Protein AF-0000000078979862 (afdb_homodimer)

Solvent-accessible surface area (backbone atoms only — not comparable to full-atom values): 26702 Å² total; per-residue (Å²): 95,60,36,34,37,32,22,27,39,41,40,20,29,39,36,32,73,22,58,88,55,81,70,89,82,47,41,59,51,38,30,45,41,25,33,58,43,75,39,54,37,41,58,31,36,37,36,38,29,73,43,72,73,75,26,21,47,46,39,27,34,40,81,22,47,74,43,63,77,52,57,40,59,48,33,39,52,45,50,52,51,24,72,73,69,68,48,56,65,46,44,32,28,36,87,76,39,80,35,42,34,34,63,65,54,95,74,27,26,27,29,43,66,37,67,70,28,65,47,29,74,70,34,45,37,65,56,90,55,64,29,70,52,33,102,44,96,76,42,26,21,47,26,7,55,95,50,34,33,41,34,32,71,42,92,53,45,85,74,52,60,51,73,63,52,31,61,59,56,26,62,32,75,58,29,75,80,35,24,26,32,34,35,30,13,80,74,45,68,43,31,33,40,39,49,44,23,40,60,97,76,38,79,51,38,47,54,49,56,59,51,49,31,44,45,53,45,33,29,76,69,64,65,31,52,49,54,32,41,35,40,37,79,36,41,66,38,36,35,37,57,51,96,89,16,31,32,42,32,33,57,56,42,60,37,30,43,36,35,44,30,71,69,39,59,54,69,60,103,94,61,37,33,38,32,23,25,39,41,40,19,30,38,36,31,73,23,58,89,53,81,69,89,82,47,42,58,49,38,29,44,41,25,33,57,42,74,39,53,36,40,57,32,37,36,35,40,29,72,45,72,74,74,26,22,46,45,39,27,34,40,82,24,46,74,44,64,76,54,58,39,60,48,33,37,51,46,48,52,50,24,71,71,69,69,48,56,65,45,45,33,28,35,88,76,40,79,35,44,35,33,64,66,54,96,74,26,27,27,30,42,67,37,68,70,28,65,47,30,75,71,34,45,35,65,56,90,57,64,28,71,52,34,102,43,94,76,41,25,22,47,25,9,54,95,52,32,32,41,33,32,70,43,93,52,45,86,75,50,62,52,74,64,52,32,62,59,56,27,62,33,73,59,29,74,78,34,26,27,32,33,34,30,13,79,72,46,68,43,31,33,39,39,46,43,24,41,60,96,73,36,79,50,38,47,53,48,54,58,51,49,30,44,46,52,45,34,29,76,69,65,67,32,52,49,55,30,40,36,39,36,80,36,42,64,37,36,37,39,57,52,96,88,16,30,33,42,31,32,56,58,40,62,38,30,42,34,34,44,30,69,68,39,58,55,69,59,104

Foldseek 3Di:
DKWFWKWFLQQIETEAECAPPHDDQALLNLLQQCDVPRHPHHQKYKYWYPDPWQTEIWIAGNNSHTDFDAQGVVQQVVVVSCVVPVDQKTWYATPVGIKIKGNPDPQKIKIFLFAKDQFCVQLPFPDGDHQLFDPDVQRWHWIGSVHIETEHEDQDQVPDPQQVVQVVQQPPNRRPVGHKYKYWYDPDQAEIEIWIQGRPPGTGQDGQRRVQRNLVSCCVNVNHNQWHWYQGNSGIWIWHQDPGGIMIMGHMDGDDMDDDDPVSVVVSD/DKWFWKWFLQQIETEAECAPPHDDQALLNLLQQCDVPRHPHHQKYKYWYPDPWQTEIWIAGNNSHTDFDADGVVQQVVVVSCVVPVDQKTWYATPVGIKIKGNPDPQKIKIFLFAKDQFCVQLPFPDGDHQLFDPDVQRWHWIHSVHIETEHEDQDQVPDPQQVVQVVQQPPNRRPVGHKYKYWYDPDQAEIEIWIQGRPPGTGQDGQRRVQRNLVSCCVNVNHNQWHWYQGNSGIWIWHQDPGGIMIMGHMDGDDMDDDDPVSVVVSD

pLDDT: mean 96.81, std 3.15, range [74.94, 98.94]

Secondary structure (DSSP, 8-state):
-EEEEEEETTEEEEEEE-SSS-----HHHHHHHH-TTTS---SEEEEEE--STTEEEEEEETTS-EES--HHHHHHHHHHHHHHH--SEEEEEETTEEEEEEEEETTEEEEE--PPB-STTTTT-SS---SSS-SSTT--EEEESSSEEEEEE-S-GGGS-HHHHHHHHHT-TT-TT--EEEEEEEEETTEEEEEEEETTTEEES--HHHHHHHHHHHHHTTSS-SEEEEEETTEEEEEEEETTEEEEEEE-EEEEEEEE-HHHHHHH-/-EEEEEEETTEEEEEEE-SSS-----HHHHHHHH-TTTS---SEEEEEE--STTEEEEEEETTS-EES--HHHHHHHHHHHHHHH--SEEEEEETTEEEEEEEEETTEEEEE--PPB-STTTTT-SS---SSS-SSTT--EEEESSSEEEEEE-S-GGGS-HHHHHHHHHT-TT-TT--EEEEEEEEETTEEEEEEEETTTEEES--HHHHHHHHHHHHHTTSS-SEEEEEETTEEEEEEEETTEEEEEEE-EEEEEEEE-HHHHHHH-

Nearest PDB structures (foldseek):
  8qzy-assembly1_A  TM=9.373E-01  e=2.346E-35  Pseudomonas aeruginosa PA14
  4ik0-assembly1_A  TM=9.288E-01  e=1.262E-34  Escherichia coli K-12
  5ha4-assembly1_A  TM=9.178E-01  e=3.629E-35  Acinetobacter baumannii AB307-0294
  2q9h-assembly1_A  TM=8.991E-01  e=5.976E-35  Haemophilus influenzae
  7vdy-assembly1_B  TM=9.215E-01  e=6.018E-33  Streptomyces lavendulae

Organism: Ruegeria pomeroyi (strain ATCC 700808 / DSM 15171 / DSS-3) (NCBI:txid246200)

InterPro domains:
  IPR001653 Diaminopimelate epimerase, DapF [MF_00197] (1-262)
  IPR001653 Diaminopimelate epimerase, DapF [PF01678] (3-118)
  IPR001653 Diaminopimelate epimerase, DapF [PF01678] (142-253)
  IPR001653 Diaminopimelate epimerase, DapF [PTHR31689] (2-261)
  IPR001653 Diaminopimelate epimerase, DapF [TIGR00652] (1-260)
  IPR018510 Diaminopimelate epimerase, active site [PS01326] (61-75)

Radius of gyration: 26.13 Å; Cα contacts (8 Å, |Δi|>4): 1411; chains: 2; bounding box: 52×73×58 Å

Structure (mmCIF, N/CA/C/O backbone):
data_AF-0000000078979862-model_v1
#
loop_
_entity.id
_entity.type
_entity.pdbx_description
1 polymer 'Diaminopimelate epimerase'
#
loop_
_atom_site.group_PDB
_atom_site.id
_atom_site.type_symbol
_atom_site.label_atom_id
_atom_site.label_alt_id
_atom_site.label_comp_id
_atom_site.label_asym_id
_atom_site.label_entity_id
_atom_site.label_seq_id
_atom_site.pdbx_PDB_ins_code
_atom_site.Cartn_x
_atom_site.Cartn_y
_atom_site.Cartn_z
_atom_site.occupancy
_atom_site.B_iso_or_equiv
_atom_site.auth_seq_id
_atom_site.auth_comp_id
_atom_site.auth_asym_id
_atom_site.auth_atom_id
_atom_site.pdbx_PDB_model_num
ATOM 1 N N . MET A 1 1 ? -14.227 -7.117 12.102 1 95.62 1 MET A N 1
ATOM 2 C CA . MET A 1 1 ? -13.883 -5.75 12.477 1 95.62 1 MET A CA 1
ATOM 3 C C . MET A 1 1 ? -14.07 -4.801 11.297 1 95.62 1 MET A C 1
ATOM 5 O O . MET A 1 1 ? -13.477 -4.996 10.234 1 95.62 1 MET A O 1
ATOM 9 N N . THR A 1 2 ? -14.852 -3.764 11.477 1 98.06 2 THR A N 1
ATOM 10 C CA . THR A 1 2 ? -15.109 -2.803 10.414 1 98.06 2 THR A CA 1
ATOM 11 C C . THR A 1 2 ? -14.133 -1.633 10.484 1 98.06 2 THR A C 1
ATOM 13 O O . THR A 1 2 ? -13.664 -1.282 11.57 1 98.06 2 THR A O 1
ATOM 16 N N . PHE A 1 3 ? -13.852 -1.104 9.32 1 98.75 3 PHE A N 1
ATOM 17 C CA . PHE A 1 3 ? -12.984 0.066 9.281 1 98.75 3 PHE A CA 1
ATOM 18 C C . PHE A 1 3 ? -13.258 0.905 8.039 1 98.75 3 PHE A C 1
ATOM 20 O O . PHE A 1 3 ? -14.008 0.486 7.152 1 98.75 3 PHE A O 1
ATOM 27 N N . MET A 1 4 ? -12.711 2.109 8.008 1 98.88 4 MET A N 1
ATOM 28 C CA . MET A 1 4 ? -12.688 3 6.855 1 98.88 4 MET A CA 1
ATOM 29 C C . MET A 1 4 ? -11.25 3.281 6.418 1 98.88 4 MET A C 1
ATOM 31 O O . MET A 1 4 ? -10.359 3.404 7.254 1 98.88 4 MET A O 1
ATOM 35 N N . LYS A 1 5 ? -11.008 3.346 5.156 1 98.88 5 LYS A N 1
ATOM 36 C CA . LYS A 1 5 ? -9.758 3.84 4.586 1 98.88 5 LYS A CA 1
ATOM 37 C C . LYS A 1 5 ? -9.914 5.27 4.074 1 98.88 5 LYS A C 1
ATOM 39 O O . LYS A 1 5 ? -10.797 5.547 3.256 1 98.88 5 LYS A O 1
ATOM 44 N N . MET A 1 6 ? -9.133 6.18 4.555 1 98.81 6 MET A N 1
ATOM 45 C CA . MET A 1 6 ? -9.188 7.59 4.188 1 98.81 6 MET A CA 1
ATOM 46 C C . MET A 1 6 ? -7.793 8.133 3.889 1 98.81 6 MET A C 1
ATOM 48 O O . MET A 1 6 ? -6.793 7.488 4.211 1 98.81 6 MET A O 1
ATOM 52 N N . HIS A 1 7 ? -7.789 9.25 3.221 1 98.56 7 HIS A N 1
ATOM 53 C CA . HIS A 1 7 ? -6.516 9.953 3.127 1 98.56 7 HIS A CA 1
ATOM 54 C C . HIS A 1 7 ? -6.719 11.461 3.062 1 98.56 7 HIS A C 1
ATOM 56 O O . HIS A 1 7 ? -7.793 11.93 2.67 1 98.56 7 HIS A O 1
ATOM 62 N N . GLY A 1 8 ? -5.812 12.188 3.566 1 98.12 8 GLY A N 1
ATOM 63 C CA . GLY A 1 8 ? -5.637 13.617 3.35 1 98.12 8 GLY A CA 1
ATOM 64 C C . GLY A 1 8 ? -4.414 13.945 2.516 1 98.12 8 GLY A C 1
ATOM 65 O O . GLY A 1 8 ? -3.293 13.969 3.029 1 98.12 8 GLY A O 1
ATOM 66 N N . LEU A 1 9 ? -4.684 14.172 1.252 1 97.38 9 LEU A N 1
ATOM 67 C CA . LEU A 1 9 ? -3.619 14.492 0.306 1 97.38 9 LEU A CA 1
ATOM 68 C C . LEU A 1 9 ? -2.613 13.352 0.211 1 97.38 9 LEU A C 1
ATOM 70 O O . LEU A 1 9 ? -1.406 13.586 0.125 1 97.38 9 LEU A O 1
ATOM 74 N N . GLY A 1 10 ? -3.041 12.164 0.333 1 97.38 10 GLY A N 1
ATOM 75 C CA . GLY A 1 10 ? -2.18 11.008 0.144 1 97.38 10 GLY A CA 1
ATOM 76 C C . GLY A 1 10 ? -1.609 10.469 1.442 1 97.38 10 GLY A C 1
ATOM 77 O O . GLY A 1 10 ? -1.043 9.375 1.472 1 97.38 10 GLY A O 1
ATOM 78 N N . ASN A 1 11 ? -1.564 11.25 2.5 1 97.5 11 ASN A N 1
ATOM 79 C CA . ASN A 1 11 ? -1.387 10.688 3.834 1 97.5 11 ASN A CA 1
ATOM 80 C C . ASN A 1 11 ? -2.582 9.836 4.246 1 97.5 11 ASN A C 1
ATOM 82 O O . ASN A 1 11 ? -3.674 10.359 4.477 1 97.5 11 ASN A O 1
ATOM 86 N N . ASP A 1 12 ? -2.393 8.477 4.305 1 97.88 12 ASP A N 1
ATOM 87 C CA . ASP A 1 12 ? -3.564 7.605 4.355 1 97.88 12 ASP A CA 1
ATOM 88 C C . ASP A 1 12 ? -3.674 6.914 5.711 1 97.88 12 ASP A C 1
ATOM 90 O O . ASP A 1 12 ? -2.674 6.746 6.414 1 97.88 12 ASP A O 1
ATOM 94 N N . PHE A 1 13 ? -4.98 6.484 5.984 1 97.88 13 PHE A N 1
ATOM 95 C CA . PHE A 1 13 ? -5.336 6.027 7.32 1 97.88 13 PHE A CA 1
ATOM 96 C C . PHE A 1 13 ? -6.367 4.91 7.258 1 97.88 13 PHE A C 1
ATOM 98 O O . PHE A 1 13 ? -7.289 4.957 6.438 1 97.88 13 PHE A O 1
ATOM 105 N N . VAL A 1 14 ? -6.121 3.957 8.094 1 98.69 14 VAL A N 1
ATOM 106 C CA . VAL A 1 14 ? -7.219 3.098 8.516 1 98.69 14 VAL A CA 1
ATOM 107 C C . VAL A 1 14 ? -7.902 3.701 9.742 1 98.69 14 VAL A C 1
ATOM 109 O O . VAL A 1 14 ? -7.234 4.082 10.711 1 98.69 14 VAL A O 1
ATOM 112 N N . VAL A 1 15 ? -9.203 3.848 9.703 1 98.81 15 VAL A N 1
ATOM 113 C CA . VAL A 1 15 ? -9.969 4.426 10.805 1 98.81 15 VAL A CA 1
ATOM 114 C C . VAL A 1 15 ? -10.953 3.391 11.344 1 98.81 15 VAL A C 1
ATOM 116 O O . VAL A 1 15 ? -11.789 2.867 10.602 1 98.81 15 VAL A O 1
ATOM 119 N N . VAL A 1 16 ? -10.867 3.098 12.609 1 98.69 16 VAL A N 1
ATOM 120 C CA . VAL A 1 16 ? -11.773 2.184 13.297 1 98.69 16 VAL A CA 1
ATOM 121 C C . VAL A 1 16 ? -12.703 2.973 14.211 1 98.69 16 VAL A C 1
ATOM 123 O O . VAL A 1 16 ? -12.242 3.717 15.078 1 98.69 16 VAL A O 1
ATOM 126 N N . ASP A 1 17 ? -13.969 2.857 13.992 1 98.38 17 ASP A N 1
ATOM 127 C CA . ASP A 1 17 ? -14.953 3.5 14.859 1 98.38 17 ASP A CA 1
ATOM 128 C C . ASP A 1 17 ? -15.328 2.596 16.031 1 98.38 17 ASP A C 1
ATOM 130 O O . ASP A 1 17 ? -16.094 1.646 15.867 1 98.38 17 ASP A O 1
ATOM 134 N N . ALA A 1 18 ? -14.805 2.928 17.156 1 98.06 18 ALA A N 1
ATOM 135 C CA . ALA A 1 18 ? -15.008 2.102 18.344 1 98.06 18 ALA A CA 1
ATOM 136 C C . ALA A 1 18 ? -15.938 2.789 19.328 1 98.06 18 ALA A C 1
ATOM 138 O O . ALA A 1 18 ? -15.883 2.518 20.531 1 98.06 18 ALA A O 1
ATOM 139 N N . ARG A 1 19 ? -16.719 3.746 18.922 1 97.19 19 ARG A N 1
ATOM 140 C CA . ARG A 1 19 ? -17.578 4.5 19.844 1 97.19 19 ARG A CA 1
ATOM 141 C C . ARG A 1 19 ? -18.688 3.623 20.406 1 97.19 19 ARG A C 1
ATOM 143 O O . ARG A 1 19 ? -18.984 3.68 21.594 1 97.19 19 ARG A O 1
ATOM 150 N N . LEU A 1 20 ? -19.312 2.771 19.562 1 94.81 20 LEU A N 1
ATOM 151 C CA . LEU A 1 20 ? -20.406 1.915 20 1 94.81 20 LEU A CA 1
ATOM 152 C C . LEU A 1 20 ? -19.891 0.549 20.438 1 94.81 20 LEU A C 1
ATOM 154 O O . LEU A 1 20 ? -20.375 -0.015 21.422 1 94.81 20 LEU A O 1
ATOM 158 N N . HIS A 1 21 ? -18.938 -0.002 19.703 1 94.44 21 HIS A N 1
ATOM 159 C CA . HIS A 1 21 ? -18.312 -1.283 20.016 1 94.44 21 HIS A CA 1
ATOM 160 C C . HIS A 1 21 ? -16.812 -1.135 20.203 1 94.44 21 HIS A C 1
ATOM 162 O O . HIS A 1 21 ? -16.078 -0.984 19.219 1 94.44 21 HIS A O 1
ATOM 168 N N . PRO A 1 22 ? -16.422 -1.249 21.484 1 94.75 22 PRO A N 1
ATOM 169 C CA . PRO A 1 22 ? -14.992 -1.066 21.75 1 94.75 22 PRO A CA 1
ATOM 170 C C . PRO A 1 22 ? -14.117 -2.068 21 1 94.75 22 PRO A C 1
ATOM 172 O O . PRO A 1 22 ? -14.492 -3.236 20.859 1 94.75 22 PRO A O 1
ATOM 175 N N . VAL A 1 23 ? -13.07 -1.611 20.438 1 94.5 23 VAL A N 1
ATOM 176 C CA . VAL A 1 23 ? -12.07 -2.422 19.75 1 94.5 23 VAL A CA 1
ATOM 177 C C . VAL A 1 23 ? -10.695 -2.199 20.375 1 94.5 23 VAL A C 1
ATOM 179 O O . VAL A 1 23 ? -10.25 -1.058 20.5 1 94.5 23 VAL A O 1
ATOM 182 N N . ARG A 1 24 ? -10.031 -3.279 20.812 1 93.38 24 ARG A N 1
ATOM 183 C CA . ARG A 1 24 ? -8.672 -3.188 21.344 1 93.38 24 ARG A CA 1
ATOM 184 C C . ARG A 1 24 ? -7.637 -3.385 20.234 1 93.38 24 ARG A C 1
ATOM 186 O O . ARG A 1 24 ? -7.559 -4.461 19.641 1 93.38 24 ARG A O 1
ATOM 193 N N . ILE A 1 25 ? -6.883 -2.346 19.969 1 96.19 25 ILE A N 1
ATOM 194 C CA . ILE A 1 25 ? -5.809 -2.422 18.984 1 96.19 25 ILE A CA 1
ATOM 195 C C . ILE A 1 25 ? -4.48 -2.684 19.688 1 96.19 25 ILE A C 1
ATOM 197 O O . ILE A 1 25 ? -4.035 -1.877 20.5 1 96.19 25 ILE A O 1
ATOM 201 N N . THR A 1 26 ? -3.873 -3.828 19.438 1 95.69 26 THR A N 1
ATOM 202 C CA . THR A 1 26 ? -2.525 -4.113 19.922 1 95.69 26 THR A CA 1
ATOM 203 C C . THR A 1 26 ? -1.485 -3.701 18.875 1 95.69 26 THR A C 1
ATOM 205 O O . THR A 1 26 ? -1.817 -3.494 17.719 1 95.69 26 THR A O 1
ATOM 208 N N . GLY A 1 27 ? -0.225 -3.545 19.344 1 95.81 27 GLY A N 1
ATOM 209 C CA . GLY A 1 27 ? 0.849 -3.266 18.406 1 95.81 27 GLY A CA 1
ATOM 210 C C . GLY A 1 27 ? 0.946 -4.285 17.297 1 95.81 27 GLY A C 1
ATOM 211 O O . GLY A 1 27 ? 1.168 -3.928 16.125 1 95.81 27 GLY A O 1
ATOM 212 N N . ALA A 1 28 ? 0.784 -5.527 17.625 1 95.56 28 ALA A N 1
ATOM 213 C CA . ALA A 1 28 ? 0.85 -6.609 16.641 1 95.56 28 ALA A CA 1
ATOM 214 C C . ALA A 1 28 ? -0.271 -6.488 15.609 1 95.56 28 ALA A C 1
ATOM 216 O O . ALA A 1 28 ? -0.047 -6.68 14.414 1 95.56 28 ALA A O 1
ATOM 217 N N . LEU A 1 29 ? -1.507 -6.203 16.109 1 96.94 29 LEU A N 1
ATOM 218 C CA . LEU A 1 29 ? -2.643 -6.027 15.211 1 96.94 29 LEU A CA 1
ATOM 219 C C . LEU A 1 29 ? -2.408 -4.859 14.258 1 96.94 29 LEU A C 1
ATOM 221 O O . LEU A 1 29 ? -2.621 -4.984 13.055 1 96.94 29 LEU A O 1
ATOM 225 N N . ALA A 1 30 ? -1.915 -3.746 14.781 1 97.5 30 ALA A N 1
ATOM 226 C CA . ALA A 1 30 ? -1.638 -2.566 13.969 1 97.5 30 ALA A CA 1
ATOM 227 C C . ALA A 1 30 ? -0.602 -2.875 12.891 1 97.5 30 ALA A C 1
ATOM 229 O O . ALA A 1 30 ? -0.78 -2.508 11.727 1 97.5 30 ALA A O 1
ATOM 230 N N . ARG A 1 31 ? 0.463 -3.545 13.297 1 97.44 31 ARG A N 1
ATOM 231 C CA . ARG A 1 31 ? 1.518 -3.898 12.352 1 97.44 31 ARG A CA 1
ATOM 232 C C . ARG A 1 31 ? 0.983 -4.805 11.25 1 97.44 31 ARG A C 1
ATOM 234 O O . ARG A 1 31 ? 1.319 -4.625 10.078 1 97.44 31 ARG A O 1
ATOM 241 N N . GLY A 1 32 ? 0.201 -5.789 11.641 1 97.88 32 GLY A N 1
ATOM 242 C CA . GLY A 1 32 ? -0.385 -6.691 10.664 1 97.88 32 GLY A CA 1
ATOM 243 C C . GLY A 1 32 ? -1.282 -5.992 9.664 1 97.88 32 GLY A C 1
ATOM 244 O O . GLY A 1 32 ? -1.199 -6.25 8.461 1 97.88 32 GLY A O 1
ATOM 245 N N . ILE A 1 33 ? -2.131 -5.07 10.125 1 98.44 33 ILE A N 1
ATOM 246 C CA . ILE A 1 33 ? -3.041 -4.324 9.266 1 98.44 33 ILE A CA 1
ATOM 247 C C . ILE A 1 33 ? -2.244 -3.371 8.375 1 98.44 33 ILE A C 1
ATOM 249 O O . ILE A 1 33 ? -2.598 -3.154 7.215 1 98.44 33 ILE A O 1
ATOM 253 N N . ALA A 1 34 ? -1.133 -2.941 8.875 1 97.81 34 ALA A N 1
ATOM 254 C CA . ALA A 1 34 ? -0.331 -1.93 8.195 1 97.81 34 ALA A CA 1
ATOM 255 C C . ALA A 1 34 ? 0.395 -2.525 6.988 1 97.81 34 ALA A C 1
ATOM 257 O O . ALA A 1 34 ? 0.822 -1.797 6.09 1 97.81 34 ALA A O 1
ATOM 258 N N . HIS A 1 35 ? 0.611 -3.803 7.008 1 97 35 HIS A N 1
ATOM 259 C CA . HIS A 1 35 ? 1.391 -4.414 5.934 1 97 35 HIS A CA 1
ATOM 260 C C . HIS A 1 35 ? 0.673 -4.293 4.594 1 97 35 HIS A C 1
ATOM 262 O O . HIS A 1 35 ? -0.408 -4.855 4.41 1 97 35 HIS A O 1
ATOM 268 N N . ARG A 1 36 ? 1.235 -3.668 3.664 1 95.12 36 ARG A N 1
ATOM 269 C CA . ARG A 1 36 ? 0.573 -3.299 2.418 1 95.12 36 ARG A CA 1
ATOM 270 C C . ARG A 1 36 ? 0.189 -4.539 1.615 1 95.12 36 ARG A C 1
ATOM 272 O O . ARG A 1 36 ? -0.843 -4.551 0.941 1 95.12 36 ARG A O 1
ATOM 279 N N . HIS A 1 37 ? 0.962 -5.594 1.688 1 97 37 HIS A N 1
ATOM 280 C CA . HIS A 1 37 ? 0.737 -6.773 0.864 1 97 37 HIS A CA 1
ATOM 281 C C . HIS A 1 37 ? -0.11 -7.805 1.6 1 97 37 HIS A C 1
ATOM 283 O O . HIS A 1 37 ? -0.932 -8.492 0.987 1 97 37 HIS A O 1
ATOM 289 N N . LEU A 1 38 ? 0.089 -7.898 2.908 1 97.75 38 LEU A N 1
ATOM 290 C CA . LEU A 1 38 ? -0.576 -8.945 3.67 1 97.75 38 LEU A CA 1
ATOM 291 C C . LEU A 1 38 ? -1.816 -8.406 4.375 1 97.75 38 LEU A C 1
ATOM 293 O O . LEU A 1 38 ? -2.672 -9.18 4.812 1 97.75 38 LEU A O 1
ATOM 297 N N . GLY A 1 39 ? -1.86 -7.074 4.508 1 98.19 39 GLY A N 1
ATOM 298 C CA . GLY A 1 39 ? -2.957 -6.422 5.207 1 98.19 39 GLY A CA 1
ATOM 299 C C . GLY A 1 39 ? -3.648 -5.359 4.371 1 98.19 39 GLY A C 1
ATOM 300 O O . GLY A 1 39 ? -4.043 -5.617 3.232 1 98.19 39 GLY A O 1
ATOM 301 N N . VAL A 1 40 ? -3.854 -4.16 4.941 1 98.5 40 VAL A N 1
ATOM 302 C CA . VAL A 1 40 ? -4.559 -3.062 4.293 1 98.5 40 VAL A CA 1
ATOM 303 C C . VAL A 1 40 ? -3.557 -2.033 3.777 1 98.5 40 VAL A C 1
ATOM 305 O O . VAL A 1 40 ? -3.678 -1.548 2.65 1 98.5 40 VAL A O 1
ATOM 308 N N . GLY A 1 41 ? -2.568 -1.787 4.52 1 97.81 41 GLY A N 1
ATOM 309 C CA . GLY A 1 41 ? -1.641 -0.702 4.238 1 97.81 41 GLY A CA 1
ATOM 310 C C . GLY A 1 41 ? -2.152 0.652 4.691 1 97.81 41 GLY A C 1
ATOM 311 O O . GLY A 1 41 ? -3.271 1.044 4.352 1 97.81 41 GLY A O 1
ATOM 312 N N . PHE A 1 42 ? -1.291 1.37 5.41 1 97.38 42 PHE A N 1
ATOM 313 C CA . PHE A 1 42 ? -1.607 2.729 5.832 1 97.38 42 PHE A CA 1
ATOM 314 C C . PHE A 1 42 ? -0.368 3.43 6.375 1 97.38 42 PHE A C 1
ATOM 316 O O . PHE A 1 42 ? 0.645 2.785 6.652 1 97.38 42 PHE A O 1
ATOM 323 N N . ASP A 1 43 ? -0.462 4.758 6.512 1 96.12 43 ASP A N 1
ATOM 324 C CA . ASP A 1 43 ? 0.545 5.52 7.242 1 96.12 43 ASP A CA 1
ATOM 325 C C . ASP A 1 43 ? 0.297 5.453 8.75 1 96.12 43 ASP A C 1
ATOM 327 O O . ASP A 1 43 ? 1.232 5.266 9.531 1 96.12 43 ASP A O 1
ATOM 331 N N . GLN A 1 44 ? -0.958 5.617 9.125 1 96.38 44 GLN A N 1
ATOM 332 C CA . GLN A 1 44 ? -1.348 5.492 10.523 1 96.38 44 GLN A CA 1
ATOM 333 C C . GLN A 1 44 ? -2.727 4.855 10.656 1 96.38 44 GLN A C 1
ATOM 335 O O . GLN A 1 44 ? -3.471 4.762 9.68 1 96.38 44 GLN A O 1
ATOM 340 N N . LEU A 1 45 ? -2.975 4.316 11.805 1 98 45 LEU A N 1
ATOM 341 C CA . LEU A 1 45 ? -4.281 3.803 12.203 1 98 45 LEU A CA 1
ATOM 342 C C . LEU A 1 45 ? -4.891 4.66 13.305 1 98 45 LEU A C 1
ATOM 344 O O . LEU A 1 45 ? -4.215 4.988 14.289 1 98 45 LEU A O 1
ATOM 348 N N . ALA A 1 46 ? -6.082 5.094 13.07 1 98.06 46 ALA A N 1
ATOM 349 C CA . ALA A 1 46 ? -6.785 5.91 14.062 1 98.06 46 ALA A CA 1
ATOM 350 C C . ALA A 1 46 ? -8 5.172 14.617 1 98.06 46 ALA A C 1
ATOM 352 O O . ALA A 1 46 ? -8.719 4.504 13.875 1 98.06 46 ALA A O 1
ATOM 353 N N . VAL A 1 47 ? -8.25 5.281 15.891 1 98.19 47 VAL A N 1
ATOM 354 C CA . VAL A 1 47 ? -9.43 4.734 16.547 1 98.19 47 VAL A CA 1
ATOM 355 C C . VAL A 1 47 ? -10.281 5.871 17.109 1 98.19 47 VAL A C 1
ATOM 357 O O . VAL A 1 47 ? -9.773 6.742 17.812 1 98.19 47 VAL A O 1
ATOM 360 N N . ILE A 1 48 ? -11.516 5.902 16.688 1 98.25 48 ILE A N 1
ATOM 361 C CA . ILE A 1 48 ? -12.477 6.836 17.281 1 98.25 48 ILE A CA 1
ATOM 362 C C . ILE A 1 48 ? -13.117 6.215 18.516 1 98.25 48 ILE A C 1
ATOM 364 O O . ILE A 1 48 ? -13.789 5.188 18.422 1 98.25 48 ILE A O 1
ATOM 368 N N . GLU A 1 49 ? -12.914 6.789 19.625 1 97.81 49 GLU A N 1
ATOM 369 C CA . GLU A 1 49 ? -13.453 6.309 20.891 1 97.81 49 GLU A CA 1
ATOM 370 C C . GLU A 1 49 ? -14.391 7.336 21.516 1 97.81 49 GLU A C 1
ATOM 372 O O . GLU A 1 49 ? -14.352 8.516 21.172 1 97.81 49 GLU A O 1
ATOM 377 N N . PRO A 1 50 ? -15.227 6.797 22.422 1 95.94 50 PRO A N 1
ATOM 378 C CA . PRO A 1 50 ? -15.977 7.797 23.188 1 95.94 50 PRO A CA 1
ATOM 379 C C . PRO A 1 50 ? -15.078 8.664 24.062 1 95.94 50 PRO A C 1
ATOM 381 O O . PRO A 1 50 ? -14.086 8.18 24.609 1 95.94 50 PRO A O 1
ATOM 384 N N . GLY A 1 51 ? -15.383 9.961 24.125 1 90.25 51 GLY A N 1
ATOM 385 C CA . GLY A 1 51 ? -14.594 10.859 24.953 1 90.25 51 GLY A CA 1
ATOM 386 C C . GLY A 1 51 ? -15.32 12.148 25.297 1 90.25 51 GLY A C 1
ATOM 387 O O . GLY A 1 51 ? -16.516 12.281 25.016 1 90.25 51 GLY A O 1
ATOM 388 N N . LYS A 1 52 ? -14.516 12.969 26.047 1 89.25 52 LYS A N 1
ATOM 389 C CA . LYS A 1 52 ? -15.031 14.312 26.297 1 89.25 52 LYS A CA 1
ATOM 390 C C . LYS A 1 52 ? -15.227 15.086 25 1 89.25 52 LYS A C 1
ATOM 392 O O . LYS A 1 52 ? -14.43 14.969 24.078 1 89.25 52 LYS A O 1
ATOM 397 N N . GLY A 1 53 ? -16.406 15.695 24.766 1 93.69 53 GLY A N 1
ATOM 398 C CA . GLY A 1 53 ? -16.734 16.359 23.516 1 93.69 53 GLY A CA 1
ATOM 399 C C . GLY A 1 53 ? -17.453 15.469 22.531 1 93.69 53 GLY A C 1
ATOM 400 O O . GLY A 1 53 ? -18.391 14.75 22.891 1 93.69 53 GLY A O 1
ATOM 401 N N . ASP A 1 54 ? -16.859 15.531 21.234 1 97.5 54 ASP A N 1
ATOM 402 C CA . ASP A 1 54 ? -17.547 14.758 20.203 1 97.5 54 ASP A CA 1
ATOM 403 C C . ASP A 1 54 ? -16.953 13.359 20.078 1 97.5 54 ASP A C 1
ATOM 405 O O . ASP A 1 54 ? -17.641 12.422 19.688 1 97.5 54 ASP A O 1
ATOM 409 N N . ALA A 1 55 ? -15.602 13.25 20.328 1 97.5 55 ALA A N 1
ATOM 410 C CA . ALA A 1 55 ? -14.938 11.953 20.297 1 97.5 55 ALA A CA 1
ATOM 411 C C . ALA A 1 55 ? -13.508 12.055 20.812 1 97.5 55 ALA A C 1
ATOM 413 O O . ALA A 1 55 ? -12.953 13.148 20.922 1 97.5 55 ALA A O 1
ATOM 414 N N . HIS A 1 56 ? -12.961 10.945 21.219 1 97.19 56 HIS A N 1
ATOM 415 C CA . HIS A 1 56 ? -11.547 10.781 21.53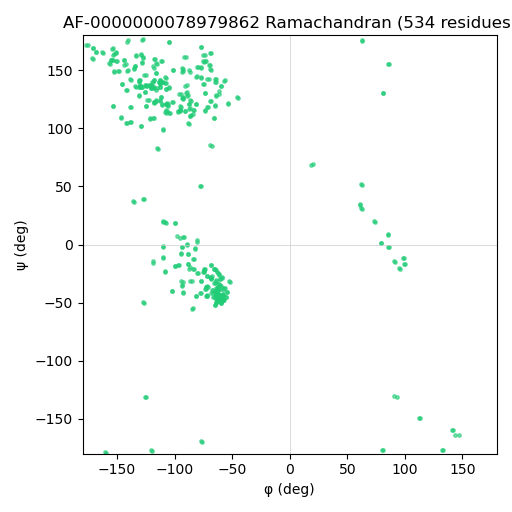1 1 97.19 56 HIS A CA 1
ATOM 416 C C . HIS A 1 56 ? -10.828 9.969 20.469 1 97.19 56 HIS A C 1
ATOM 418 O O . HIS A 1 56 ? -11.32 8.93 20.031 1 97.19 56 HIS A O 1
ATOM 424 N N . LEU A 1 57 ? -9.664 10.5 20.078 1 97.19 57 LEU A N 1
ATOM 425 C CA . LEU A 1 57 ? -8.938 9.844 19 1 97.19 57 LEU A CA 1
ATOM 426 C C . LEU A 1 57 ? -7.637 9.242 19.516 1 97.19 57 LEU A C 1
ATOM 428 O O . LEU A 1 57 ? -6.895 9.898 20.25 1 97.19 57 LEU A O 1
ATOM 432 N N . VAL A 1 58 ? -7.367 8.031 19.109 1 96.69 58 VAL A N 1
ATOM 433 C CA . VAL A 1 58 ? -6.105 7.348 19.375 1 96.69 58 VAL A CA 1
ATOM 434 C C . VAL A 1 58 ? -5.422 6.984 18.062 1 96.69 58 VAL A C 1
ATOM 436 O O . VAL A 1 58 ? -6.066 6.488 17.125 1 96.69 58 VAL A O 1
ATOM 439 N N . PHE A 1 59 ? -4.121 7.25 18 1 95.81 59 PHE A N 1
ATOM 440 C CA . PHE A 1 59 ? -3.404 7.039 16.75 1 95.81 59 PHE A CA 1
ATOM 441 C C . PHE A 1 59 ? -2.297 6.008 16.938 1 95.81 59 PHE A C 1
ATOM 443 O O . PHE A 1 59 ? -1.597 6.012 17.953 1 95.81 59 PHE A O 1
ATOM 450 N N . TYR A 1 60 ? -2.123 5.148 15.961 1 96.19 60 TYR A N 1
ATOM 451 C CA . TYR A 1 60 ? -1.048 4.168 15.883 1 96.19 60 TYR A CA 1
ATOM 452 C C . TYR A 1 60 ? -0.227 4.359 14.609 1 96.19 60 TYR A C 1
ATOM 454 O O . TYR A 1 60 ? -0.779 4.617 13.539 1 96.19 60 TYR A O 1
ATOM 462 N N . ASN A 1 61 ? 1.12 4.258 14.766 1 93.81 61 ASN A N 1
ATOM 463 C CA . ASN A 1 61 ? 1.995 4.184 13.602 1 93.81 61 ASN A CA 1
ATOM 464 C C . ASN A 1 61 ? 1.974 2.793 12.969 1 93.81 61 ASN A C 1
ATOM 466 O O . ASN A 1 61 ? 1.483 1.839 13.578 1 93.81 61 ASN A O 1
ATOM 470 N N . ALA A 1 62 ? 2.547 2.686 11.836 1 94.75 62 ALA A N 1
ATOM 471 C CA . ALA A 1 62 ? 2.564 1.419 11.109 1 94.75 62 ALA A CA 1
ATOM 472 C C . ALA A 1 62 ? 3.379 0.368 11.859 1 94.75 62 ALA A C 1
ATOM 474 O O . ALA A 1 62 ? 3.172 -0.834 11.672 1 94.75 62 ALA A O 1
ATOM 475 N N . ASP A 1 63 ? 4.27 0.803 12.742 1 94.06 63 ASP A N 1
ATOM 476 C CA . ASP A 1 63 ? 5.102 -0.142 13.477 1 94.06 63 ASP A CA 1
ATOM 477 C C . ASP A 1 63 ? 4.43 -0.577 14.773 1 94.06 63 ASP A C 1
ATOM 479 O O . ASP A 1 63 ? 5.02 -1.31 15.57 1 94.06 63 ASP A O 1
ATOM 483 N N . GLY A 1 64 ? 3.303 -0.056 14.969 1 94.94 64 GLY A N 1
ATOM 484 C CA . GLY A 1 64 ? 2.529 -0.49 16.125 1 94.94 64 GLY A CA 1
ATOM 485 C C . GLY A 1 64 ? 2.65 0.448 17.312 1 94.94 64 GLY A C 1
ATOM 486 O O . GLY A 1 64 ? 1.886 0.342 18.266 1 94.94 64 GLY A O 1
ATOM 487 N N . SER A 1 65 ? 3.582 1.368 17.25 1 93.31 65 SER A N 1
ATOM 488 C CA . SER A 1 65 ? 3.703 2.338 18.344 1 93.31 65 SER A CA 1
ATOM 489 C C . SER A 1 65 ? 2.596 3.383 18.266 1 93.31 65 SER A C 1
ATOM 491 O O . SER A 1 65 ? 1.974 3.57 17.219 1 93.31 65 SER A O 1
ATOM 493 N N . THR A 1 66 ? 2.336 3.971 19.344 1 91.69 66 THR A N 1
ATOM 494 C CA . THR A 1 66 ? 1.304 5 19.375 1 91.69 66 THR A CA 1
ATOM 495 C C . THR A 1 66 ? 1.893 6.367 19.031 1 91.69 66 THR A C 1
ATOM 497 O O . THR A 1 66 ? 3.098 6.582 19.172 1 91.69 66 THR A O 1
ATOM 500 N N . SER A 1 67 ? 1.07 7.133 18.469 1 86.06 67 SER A N 1
ATOM 501 C CA . SER A 1 67 ? 1.398 8.523 18.172 1 86.06 67 SER A CA 1
ATOM 502 C C . SER A 1 67 ? 0.454 9.477 18.891 1 86.06 67 SER A C 1
ATOM 504 O O . SER A 1 67 ? -0.705 9.141 19.141 1 86.06 67 SER A O 1
ATOM 506 N N . ALA A 1 68 ? 0.929 10.664 19.156 1 78.19 68 ALA A N 1
ATOM 507 C CA . ALA A 1 68 ? 0.15 11.625 19.938 1 78.19 68 ALA A CA 1
ATOM 508 C C . ALA A 1 68 ? -0.928 12.281 19.078 1 78.19 68 ALA A C 1
ATOM 510 O O . ALA A 1 68 ? -2.023 12.57 19.562 1 78.19 68 ALA A O 1
ATOM 511 N N . ALA A 1 69 ? -0.552 12.602 17.891 1 79.38 69 ALA A N 1
ATOM 512 C CA . ALA A 1 69 ? -1.516 13.273 17.031 1 79.38 69 ALA A CA 1
ATOM 513 C C . ALA A 1 69 ? -1.199 13.023 15.555 1 79.38 69 ALA A C 1
ATOM 515 O O . ALA A 1 69 ? -0.085 12.617 15.219 1 79.38 69 ALA A O 1
ATOM 516 N N . CYS A 1 70 ? -2.207 13.211 14.797 1 88.56 70 CYS A N 1
ATOM 517 C CA . CYS A 1 70 ? -2.117 13.219 13.336 1 88.56 70 CYS A CA 1
ATOM 518 C C . CYS A 1 70 ? -3.115 14.203 12.734 1 88.56 70 CYS A C 1
ATOM 520 O O . CYS A 1 70 ? -4.316 13.93 12.703 1 88.56 70 CYS A O 1
ATOM 522 N N . GLY A 1 71 ? -2.613 15.258 12.227 1 93.12 71 GLY A N 1
ATOM 523 C CA . GLY A 1 71 ? -3.467 16.328 11.727 1 93.12 71 GLY A CA 1
ATOM 524 C C . GLY A 1 71 ? -4.332 15.898 10.555 1 93.12 71 GLY A C 1
ATOM 525 O O . GLY A 1 71 ? -5.527 16.188 10.516 1 93.12 71 GLY A O 1
ATOM 526 N N . ASN A 1 72 ? -3.756 15.258 9.602 1 96.12 72 ASN A N 1
ATOM 527 C CA . ASN A 1 72 ? -4.5 14.844 8.414 1 96.12 72 ASN A CA 1
ATOM 528 C C . ASN A 1 72 ? -5.582 13.828 8.758 1 96.12 72 ASN A C 1
ATOM 530 O O . ASN A 1 72 ? -6.695 13.898 8.234 1 96.12 72 ASN A O 1
ATOM 534 N N . ALA A 1 73 ? -5.223 12.898 9.641 1 97.25 73 ALA A N 1
ATOM 535 C CA . ALA A 1 73 ? -6.227 11.93 10.062 1 97.25 73 ALA A CA 1
ATOM 536 C C . ALA A 1 73 ? -7.383 12.617 10.781 1 97.25 73 ALA A C 1
ATOM 538 O O . ALA A 1 73 ? -8.547 12.281 10.562 1 97.25 73 ALA A O 1
ATOM 539 N N . THR A 1 74 ? -6.984 13.547 11.617 1 97 74 THR A N 1
ATOM 540 C CA . THR A 1 74 ? -7.996 14.305 12.352 1 97 74 THR A CA 1
ATOM 541 C C . THR A 1 74 ? -8.938 15.023 11.383 1 97 74 THR A C 1
ATOM 543 O O . THR A 1 74 ? -10.156 15.016 11.578 1 97 74 THR A O 1
ATOM 546 N N . ARG A 1 75 ? -8.398 15.578 10.414 1 98.19 75 ARG A N 1
ATOM 547 C CA . ARG A 1 75 ? -9.219 16.266 9.43 1 98.19 75 ARG A CA 1
ATOM 548 C C . ARG A 1 75 ? -10.203 15.312 8.758 1 98.19 75 ARG A C 1
ATOM 550 O O . ARG A 1 75 ? -11.383 15.633 8.617 1 98.19 75 ARG A O 1
ATOM 557 N N . CYS A 1 76 ? -9.781 14.172 8.344 1 98.5 76 CYS A N 1
ATOM 558 C CA . CYS A 1 76 ? -10.633 13.18 7.707 1 98.5 76 CYS A CA 1
ATOM 559 C C . CYS A 1 76 ? -11.734 12.719 8.656 1 98.5 76 CYS A C 1
ATOM 561 O O . CYS A 1 76 ? -12.906 12.648 8.273 1 98.5 76 CYS A O 1
ATOM 563 N N . ILE A 1 77 ? -11.344 12.391 9.898 1 98.56 77 ILE A N 1
ATOM 564 C CA . ILE A 1 77 ? -12.297 11.906 10.891 1 98.56 77 ILE A CA 1
ATOM 565 C C . ILE A 1 77 ? -13.312 13.008 11.211 1 98.56 77 ILE A C 1
ATOM 567 O O . ILE A 1 77 ? -14.508 12.734 11.344 1 98.56 77 ILE A O 1
ATOM 571 N N . ALA A 1 78 ? -12.828 14.211 11.297 1 98.62 78 ALA A N 1
ATOM 572 C CA . ALA A 1 78 ? -13.727 15.336 11.547 1 98.62 78 ALA A CA 1
ATOM 573 C C . ALA A 1 78 ? -14.773 15.453 10.438 1 98.62 78 ALA A C 1
ATOM 575 O O . ALA A 1 78 ? -15.969 15.609 10.719 1 98.62 78 ALA A O 1
ATOM 576 N N . ARG A 1 79 ? -14.336 15.43 9.219 1 98.69 79 ARG A N 1
ATOM 577 C CA . ARG A 1 79 ? -15.281 15.484 8.102 1 98.69 79 ARG A CA 1
ATOM 578 C C . ARG A 1 79 ? -16.312 14.375 8.211 1 98.69 79 ARG A C 1
ATOM 580 O O . ARG A 1 79 ? -17.516 14.617 8.055 1 98.69 79 ARG A O 1
ATOM 587 N N . HIS A 1 80 ? -15.852 13.164 8.508 1 98.38 80 HIS A N 1
ATOM 588 C CA . HIS A 1 80 ? -16.734 12.016 8.664 1 98.38 80 HIS A CA 1
ATOM 589 C C . HIS A 1 80 ? -17.781 12.258 9.742 1 98.38 80 HIS A C 1
ATOM 591 O O . HIS A 1 80 ? -18.969 12.023 9.523 1 98.38 80 HIS A O 1
ATOM 597 N N . LEU A 1 81 ? -17.344 12.742 10.883 1 98.25 81 LEU A N 1
ATOM 598 C CA . LEU A 1 81 ? -18.25 12.992 12 1 98.25 81 LEU A CA 1
ATOM 599 C C . LEU A 1 81 ? -19.219 14.109 11.68 1 98.25 81 LEU A C 1
ATOM 601 O O . LEU A 1 81 ? -20.391 14.055 12.062 1 98.25 81 LEU A O 1
ATOM 605 N N . MET A 1 82 ? -18.75 15.141 11.008 1 98.56 82 MET A N 1
ATOM 606 C CA . MET A 1 82 ? -19.625 16.234 10.617 1 98.56 82 MET A CA 1
ATOM 607 C C . MET A 1 82 ? -20.703 15.742 9.656 1 98.56 82 MET A C 1
ATOM 609 O O . MET A 1 82 ? -21.875 16.094 9.789 1 98.56 82 MET A O 1
ATOM 613 N N . ASP A 1 83 ? -20.328 14.938 8.711 1 97.62 83 ASP A N 1
ATOM 614 C CA . ASP A 1 83 ? -21.281 14.375 7.77 1 97.62 83 ASP A CA 1
ATOM 615 C C . ASP A 1 83 ? -22.312 13.492 8.492 1 97.62 83 ASP A C 1
ATOM 617 O O . ASP A 1 83 ? -23.484 13.477 8.125 1 97.62 83 ASP A O 1
ATOM 621 N N . GLU A 1 84 ? -21.844 12.805 9.492 1 97.12 84 GLU A N 1
ATOM 622 C CA . GLU A 1 84 ? -22.703 11.898 10.266 1 97.12 84 GLU A CA 1
ATOM 623 C C . GLU A 1 84 ? -23.672 12.672 11.141 1 97.12 84 GLU A C 1
ATOM 625 O O . GLU A 1 84 ? -24.828 12.273 11.281 1 97.12 84 GLU A O 1
ATOM 630 N N . THR A 1 85 ? -23.297 13.781 11.695 1 97.25 85 THR A N 1
ATOM 631 C CA . THR A 1 85 ? -24.047 14.414 12.766 1 97.25 85 THR A CA 1
ATOM 632 C C . THR A 1 85 ? -24.734 15.688 12.266 1 97.25 85 THR A C 1
ATOM 634 O O . THR A 1 85 ? -25.656 16.188 12.898 1 97.25 85 THR A O 1
ATOM 637 N N . GLY A 1 86 ? -24.203 16.234 11.234 1 97.5 86 GLY A N 1
ATOM 638 C CA . GLY A 1 86 ? -24.688 17.516 10.742 1 97.5 86 GLY A CA 1
ATOM 639 C C . GLY A 1 86 ? -24.031 18.703 11.438 1 97.5 86 GLY A C 1
ATOM 640 O O . GLY A 1 86 ? -24.297 19.859 11.086 1 97.5 86 GLY A O 1
ATOM 641 N N . LYS A 1 87 ? -23.156 18.438 12.422 1 98.06 87 LYS A N 1
ATOM 642 C CA . LYS A 1 87 ? -22.422 19.516 13.094 1 98.06 87 LYS A CA 1
ATOM 643 C C . LYS A 1 87 ? -21.422 20.156 12.148 1 98.06 87 LYS A C 1
ATOM 645 O O . LYS A 1 87 ? -20.891 19.516 11.242 1 98.06 87 LYS A O 1
ATOM 650 N N . THR A 1 88 ? -21.172 21.438 12.383 1 98.44 88 THR A N 1
ATOM 651 C CA . THR A 1 88 ? -20.188 22.141 11.555 1 98.44 88 THR A CA 1
ATOM 652 C C . THR A 1 88 ? -18.938 22.469 12.359 1 98.44 88 THR A C 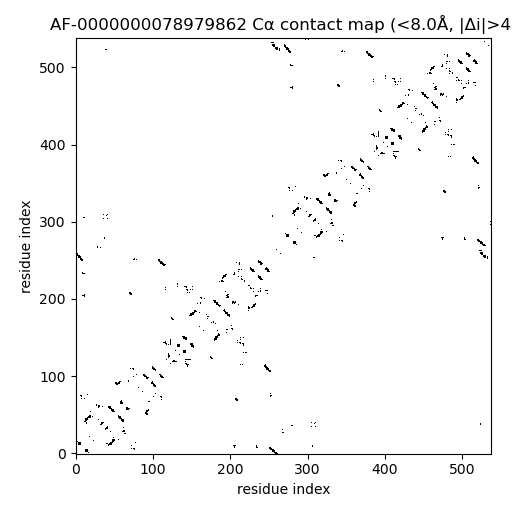1
ATOM 654 O O . THR A 1 88 ? -17.938 22.938 11.805 1 98.44 88 THR A O 1
ATOM 657 N N . GLU A 1 89 ? -18.984 22.297 13.68 1 98.44 89 GLU A N 1
ATOM 658 C CA . GLU A 1 89 ? -17.844 22.422 14.594 1 98.44 89 GLU A CA 1
ATOM 659 C C . GLU A 1 89 ? -17.75 21.234 15.531 1 98.44 89 GLU A C 1
ATOM 661 O O . GLU A 1 89 ? -18.781 20.75 16.016 1 98.44 89 GLU A O 1
ATOM 666 N N . LEU A 1 90 ? -16.516 20.828 15.719 1 98.31 90 LEU A N 1
ATOM 667 C CA . LEU A 1 90 ? -16.312 19.672 16.578 1 98.31 90 LEU A CA 1
ATOM 668 C C . LEU A 1 90 ? -15.25 19.953 17.625 1 98.31 90 LEU A C 1
ATOM 670 O O . LEU A 1 90 ? -14.266 20.641 17.359 1 98.31 90 LEU A O 1
ATOM 674 N N . HIS A 1 91 ? -15.477 19.453 18.812 1 98.12 91 HIS A N 1
ATOM 675 C CA . HIS A 1 91 ? -14.477 19.328 19.875 1 98.12 91 HIS A CA 1
ATOM 676 C C . HIS A 1 91 ? -14.016 17.875 20.016 1 98.12 91 HIS A C 1
ATOM 678 O O . HIS A 1 91 ? -14.797 17.016 20.422 1 98.12 91 HIS A O 1
ATOM 684 N N . LEU A 1 92 ? -12.742 17.641 19.688 1 96.94 92 LEU A N 1
ATOM 685 C CA . LEU A 1 92 ? -12.141 16.312 19.766 1 96.94 92 LEU A CA 1
ATOM 686 C C . LEU A 1 92 ? -11.016 16.297 20.812 1 96.94 92 LEU A C 1
ATOM 688 O O . LEU A 1 92 ? -10.453 17.344 21.141 1 96.94 92 LEU A O 1
ATOM 692 N N . THR A 1 93 ? -10.766 15.117 21.297 1 95.5 93 THR A N 1
ATOM 693 C CA . THR A 1 93 ? -9.664 14.984 22.25 1 95.5 93 THR A CA 1
ATOM 694 C C . THR A 1 93 ? -8.688 13.898 21.797 1 95.5 93 THR A C 1
ATOM 696 O O . THR A 1 93 ? -9.062 12.977 21.078 1 95.5 93 THR A O 1
ATOM 699 N N . THR A 1 94 ? -7.445 14.125 22.078 1 92.81 94 THR A N 1
ATOM 700 C CA . THR A 1 94 ? -6.375 13.141 21.938 1 92.81 94 THR A CA 1
ATOM 701 C C . THR A 1 94 ? -5.582 13.016 23.234 1 92.81 94 THR A C 1
ATOM 703 O O . THR A 1 94 ? -5.852 13.727 24.219 1 92.81 94 THR A O 1
ATOM 706 N N . ASP A 1 95 ? -4.617 12.094 23.25 1 85.88 95 ASP A N 1
ATOM 707 C CA . ASP A 1 95 ? -3.775 11.977 24.438 1 85.88 95 ASP A CA 1
ATOM 708 C C . ASP A 1 95 ? -2.941 13.234 24.656 1 85.88 95 ASP A C 1
ATOM 710 O O . ASP A 1 95 ? -2.455 13.484 25.75 1 85.88 95 ASP A O 1
ATOM 714 N N . ARG A 1 96 ? -2.752 14.016 23.609 1 81.19 96 ARG A N 1
ATOM 715 C CA . ARG A 1 96 ? -1.953 15.234 23.719 1 81.19 96 ARG A CA 1
ATOM 716 C C . ARG A 1 96 ? -2.811 16.422 24.156 1 81.19 96 ARG A C 1
ATOM 718 O O . ARG A 1 96 ? -2.287 17.422 24.625 1 81.19 96 ARG A O 1
ATOM 725 N N . GLY A 1 97 ? -4.133 16.281 23.938 1 87.62 97 GLY A N 1
ATOM 726 C CA . GLY A 1 97 ? -4.996 17.375 24.328 1 87.62 97 GLY A CA 1
ATOM 727 C C . GLY A 1 97 ? -6.199 17.547 23.422 1 87.62 97 GLY A C 1
ATOM 728 O O . GLY A 1 97 ? -6.574 16.625 22.703 1 87.62 97 GLY A O 1
ATOM 729 N N . ASP A 1 98 ? -6.773 18.719 23.578 1 92.69 98 ASP A N 1
ATOM 730 C CA . ASP A 1 98 ? -7.992 19.031 22.828 1 92.69 98 ASP A CA 1
ATOM 731 C C . ASP A 1 98 ? -7.672 19.469 21.406 1 92.69 98 ASP A C 1
ATOM 733 O O . ASP A 1 98 ? -6.645 20.109 21.156 1 92.69 98 ASP A O 1
ATOM 737 N N . LEU A 1 99 ? -8.57 19.062 20.5 1 92.81 99 LEU A N 1
ATOM 738 C CA . LEU A 1 99 ? -8.5 19.469 19.094 1 92.81 99 LEU A CA 1
ATOM 739 C C . LEU A 1 99 ? -9.852 19.984 18.625 1 92.81 99 LEU A C 1
ATOM 741 O O . LEU A 1 99 ? -10.898 19.422 18.938 1 92.81 99 LEU A O 1
ATOM 745 N N . TYR A 1 100 ? -9.75 21.047 17.953 1 97.25 100 TYR A N 1
ATOM 746 C CA . TYR A 1 100 ? -10.961 21.625 17.375 1 97.25 100 TYR A CA 1
ATOM 747 C C . TYR A 1 100 ? -10.961 21.531 15.859 1 97.25 100 TYR A C 1
ATOM 749 O O . TYR A 1 100 ? -9.922 21.734 15.227 1 97.25 100 TYR A O 1
ATOM 757 N N . ALA A 1 101 ? -12.109 21.219 15.312 1 98.38 101 ALA A N 1
ATOM 758 C CA . ALA A 1 101 ? -12.266 21.125 13.867 1 98.38 101 ALA A CA 1
ATOM 759 C C . ALA A 1 101 ? -13.539 21.828 13.406 1 98.38 101 ALA A C 1
ATOM 761 O O . ALA A 1 101 ? -14.484 21.984 14.172 1 98.38 101 ALA A O 1
ATOM 762 N N . ARG A 1 102 ? -13.562 22.297 12.172 1 98.62 102 ARG A N 1
ATOM 763 C CA . ARG A 1 102 ? -14.758 22.938 11.648 1 98.62 102 ARG A CA 1
ATOM 764 C C . ARG A 1 102 ? -14.875 22.734 10.133 1 98.62 102 ARG A C 1
ATOM 766 O O . ARG A 1 102 ? -13.875 22.438 9.469 1 98.62 102 ARG A O 1
ATOM 773 N N . ASP A 1 103 ? -16.094 22.859 9.664 1 98.75 103 ASP A N 1
ATOM 774 C CA . ASP A 1 103 ? -16.344 22.906 8.227 1 98.75 103 ASP A CA 1
ATOM 775 C C . ASP A 1 103 ? -15.867 24.219 7.621 1 98.75 103 ASP A C 1
ATOM 777 O O . ASP A 1 103 ? -16.344 25.297 8 1 98.75 103 ASP A O 1
ATOM 781 N N . ALA A 1 104 ? -14.945 24.156 6.73 1 98.38 104 ALA A N 1
ATOM 782 C CA . ALA A 1 104 ? -14.367 25.344 6.125 1 98.38 104 ALA A CA 1
ATOM 783 C C . ALA A 1 104 ? -15.094 25.703 4.828 1 98.38 104 ALA A C 1
ATOM 785 O O . ALA A 1 104 ? -14.758 26.703 4.18 1 98.38 104 ALA A O 1
ATOM 786 N N . GLY A 1 105 ? -16.078 24.906 4.414 1 97.12 105 GLY A N 1
ATOM 787 C CA . GLY A 1 105 ? -16.812 25.109 3.174 1 97.12 105 GLY A CA 1
ATOM 788 C C . GLY A 1 105 ? -16.141 24.484 1.969 1 97.12 105 GLY A C 1
ATOM 789 O O . GLY A 1 105 ? -14.953 24.156 2.021 1 97.12 105 GLY A O 1
ATOM 790 N N . ASP A 1 106 ? -16.969 24.172 0.9 1 94.88 106 ASP A N 1
ATOM 791 C CA . ASP A 1 106 ? -16.5 23.703 -0.398 1 94.88 106 ASP A CA 1
ATOM 792 C C . ASP A 1 106 ? -15.773 22.375 -0.267 1 94.88 106 ASP A C 1
ATOM 794 O O . ASP A 1 106 ? -14.758 22.141 -0.928 1 94.88 106 ASP A O 1
ATOM 798 N N . GLY A 1 107 ? -16.156 21.609 0.649 1 93.31 107 GLY A N 1
ATOM 799 C CA . GLY A 1 107 ? -15.602 20.281 0.804 1 93.31 107 GLY A CA 1
ATOM 800 C C . GLY A 1 107 ? -14.32 20.25 1.614 1 93.31 107 GLY A C 1
ATOM 801 O O . GLY A 1 107 ? -13.672 19.203 1.726 1 93.31 107 GLY A O 1
ATOM 802 N N . LEU A 1 108 ? -13.992 21.391 2.203 1 98.44 108 LEU A N 1
ATOM 803 C CA . LEU A 1 108 ? -12.758 21.484 2.98 1 98.44 108 LEU A CA 1
ATOM 804 C C . LEU A 1 108 ? -13.055 21.391 4.477 1 98.44 108 LEU A C 1
ATOM 806 O O . LEU A 1 108 ? -14.141 21.766 4.922 1 98.44 108 LEU A O 1
ATOM 810 N N . THR A 1 109 ? -12.141 20.875 5.219 1 98.81 109 THR A N 1
ATOM 811 C CA . THR A 1 109 ? -12.211 20.75 6.668 1 98.81 109 THR A CA 1
ATOM 812 C C . THR A 1 109 ? -10.992 21.406 7.324 1 98.81 109 THR A C 1
ATOM 814 O O . THR A 1 109 ? -9.867 21.234 6.855 1 98.81 109 THR A O 1
ATOM 817 N N . SER A 1 110 ? -11.211 22.141 8.383 1 98.81 110 SER A N 1
ATOM 818 C CA . SER A 1 110 ? -10.156 22.812 9.133 1 98.81 110 SER A CA 1
ATOM 819 C C . SER A 1 110 ? -9.961 22.172 10.508 1 98.81 110 SER A C 1
ATOM 821 O O . SER A 1 110 ? -10.93 21.828 11.18 1 98.81 110 SER A O 1
ATOM 823 N N . VAL A 1 111 ? -8.711 22.062 10.875 1 98.38 111 VAL A N 1
ATOM 824 C CA . VAL A 1 111 ? -8.352 21.562 12.195 1 98.38 111 VAL A CA 1
ATOM 825 C C . VAL A 1 111 ? -7.391 22.547 12.867 1 98.38 111 VAL A C 1
ATOM 827 O O . VAL A 1 111 ? -6.461 23.047 12.234 1 98.38 111 VAL A O 1
ATOM 830 N N . ASN A 1 112 ? -7.637 22.828 14.141 1 98 112 ASN A N 1
ATOM 831 C CA . ASN A 1 112 ? -6.711 23.641 14.93 1 98 112 ASN A CA 1
ATOM 832 C C . ASN A 1 112 ? -5.578 22.781 15.5 1 98 112 ASN A C 1
ATOM 834 O O . ASN A 1 112 ? -5.805 21.953 16.375 1 98 112 ASN A O 1
ATOM 838 N N . MET A 1 113 ? -4.41 23.062 15.078 1 96.19 113 MET A N 1
ATOM 839 C CA . MET A 1 113 ? -3.252 22.234 15.414 1 96.19 113 MET A CA 1
ATOM 840 C C . MET A 1 113 ? -2.559 22.766 16.672 1 96.19 113 MET A C 1
ATOM 842 O O . MET A 1 113 ? -1.513 22.25 17.062 1 96.19 113 MET A O 1
ATOM 846 N N . GLY A 1 114 ? -3.209 23.781 17.297 1 95.38 114 GLY A N 1
ATOM 847 C CA . GLY A 1 114 ? -2.646 24.359 18.5 1 95.38 114 GLY A CA 1
ATOM 848 C C . GLY A 1 114 ? -1.546 25.359 18.234 1 95.38 114 GLY A C 1
ATOM 849 O O . GLY A 1 114 ? -1.253 25.672 17.078 1 95.38 114 GLY A O 1
ATOM 850 N N . ALA A 1 115 ? -0.949 25.875 19.375 1 96.56 115 ALA A N 1
ATOM 851 C CA . ALA A 1 115 ? 0.129 26.859 19.266 1 96.56 115 ALA A CA 1
ATOM 852 C C . ALA A 1 115 ? 1.434 26.203 18.828 1 96.56 115 ALA A C 1
ATOM 854 O O . ALA A 1 115 ? 1.755 25.094 19.281 1 96.56 115 ALA A O 1
ATOM 855 N N . PRO A 1 116 ? 2.139 26.844 17.938 1 98 116 PRO A N 1
ATOM 856 C CA . PRO A 1 116 ? 3.469 26.312 17.641 1 98 116 PRO A CA 1
ATOM 857 C C . PRO A 1 116 ? 4.453 26.484 18.797 1 98 116 PRO A C 1
ATOM 859 O O . PRO A 1 116 ? 4.238 27.328 19.672 1 98 116 PRO A O 1
ATOM 862 N N . GLN A 1 117 ? 5.375 25.609 18.766 1 97.88 117 GLN A N 1
ATOM 863 C CA . GLN A 1 117 ? 6.504 25.766 19.672 1 97.88 117 GLN A CA 1
ATOM 864 C C . GLN A 1 117 ? 7.648 26.531 19.016 1 97.88 117 GLN A C 1
ATOM 866 O O . GLN A 1 117 ? 8.125 26.141 17.953 1 97.88 117 GLN A O 1
ATOM 871 N N . LEU A 1 118 ? 8.086 27.578 19.703 1 98.31 118 LEU A N 1
ATOM 872 C CA . LEU A 1 118 ? 9.031 28.469 19.047 1 98.31 118 LEU A CA 1
ATOM 873 C C . LEU A 1 118 ? 10.359 28.516 19.812 1 98.31 118 LEU A C 1
ATOM 875 O O . LEU A 1 118 ? 11.375 28.953 19.266 1 98.31 118 LEU A O 1
ATOM 879 N N . LEU A 1 119 ? 10.305 28.016 21.031 1 98.06 119 LEU A N 1
ATOM 880 C CA . LEU A 1 119 ? 11.516 28.047 21.844 1 98.06 119 LEU A CA 1
ATOM 881 C C . LEU A 1 119 ? 12.289 26.734 21.703 1 98.06 119 LEU A C 1
ATOM 883 O O . LEU A 1 119 ? 11.688 25.656 21.578 1 98.06 119 LEU A O 1
ATOM 887 N N . TRP A 1 120 ? 13.578 26.844 21.875 1 97.94 120 TRP A N 1
ATOM 888 C CA . TRP A 1 120 ? 14.477 25.734 21.625 1 97.94 120 TRP A CA 1
ATOM 889 C C . TRP A 1 120 ? 14.109 24.531 22.484 1 97.94 120 TRP A C 1
ATOM 891 O O . TRP A 1 120 ? 14.156 23.391 22.031 1 97.94 120 TRP A O 1
ATOM 901 N N . HIS A 1 121 ? 13.719 24.703 23.719 1 97.25 121 HIS A N 1
ATOM 902 C CA . HIS A 1 121 ? 13.469 23.594 24.641 1 97.25 121 HIS A CA 1
ATOM 903 C C . HIS A 1 121 ? 12.102 22.969 24.391 1 97.25 121 HIS A C 1
ATOM 905 O O . HIS A 1 121 ? 11.891 21.797 24.719 1 97.25 121 HIS A O 1
ATOM 911 N N . GLU A 1 122 ? 11.18 23.766 23.797 1 96.44 122 GLU A N 1
ATOM 912 C CA . GLU A 1 122 ? 9.883 23.25 23.391 1 96.44 122 GLU A CA 1
ATOM 913 C C . GLU A 1 122 ? 10 22.375 22.141 1 96.44 122 GLU A C 1
ATOM 915 O O . GLU A 1 122 ? 9.281 21.391 22 1 96.44 122 GLU A O 1
ATOM 920 N N . ILE A 1 123 ? 10.859 22.688 21.125 1 96.62 123 ILE A N 1
ATOM 921 C CA . ILE A 1 123 ? 11.148 21.984 19.875 1 96.62 123 ILE A CA 1
ATOM 922 C C . ILE A 1 123 ? 12.125 20.844 20.141 1 96.62 123 ILE A C 1
ATOM 924 O O . ILE A 1 123 ? 12.352 20 19.266 1 96.62 123 ILE A O 1
ATOM 928 N N . PRO A 1 124 ? 12.531 20.578 21.281 1 95.19 124 PRO A N 1
ATOM 929 C CA . PRO A 1 124 ? 13.609 19.984 22.078 1 95.19 124 PRO A CA 1
ATOM 930 C C . PRO A 1 124 ? 14.922 19.891 21.312 1 95.19 124 PRO A C 1
ATOM 932 O O . PRO A 1 124 ? 15.391 18.797 21 1 95.19 124 PRO A O 1
ATOM 935 N N . LEU A 1 125 ? 15.5 21.031 21.062 1 97.94 125 LEU A N 1
ATOM 936 C CA . LEU A 1 125 ? 16.844 21.125 20.516 1 97.94 125 LEU A CA 1
ATOM 937 C C . LEU A 1 125 ? 17.891 20.812 21.578 1 97.94 125 LEU A C 1
ATOM 939 O O . LEU A 1 125 ? 17.578 20.828 22.781 1 97.94 125 LEU A O 1
ATOM 943 N N . ALA A 1 126 ? 19.047 20.547 21.109 1 97.88 126 ALA A N 1
ATOM 944 C CA . ALA A 1 126 ? 20.094 20.047 22 1 97.88 126 ALA A CA 1
ATOM 945 C C . ALA A 1 126 ? 20.594 21.141 22.922 1 97.88 126 ALA A C 1
ATOM 947 O O . ALA A 1 126 ? 21.109 20.859 24.016 1 97.88 126 ALA A O 1
ATOM 948 N N . GLU A 1 127 ? 20.516 22.391 22.516 1 97.31 127 GLU A N 1
ATOM 949 C CA . GLU A 1 127 ? 21 23.516 23.312 1 97.31 127 GLU A CA 1
ATOM 950 C C . GLU A 1 127 ? 20.234 24.797 22.984 1 97.31 127 GLU A C 1
ATOM 952 O O . GLU A 1 127 ? 19.547 24.859 21.969 1 97.31 127 GLU A O 1
ATOM 957 N N . GLU A 1 128 ? 20.406 25.719 23.906 1 97.19 128 GLU A N 1
ATOM 958 C CA . GLU A 1 128 ? 19.75 27.016 23.703 1 97.19 128 GLU A CA 1
ATOM 959 C C . GLU A 1 128 ? 20.297 27.719 22.469 1 97.19 128 GLU A C 1
ATOM 961 O O . GLU A 1 128 ? 21.516 27.828 22.297 1 97.19 128 GLU A O 1
ATOM 966 N N . MET A 1 129 ? 19.328 28.125 21.594 1 95.62 129 MET A N 1
ATOM 967 C CA . MET A 1 129 ? 19.734 28.859 20.391 1 95.62 129 MET A CA 1
ATOM 968 C C . MET A 1 129 ? 18.547 29.594 19.781 1 95.62 129 MET A C 1
ATOM 970 O O . MET A 1 129 ? 17.406 29.391 20.188 1 95.62 129 MET A O 1
ATOM 974 N N . ASP A 1 130 ? 18.953 30.516 18.891 1 96.94 130 ASP A N 1
ATOM 975 C CA . ASP A 1 130 ? 17.922 31.172 18.094 1 96.94 130 ASP A CA 1
ATOM 976 C C . ASP A 1 130 ? 17.281 30.188 17.125 1 96.94 130 ASP A C 1
ATOM 978 O O . ASP A 1 130 ? 17.953 29.594 16.266 1 96.94 130 ASP A O 1
ATOM 982 N N . THR A 1 131 ? 15.953 30.031 17.188 1 98.38 131 THR A N 1
ATOM 983 C CA . THR A 1 131 ? 15.25 29.031 16.391 1 98.38 131 THR A CA 1
ATOM 984 C C . THR A 1 131 ? 14.867 29.594 15.023 1 98.38 131 THR A C 1
ATOM 986 O O . THR A 1 131 ? 14.414 28.844 14.148 1 98.38 131 THR A O 1
ATOM 989 N N . LEU A 1 132 ? 15.055 30.828 14.828 1 98.31 132 LEU A N 1
ATOM 990 C CA . LEU A 1 132 ? 14.688 31.469 13.57 1 98.31 132 LEU A CA 1
ATOM 991 C C . LEU A 1 132 ? 15.656 31.062 12.453 1 98.31 132 LEU A C 1
ATOM 993 O O . LEU A 1 132 ? 15.234 30.828 11.32 1 98.31 132 LEU A O 1
ATOM 997 N N . GLU A 1 133 ? 16.906 31.078 12.805 1 97.94 133 GLU A N 1
ATOM 998 C CA . GLU A 1 133 ? 17.969 30.656 11.883 1 97.94 133 GLU A CA 1
ATOM 999 C C . GLU A 1 133 ? 19.016 29.812 12.594 1 97.94 133 GLU A C 1
ATOM 1001 O O . GLU A 1 133 ? 19.875 30.328 13.289 1 97.94 133 GLU A O 1
ATOM 1006 N N . LEU A 1 134 ? 18.938 28.547 12.32 1 98.25 134 LEU A N 1
ATOM 1007 C CA . LEU A 1 134 ? 19.859 27.625 12.969 1 98.25 134 LEU A CA 1
ATOM 1008 C C . LEU A 1 134 ? 21.25 27.688 12.344 1 98.25 134 LEU A C 1
ATOM 1010 O O . LEU A 1 134 ? 21.375 28 11.156 1 98.25 134 LEU A O 1
ATOM 1014 N N . PRO A 1 135 ? 22.266 27.375 13.164 1 97.31 135 PRO A N 1
ATOM 1015 C CA . PRO A 1 135 ? 23.625 27.297 12.609 1 97.31 135 PRO A CA 1
ATOM 1016 C C . PRO A 1 135 ? 23.875 26.016 11.828 1 97.31 135 PRO A C 1
ATOM 1018 O O . PRO A 1 135 ? 24.797 25.266 12.148 1 97.31 135 PRO A O 1
ATOM 1021 N N . ILE A 1 136 ? 23.062 25.719 10.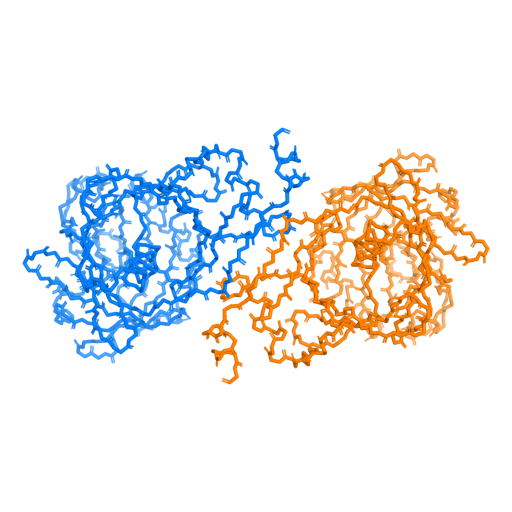977 1 96.62 136 ILE A N 1
ATOM 1022 C CA . ILE A 1 136 ? 23.125 24.656 9.992 1 96.62 136 ILE A CA 1
ATOM 1023 C C . ILE A 1 136 ? 23.25 25.25 8.594 1 96.62 136 ILE A C 1
ATOM 1025 O O . ILE A 1 136 ? 22.641 26.281 8.297 1 96.62 136 ILE A O 1
ATOM 1029 N N . GLU A 1 137 ? 24.094 24.641 7.758 1 95.69 137 GLU A N 1
ATOM 1030 C CA . GLU A 1 137 ? 24.188 25.125 6.379 1 95.69 137 GLU A CA 1
ATOM 1031 C C . GLU A 1 137 ? 22.797 25.344 5.785 1 95.69 137 GLU A C 1
ATOM 1033 O O . GLU A 1 137 ? 21.922 24.469 5.887 1 95.69 137 GLU A O 1
ATOM 1038 N N . GLY A 1 138 ? 22.531 26.578 5.23 1 96 138 GLY A N 1
ATOM 1039 C CA . GLY A 1 138 ? 21.234 26.922 4.672 1 96 138 GLY A CA 1
ATOM 1040 C C . GLY A 1 138 ? 20.375 27.734 5.625 1 96 138 GLY A C 1
ATOM 1041 O O . GLY A 1 138 ? 19.375 28.328 5.215 1 96 138 GLY A O 1
ATOM 1042 N N . GLY A 1 139 ? 20.734 27.734 6.914 1 97.94 139 GLY A N 1
ATOM 1043 C CA . GLY A 1 139 ? 20.078 28.547 7.918 1 97.94 139 GLY A CA 1
ATOM 1044 C C . GLY A 1 139 ? 18.609 28.203 8.102 1 97.94 139 GLY A C 1
ATOM 1045 O O . GLY A 1 139 ? 17.75 29.078 8.055 1 97.94 139 GLY A O 1
ATOM 1046 N N . PRO A 1 140 ? 18.312 26.969 8.305 1 98.75 140 PRO A N 1
ATOM 1047 C CA . PRO A 1 140 ? 16.906 26.594 8.438 1 98.75 140 PRO A CA 1
ATOM 1048 C C . PRO A 1 140 ? 16.266 27.141 9.719 1 98.75 140 PRO A C 1
ATOM 1050 O O . PRO A 1 140 ? 16.984 27.609 10.609 1 98.75 140 PRO A O 1
ATOM 1053 N N . THR A 1 141 ? 14.984 27.109 9.742 1 98.81 141 THR A N 1
ATOM 1054 C CA . THR A 1 141 ? 14.203 27.547 10.898 1 98.81 141 THR A CA 1
ATOM 1055 C C . THR A 1 141 ? 13.648 26.344 11.656 1 98.81 141 THR A C 1
ATOM 1057 O O . THR A 1 141 ? 13.18 25.375 11.047 1 98.81 141 THR A O 1
ATOM 1060 N N . ALA A 1 142 ? 13.75 26.359 12.953 1 98.81 142 ALA A N 1
ATOM 1061 C CA . ALA A 1 142 ? 13.195 25.312 13.805 1 98.81 142 ALA A CA 1
ATOM 1062 C C . ALA A 1 142 ? 11.805 25.688 14.312 1 98.81 142 ALA A C 1
ATOM 1064 O O . ALA A 1 142 ? 11.586 26.828 14.758 1 98.81 142 ALA A O 1
ATOM 1065 N N . THR A 1 143 ? 10.891 24.828 14.164 1 98.62 143 THR A N 1
ATOM 1066 C CA . THR A 1 143 ? 9.539 24.984 14.688 1 98.62 143 THR A CA 1
ATOM 1067 C C . THR A 1 143 ? 9.031 23.672 15.281 1 98.62 143 THR A C 1
ATOM 1069 O O . THR A 1 143 ? 9.383 22.578 14.805 1 98.62 143 THR A O 1
ATOM 1072 N N . GLY A 1 144 ? 8.312 23.75 16.359 1 96.94 144 GLY A N 1
ATOM 1073 C CA . GLY A 1 144 ? 7.645 22.594 16.906 1 96.94 144 GLY A CA 1
ATOM 1074 C C . GLY A 1 144 ? 6.141 22.625 16.734 1 96.94 144 GLY A C 1
ATOM 1075 O O . GLY A 1 144 ? 5.52 23.688 16.828 1 96.94 144 GLY A O 1
ATOM 1076 N N . MET A 1 145 ? 5.551 21.594 16.422 1 95.12 145 MET A N 1
ATOM 1077 C CA . MET A 1 145 ? 4.105 21.375 16.391 1 95.12 145 MET A CA 1
ATOM 1078 C C . MET A 1 145 ? 3.725 20.141 17.203 1 95.12 145 MET A C 1
ATOM 1080 O O . MET A 1 145 ? 2.846 19.375 16.812 1 95.12 145 MET A O 1
ATOM 1084 N N . GLY A 1 146 ? 4.359 19.938 18.328 1 90.81 146 GLY A N 1
ATOM 1085 C CA . GLY A 1 146 ? 4.301 18.688 19.094 1 90.81 146 GLY A CA 1
ATOM 1086 C C . GLY A 1 146 ? 5.395 17.719 18.703 1 90.81 146 GLY A C 1
ATOM 1087 O O . GLY A 1 146 ? 5.656 16.75 19.438 1 90.81 146 GLY A O 1
ATOM 1088 N N . ASN A 1 147 ? 6.016 17.922 17.656 1 92.69 147 ASN A N 1
ATOM 1089 C CA . ASN A 1 147 ? 7.199 17.266 17.125 1 92.69 147 ASN A CA 1
ATOM 1090 C C . ASN A 1 147 ? 8.133 18.25 16.438 1 92.69 147 ASN A C 1
ATOM 1092 O O . ASN A 1 147 ? 7.699 19.328 16 1 92.69 147 ASN A O 1
ATOM 1096 N N . PRO A 1 148 ? 9.375 17.922 16.375 1 96.94 148 PRO A N 1
ATOM 1097 C CA . PRO A 1 148 ? 10.336 18.891 15.844 1 96.94 148 PRO A CA 1
ATOM 1098 C C . PRO A 1 148 ? 10.297 18.984 14.32 1 96.94 148 PRO A C 1
ATOM 1100 O O . PRO A 1 148 ? 10.141 17.969 13.633 1 96.94 148 PRO A O 1
ATOM 1103 N N . HIS A 1 149 ? 10.477 20.203 13.82 1 98.06 149 HIS A N 1
ATOM 1104 C CA . HIS A 1 149 ? 10.531 20.469 12.383 1 98.06 149 HIS A CA 1
ATOM 1105 C C . HIS A 1 149 ? 11.695 21.375 12.031 1 98.06 149 HIS A C 1
ATOM 1107 O O . 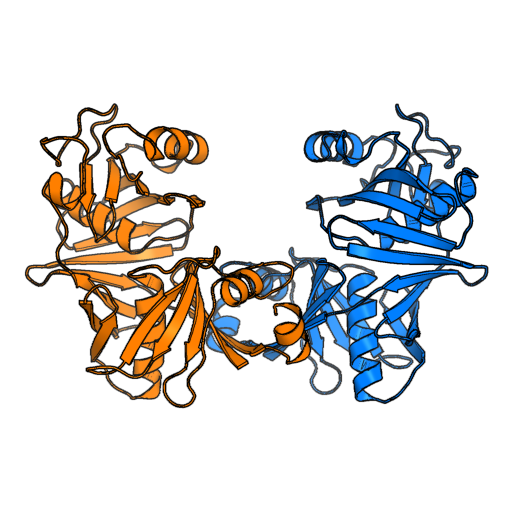HIS A 1 149 ? 11.969 22.344 12.75 1 98.06 149 HIS A O 1
ATOM 1113 N N . CYS A 1 150 ? 12.383 21.047 11.016 1 98.75 150 CYS A N 1
ATOM 1114 C CA . CYS A 1 150 ? 13.484 21.828 10.453 1 98.75 150 CYS A CA 1
ATOM 1115 C C . CYS A 1 150 ? 13.172 22.25 9.023 1 98.75 150 CYS A C 1
ATOM 1117 O O . CYS A 1 150 ? 13.219 21.422 8.102 1 98.75 150 CYS A O 1
ATOM 1119 N N . THR A 1 151 ? 12.914 23.547 8.797 1 98.88 151 THR A N 1
ATOM 1120 C CA . THR A 1 151 ? 12.477 24.016 7.492 1 98.88 151 THR A CA 1
ATOM 1121 C C . THR A 1 151 ? 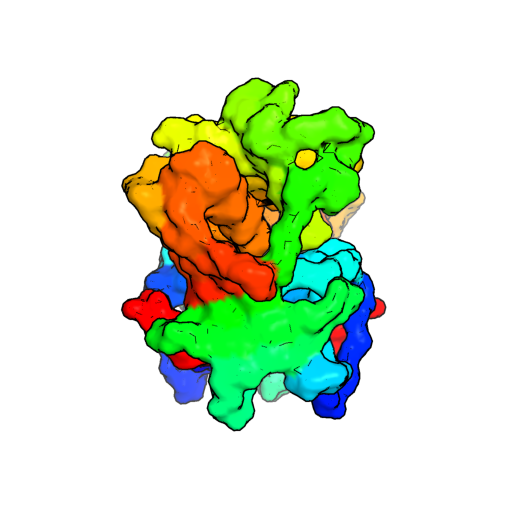13.609 24.766 6.789 1 98.88 151 THR A C 1
ATOM 1123 O O . THR A 1 151 ? 14.094 25.781 7.293 1 98.88 151 THR A O 1
ATOM 1126 N N . PHE A 1 152 ? 14.023 24.281 5.633 1 98.88 152 PHE A N 1
ATOM 1127 C CA . PHE A 1 152 ? 14.984 24.953 4.766 1 98.88 152 PHE A CA 1
ATOM 1128 C C . PHE A 1 152 ? 14.266 25.781 3.697 1 98.88 152 PHE A C 1
ATOM 1130 O O . PHE A 1 152 ? 13.492 25.234 2.904 1 98.88 152 PHE A O 1
ATOM 1137 N N . PHE A 1 153 ? 14.492 27.078 3.693 1 98.88 153 PHE A N 1
ATOM 1138 C CA . PHE A 1 153 ? 13.984 27.906 2.6 1 98.88 153 PHE A CA 1
ATOM 1139 C C . PHE A 1 153 ? 14.984 27.953 1.452 1 98.88 153 PHE A C 1
ATOM 1141 O O . PHE A 1 153 ? 16.125 28.375 1.641 1 98.88 153 PHE A O 1
ATOM 1148 N N . VAL A 1 154 ? 14.531 27.5 0.26 1 98.75 154 VAL A N 1
ATOM 1149 C CA . VAL A 1 154 ? 15.438 27.328 -0.868 1 98.75 154 VAL A CA 1
ATOM 1150 C C . VAL A 1 154 ? 14.867 28.016 -2.104 1 98.75 154 VAL A C 1
ATOM 1152 O O . VAL A 1 154 ? 13.68 28.344 -2.145 1 98.75 154 VAL A O 1
ATOM 1155 N N . ALA A 1 155 ? 15.75 28.203 -3.057 1 98.31 155 ALA A N 1
ATOM 1156 C CA . ALA A 1 155 ? 15.344 28.859 -4.293 1 98.31 155 ALA A CA 1
ATOM 1157 C C . ALA A 1 155 ? 14.484 27.938 -5.152 1 98.31 155 ALA A C 1
ATOM 1159 O O . ALA A 1 155 ? 13.57 28.391 -5.84 1 98.31 155 ALA A O 1
ATOM 1160 N N . ASP A 1 156 ? 14.812 26.625 -5.137 1 98.56 156 ASP A N 1
ATOM 1161 C CA . ASP A 1 156 ? 14.117 25.625 -5.93 1 98.56 156 ASP A CA 1
ATOM 1162 C C . ASP A 1 156 ? 13.969 24.312 -5.152 1 98.56 156 ASP A C 1
ATOM 1164 O O . ASP A 1 156 ? 14.914 23.531 -5.055 1 98.56 156 ASP A O 1
ATOM 1168 N N . ALA A 1 157 ? 12.781 24.094 -4.688 1 98.62 157 ALA A N 1
ATOM 1169 C CA . ALA A 1 157 ? 12.531 22.906 -3.867 1 98.62 157 ALA A CA 1
ATOM 1170 C C . ALA A 1 157 ? 12.742 21.625 -4.664 1 98.62 157 ALA A C 1
ATOM 1172 O O . ALA A 1 157 ? 13.195 20.625 -4.121 1 98.62 157 ALA A O 1
ATOM 1173 N N . GLU A 1 158 ? 12.5 21.625 -5.949 1 97.94 158 GLU A N 1
ATOM 1174 C CA . GLU A 1 158 ? 12.586 20.438 -6.801 1 97.94 158 GLU A CA 1
ATOM 1175 C C . GLU A 1 158 ? 14.039 20.047 -7.066 1 97.94 158 GLU A C 1
ATOM 1177 O O . GLU A 1 158 ? 14.32 18.906 -7.426 1 97.94 158 GLU A O 1
ATOM 1182 N N . ALA A 1 159 ? 14.914 20.953 -6.898 1 97.88 159 ALA A N 1
ATOM 1183 C CA . ALA A 1 159 ? 16.328 20.734 -7.207 1 97.88 159 ALA A CA 1
ATOM 1184 C C . ALA A 1 159 ? 17.031 20.047 -6.043 1 97.88 159 ALA A C 1
ATOM 1186 O O . ALA A 1 159 ? 18.156 19.562 -6.195 1 97.88 159 ALA A O 1
ATOM 1187 N N . ILE A 1 160 ? 16.406 19.984 -4.891 1 98 160 ILE A N 1
ATOM 1188 C CA . ILE A 1 160 ? 17.016 19.406 -3.709 1 98 160 ILE A CA 1
ATOM 1189 C C . ILE A 1 160 ? 16.891 17.875 -3.762 1 98 160 ILE A C 1
ATOM 1191 O O . ILE A 1 160 ? 15.781 17.359 -3.904 1 98 160 ILE A O 1
ATOM 1195 N N . PRO A 1 161 ? 17.984 17.156 -3.736 1 98.06 161 PRO A N 1
ATOM 1196 C CA . PRO A 1 161 ? 17.875 15.695 -3.602 1 98.06 161 PRO A CA 1
ATOM 1197 C C . PRO A 1 161 ? 17.375 15.266 -2.225 1 98.06 161 PRO A C 1
ATOM 1199 O O . PRO A 1 161 ? 18.172 14.836 -1.379 1 98.06 161 PRO A O 1
ATOM 1202 N N . LEU A 1 162 ? 16.141 15.242 -2.074 1 98.06 162 LEU A N 1
ATOM 1203 C CA . LEU A 1 162 ? 15.469 15.195 -0.778 1 98.06 162 LEU A CA 1
ATOM 1204 C C . LEU A 1 162 ? 15.82 13.922 -0.026 1 98.06 162 LEU A C 1
ATOM 1206 O O . LEU A 1 162 ? 15.969 13.938 1.198 1 98.06 162 LEU A O 1
ATOM 1210 N N . ALA A 1 163 ? 15.93 12.805 -0.711 1 97.06 163 ALA A N 1
ATOM 1211 C CA . ALA A 1 163 ? 16.25 11.547 -0.035 1 97.06 163 ALA A CA 1
ATOM 1212 C C . ALA A 1 163 ? 17.578 11.641 0.692 1 97.06 163 ALA A C 1
ATOM 1214 O O . ALA A 1 163 ? 17.688 11.266 1.862 1 97.06 163 ALA A O 1
ATOM 1215 N N . GLU A 1 164 ? 18.562 12.133 -0.028 1 96.31 164 GLU A N 1
ATOM 1216 C CA . GLU A 1 164 ? 19.891 12.289 0.573 1 96.31 164 GLU A CA 1
ATOM 1217 C C . GLU A 1 164 ? 19.906 13.43 1.593 1 96.31 164 GLU A C 1
ATOM 1219 O O . GLU A 1 164 ? 20.469 13.289 2.68 1 96.31 164 GLU A O 1
ATOM 1224 N N . PHE A 1 165 ? 19.297 14.477 1.184 1 96.75 165 PHE A N 1
ATOM 1225 C CA . PHE A 1 165 ? 19.219 15.68 2.008 1 96.75 165 PHE A CA 1
ATOM 1226 C C . PHE A 1 165 ? 18.516 15.383 3.326 1 96.75 165 PHE A C 1
ATOM 1228 O O . PHE A 1 165 ? 19.031 15.719 4.398 1 96.75 165 PHE A O 1
ATOM 1235 N N . GLY A 1 166 ? 17.344 14.758 3.244 1 97.06 166 GLY A N 1
ATOM 1236 C CA . GLY A 1 166 ? 16.562 14.406 4.414 1 97.06 166 GLY A CA 1
ATOM 1237 C C . GLY A 1 166 ? 17.281 13.453 5.355 1 97.06 166 GLY A C 1
ATOM 1238 O O . GLY A 1 166 ? 17.297 13.664 6.57 1 97.06 166 GLY A O 1
ATOM 1239 N N . ALA A 1 167 ? 17.891 12.461 4.801 1 95.38 167 ALA A N 1
ATOM 1240 C CA . ALA A 1 167 ? 18.609 11.484 5.613 1 95.38 167 ALA A CA 1
ATOM 1241 C C . ALA A 1 167 ? 19.75 12.141 6.383 1 95.38 167 ALA A C 1
ATOM 1243 O O . ALA A 1 167 ? 20.016 11.789 7.535 1 95.38 167 ALA A O 1
ATOM 1244 N N . ARG A 1 168 ? 20.391 13.023 5.762 1 94.62 168 ARG A N 1
ATOM 1245 C CA . ARG A 1 168 ? 21.531 13.703 6.359 1 94.62 168 ARG A CA 1
ATOM 1246 C C . ARG A 1 168 ? 21.109 14.555 7.555 1 94.62 168 ARG A C 1
ATOM 1248 O O . ARG A 1 168 ? 21.688 14.438 8.641 1 94.62 168 ARG A O 1
ATOM 1255 N N . TYR A 1 169 ? 20.047 15.312 7.426 1 96.81 169 TYR A N 1
ATOM 1256 C CA . TYR A 1 169 ? 19.734 16.328 8.422 1 96.81 169 TYR A CA 1
ATOM 1257 C C . TYR A 1 169 ? 18.734 15.812 9.438 1 96.81 169 TYR A C 1
ATOM 1259 O O . TYR A 1 169 ? 18.562 16.406 10.508 1 96.81 169 TYR A O 1
ATOM 1267 N N . GLU A 1 170 ? 18.047 14.727 9.094 1 97.31 170 GLU A N 1
ATOM 1268 C CA . GLU A 1 170 ? 17.141 14.102 10.047 1 97.31 170 GLU A CA 1
ATOM 1269 C C . GLU A 1 170 ? 17.844 13.82 11.375 1 97.31 170 GLU A C 1
ATOM 1271 O O . GLU A 1 170 ? 17.234 13.953 12.445 1 97.31 170 GLU A O 1
ATOM 1276 N N . HIS A 1 171 ? 19.125 13.539 11.273 1 96.31 171 HIS A N 1
ATOM 1277 C CA . HIS A 1 171 ? 19.891 13.094 12.438 1 96.31 171 HIS A CA 1
ATOM 1278 C C . HIS A 1 171 ? 20.875 14.156 12.891 1 96.31 171 HIS A C 1
ATOM 1280 O O . HIS A 1 171 ? 21.859 13.852 13.578 1 96.31 171 HIS A O 1
ATOM 1286 N N . HIS A 1 172 ? 20.703 15.312 12.555 1 96.88 172 HIS A N 1
ATOM 1287 C CA . HIS A 1 172 ? 21.609 16.375 12.969 1 96.88 172 HIS A CA 1
ATOM 1288 C C . HIS A 1 172 ? 21.719 16.453 14.484 1 96.88 172 HIS A C 1
ATOM 1290 O O . HIS A 1 172 ? 20.719 16.344 15.188 1 96.88 172 HIS A O 1
ATOM 1296 N N . PRO A 1 173 ? 22.828 16.688 15.016 1 97 173 PRO A N 1
ATOM 1297 C CA . PRO A 1 173 ? 23.047 16.672 16.469 1 97 173 PRO A CA 1
ATOM 1298 C C . PRO A 1 173 ? 22.203 17.703 17.203 1 97 173 PRO A C 1
ATOM 1300 O O . PRO A 1 173 ? 21.906 17.531 18.391 1 97 173 PRO A O 1
ATOM 1303 N N . LEU A 1 174 ? 21.828 18.75 16.547 1 97.44 174 LEU A N 1
ATOM 1304 C CA . LEU A 1 174 ? 21 19.781 17.172 1 97.44 174 LEU A CA 1
ATOM 1305 C C . LEU A 1 174 ? 19.594 19.25 17.453 1 97.44 174 LEU A C 1
ATOM 1307 O O . LEU A 1 174 ? 18.828 19.875 18.188 1 97.44 174 LEU A O 1
ATOM 1311 N N . TYR A 1 175 ? 19.234 18.156 16.812 1 97.94 175 TYR A N 1
ATOM 1312 C CA . TYR A 1 175 ? 17.938 17.516 17.016 1 97.94 175 TYR A CA 1
ATOM 1313 C C . TYR A 1 175 ? 18.125 16.125 17.641 1 97.94 175 TYR A C 1
ATOM 1315 O O . TYR A 1 175 ? 18.016 15.109 16.938 1 97.94 175 TYR A O 1
ATOM 1323 N N . PRO A 1 176 ? 18.281 16.047 18.922 1 97.38 176 PRO A N 1
ATOM 1324 C CA . PRO A 1 176 ? 18.562 14.75 19.562 1 97.38 176 PRO A CA 1
ATOM 1325 C C . PRO A 1 176 ? 17.422 13.75 19.375 1 97.38 176 PRO A C 1
ATOM 1327 O O . PRO A 1 176 ? 17.656 12.539 19.438 1 97.38 176 PRO A O 1
ATOM 1330 N N . GLN A 1 177 ? 16.219 14.211 19.141 1 95.12 177 GLN A N 1
ATOM 1331 C CA . GLN A 1 177 ? 15.086 13.328 18.891 1 95.12 177 GLN A CA 1
ATOM 1332 C C . GLN A 1 177 ? 14.805 13.219 17.391 1 95.12 177 GLN A C 1
ATOM 1334 O O . GLN A 1 177 ? 13.695 12.852 17 1 95.12 177 GLN A O 1
ATOM 1339 N N . ARG A 1 178 ? 15.727 13.562 16.578 1 96.81 178 ARG A N 1
ATOM 1340 C CA . ARG A 1 178 ? 15.555 13.609 15.133 1 96.81 178 ARG A CA 1
ATOM 1341 C C . ARG A 1 178 ? 14.5 14.641 14.742 1 96.81 178 ARG A C 1
ATOM 1343 O O . ARG A 1 178 ? 13.984 15.367 15.594 1 96.81 178 ARG A O 1
ATOM 1350 N N . THR A 1 179 ? 14.32 14.836 13.453 1 97.44 179 THR A N 1
ATOM 1351 C CA . THR A 1 179 ? 13.406 15.898 13.047 1 97.44 179 THR A CA 1
ATOM 1352 C C . THR A 1 179 ? 12.789 15.586 11.688 1 97.44 179 THR A C 1
ATOM 1354 O O . THR A 1 179 ? 13.375 14.859 10.875 1 97.44 179 THR A O 1
ATOM 1357 N N . ASN A 1 180 ? 11.539 16.078 11.578 1 97 180 ASN A N 1
ATOM 1358 C CA . ASN A 1 180 ? 11.008 16.25 10.227 1 97 180 ASN A CA 1
ATOM 1359 C C . ASN A 1 180 ? 11.703 17.375 9.484 1 97 180 ASN A C 1
ATOM 1361 O O . ASN A 1 180 ? 12 18.422 10.07 1 97 180 ASN A O 1
ATOM 1365 N N . LEU A 1 181 ? 11.898 17.125 8.188 1 98.38 181 LEU A N 1
ATOM 1366 C CA . LEU A 1 181 ? 12.586 18.125 7.379 1 98.38 181 LEU A CA 1
ATOM 1367 C C . LEU A 1 181 ? 11.703 18.594 6.227 1 98.38 181 LEU A C 1
ATOM 1369 O O . LEU A 1 181 ? 11.047 17.781 5.574 1 98.38 181 LEU A O 1
ATOM 1373 N N . GLN A 1 182 ? 11.719 19.875 6.039 1 98.62 182 GLN A N 1
ATOM 1374 C CA . GLN A 1 182 ? 11.008 20.453 4.898 1 98.62 182 GLN A CA 1
ATOM 1375 C C . GLN A 1 182 ? 11.945 21.297 4.039 1 98.62 182 GLN A C 1
ATOM 1377 O O . GLN A 1 182 ? 12.797 22.016 4.559 1 98.62 182 GLN A O 1
ATOM 1382 N N . VAL A 1 183 ? 11.82 21.156 2.773 1 98.81 183 VAL A N 1
ATOM 1383 C CA . VAL A 1 183 ? 12.383 22.109 1.821 1 98.81 183 VAL A CA 1
ATOM 1384 C C . VAL A 1 183 ? 11.266 22.953 1.208 1 98.81 183 VAL A C 1
ATOM 1386 O O . VAL A 1 183 ? 10.328 22.406 0.619 1 98.81 183 VAL A O 1
ATOM 1389 N N . ALA A 1 184 ? 11.43 24.234 1.406 1 98.88 184 ALA A N 1
ATOM 1390 C CA . ALA A 1 184 ? 10.336 25.141 1.058 1 98.88 184 ALA A CA 1
ATOM 1391 C C . ALA A 1 184 ? 10.812 26.234 0.107 1 98.88 184 ALA A C 1
ATOM 1393 O O . ALA A 1 184 ? 11.852 26.859 0.337 1 98.88 184 ALA A O 1
ATOM 1394 N N . GLN A 1 185 ? 10.078 26.406 -0.921 1 98.94 185 GLN A N 1
ATOM 1395 C CA . GLN A 1 185 ? 10.289 27.5 -1.88 1 98.94 185 GLN A CA 1
ATOM 1396 C C . GLN A 1 185 ? 9.141 28.5 -1.832 1 98.94 185 GLN A C 1
ATOM 1398 O O . GLN A 1 185 ? 7.973 28.125 -1.979 1 98.94 185 GLN A O 1
ATOM 1403 N N . ILE A 1 186 ? 9.477 29.781 -1.593 1 98.88 186 ILE A N 1
ATOM 1404 C CA . ILE A 1 186 ? 8.461 30.828 -1.662 1 98.88 186 ILE A CA 1
ATOM 1405 C C . ILE A 1 186 ? 8.102 31.094 -3.121 1 98.88 186 ILE A C 1
ATOM 1407 O O . ILE A 1 186 ? 8.953 31.531 -3.906 1 98.88 186 ILE A O 1
ATOM 1411 N N . THR A 1 187 ? 6.836 30.797 -3.414 1 98.69 187 THR A N 1
ATOM 1412 C CA . THR A 1 187 ? 6.453 30.906 -4.816 1 98.69 187 THR A CA 1
ATOM 1413 C C . THR A 1 187 ? 5.504 32.094 -5.031 1 98.69 187 THR A C 1
ATOM 1415 O O . THR A 1 187 ? 5.066 32.344 -6.156 1 98.69 187 THR A O 1
ATOM 1418 N N . GLY A 1 188 ? 5.105 32.812 -4.066 1 97.62 188 GLY A N 1
ATOM 1419 C CA . GLY A 1 188 ? 4.254 34 -4.016 1 97.62 188 GLY A CA 1
ATOM 1420 C C . GLY A 1 188 ? 4.129 34.594 -2.625 1 97.62 188 GLY A C 1
ATOM 1421 O O . GLY A 1 188 ? 4.613 34 -1.653 1 97.62 188 GLY A O 1
ATOM 1422 N N . PRO A 1 189 ? 3.525 35.75 -2.502 1 96.5 189 PRO A N 1
ATOM 1423 C CA . PRO A 1 189 ? 3.455 36.375 -1.188 1 96.5 189 PRO A CA 1
ATOM 1424 C C . PRO A 1 189 ? 2.756 35.5 -0.144 1 96.5 189 PRO A C 1
ATOM 1426 O O . PRO A 1 189 ? 3.047 35.625 1.05 1 96.5 189 PRO A O 1
ATOM 1429 N N . ASP A 1 190 ? 1.854 34.656 -0.542 1 97.5 190 ASP A N 1
ATOM 1430 C CA . ASP A 1 190 ? 1.148 33.781 0.377 1 97.5 190 ASP A CA 1
ATOM 1431 C C . ASP A 1 190 ? 1.066 32.344 -0.184 1 97.5 190 ASP A C 1
ATOM 1433 O O . ASP A 1 190 ? 0.034 31.688 -0.063 1 97.5 190 ASP A O 1
ATOM 1437 N N . ARG A 1 191 ? 2.141 31.969 -0.838 1 98.69 191 ARG A N 1
ATOM 1438 C CA . ARG A 1 191 ? 2.168 30.641 -1.451 1 98.69 191 ARG A CA 1
ATOM 1439 C C . ARG A 1 191 ? 3.547 30 -1.316 1 98.69 191 ARG A C 1
ATOM 1441 O O . ARG A 1 191 ? 4.566 30.656 -1.543 1 98.69 191 ARG A O 1
ATOM 1448 N N . ILE A 1 192 ? 3.602 28.734 -0.897 1 98.88 192 ILE A N 1
ATOM 1449 C CA . ILE A 1 192 ? 4.84 28 -0.665 1 98.88 192 ILE A CA 1
ATOM 1450 C C . ILE A 1 192 ? 4.773 26.641 -1.354 1 98.88 192 ILE A C 1
ATOM 1452 O O . ILE A 1 192 ? 3.77 25.938 -1.244 1 98.88 192 ILE A O 1
ATOM 1456 N N . ARG A 1 193 ? 5.785 26.297 -2.168 1 98.94 193 ARG A N 1
ATOM 1457 C CA . ARG A 1 193 ? 6.02 24.906 -2.578 1 98.94 193 ARG A CA 1
ATOM 1458 C C . ARG A 1 193 ? 6.875 24.172 -1.555 1 98.94 193 ARG A C 1
ATOM 1460 O O . ARG A 1 193 ? 7.969 24.625 -1.208 1 98.94 193 ARG A O 1
ATOM 1467 N N . MET A 1 194 ? 6.363 23.047 -1.041 1 98.75 194 MET A N 1
ATOM 1468 C CA . MET A 1 194 ? 7.082 22.344 0.02 1 98.75 194 MET A CA 1
ATOM 1469 C C . MET A 1 194 ? 7.219 20.859 -0.306 1 98.75 194 MET A C 1
ATOM 1471 O O . MET A 1 194 ? 6.273 20.234 -0.793 1 98.75 194 MET A O 1
ATOM 1475 N N . ARG A 1 195 ? 8.336 20.281 -0.094 1 98.81 195 ARG A N 1
ATOM 1476 C CA . ARG A 1 195 ? 8.586 18.844 -0.067 1 98.81 195 ARG A CA 1
ATOM 1477 C C . ARG A 1 195 ? 9.039 18.391 1.317 1 98.81 195 ARG A C 1
ATOM 1479 O O . ARG A 1 195 ? 9.703 19.141 2.033 1 98.81 195 ARG A O 1
ATOM 1486 N N . VAL A 1 196 ? 8.688 17.188 1.69 1 98.12 196 VAL A N 1
ATOM 1487 C CA . VAL A 1 196 ? 8.836 16.859 3.1 1 98.12 196 VAL A CA 1
ATOM 1488 C C . VAL A 1 196 ? 9.578 15.523 3.232 1 98.12 196 VAL A C 1
ATOM 1490 O O . VAL A 1 196 ? 9.328 14.586 2.475 1 98.12 196 VAL A O 1
ATOM 1493 N N . TRP A 1 197 ? 10.508 15.492 4.141 1 97.94 197 TRP A N 1
ATOM 1494 C CA . TRP A 1 197 ? 11.102 14.289 4.707 1 97.94 197 TRP A CA 1
ATOM 1495 C C . TRP A 1 197 ? 10.641 14.078 6.145 1 97.94 197 TRP A C 1
ATOM 1497 O O . TRP A 1 197 ? 10.992 14.852 7.035 1 97.94 197 TRP A O 1
ATOM 1507 N N . GLU A 1 198 ? 9.891 13.008 6.324 1 94.88 198 GLU A N 1
ATOM 1508 C CA . GLU A 1 198 ? 9.367 12.727 7.656 1 94.88 198 GLU A CA 1
ATOM 1509 C C . GLU A 1 198 ? 10.328 11.844 8.445 1 94.88 198 GLU A C 1
ATOM 1511 O O . GLU A 1 198 ? 10.844 10.852 7.93 1 94.88 198 GLU A O 1
ATOM 1516 N N . ARG A 1 199 ? 10.469 12.266 9.711 1 93.12 199 ARG A N 1
ATOM 1517 C CA . ARG A 1 199 ? 11.328 11.562 10.656 1 93.12 199 ARG A CA 1
ATOM 1518 C C . ARG A 1 199 ? 10.961 10.086 10.734 1 93.12 199 ARG A C 1
ATOM 1520 O O . ARG A 1 199 ? 9.82 9.734 11.039 1 93.12 199 ARG A O 1
ATOM 1527 N N . GLY A 1 200 ? 11.922 9.203 10.438 1 89.25 200 GLY A N 1
ATOM 1528 C CA . GLY A 1 200 ? 11.727 7.77 10.555 1 89.25 200 GLY A CA 1
ATOM 1529 C C . GLY A 1 200 ? 10.961 7.176 9.391 1 89.25 200 GLY A C 1
ATOM 1530 O O . GLY A 1 200 ? 10.703 5.973 9.352 1 89.25 200 GLY A O 1
ATOM 1531 N N . VAL A 1 201 ? 10.594 7.922 8.445 1 90.56 201 VAL A N 1
ATOM 1532 C CA . VAL A 1 201 ? 9.75 7.441 7.352 1 90.56 201 VAL A CA 1
ATOM 1533 C C . VAL A 1 201 ? 10.406 7.766 6.012 1 90.56 201 VAL A C 1
ATOM 1535 O O . VAL A 1 201 ? 10.609 6.875 5.184 1 90.56 201 VAL A O 1
ATOM 1538 N N . GLY A 1 202 ? 10.812 8.883 5.766 1 95.19 202 GLY A N 1
ATOM 1539 C CA . GLY A 1 202 ? 11.328 9.32 4.48 1 95.19 202 GLY A CA 1
ATOM 1540 C C . GLY A 1 202 ? 10.43 10.328 3.789 1 95.19 202 GLY A C 1
ATOM 1541 O O . GLY A 1 202 ? 9.766 11.133 4.449 1 95.19 202 GLY A O 1
ATOM 1542 N N . ILE A 1 203 ? 10.438 10.312 2.486 1 97.06 203 ILE A N 1
ATOM 1543 C CA . ILE A 1 203 ? 9.656 11.258 1.707 1 97.06 203 ILE A CA 1
ATOM 1544 C C . ILE A 1 203 ? 8.172 10.891 1.771 1 97.06 203 ILE A C 1
ATOM 1546 O O . ILE A 1 203 ? 7.816 9.719 1.62 1 97.06 203 ILE A O 1
ATOM 1550 N N . THR A 1 204 ? 7.359 11.82 2.066 1 95.94 204 THR A N 1
ATOM 1551 C CA . THR A 1 204 ? 5.918 11.586 2.117 1 95.94 204 THR A CA 1
ATOM 1552 C C . THR A 1 204 ? 5.176 12.602 1.255 1 95.94 204 THR A C 1
ATOM 1554 O O . THR A 1 204 ? 5.719 13.656 0.925 1 95.94 204 THR A O 1
ATOM 1557 N N . LEU A 1 205 ? 3.982 12.297 0.91 1 97 205 LEU A N 1
ATOM 1558 C CA . LEU A 1 205 ? 3.186 13.125 0.009 1 97 205 LEU A CA 1
ATOM 1559 C C . LEU A 1 205 ? 2.637 14.344 0.736 1 97 205 LEU A C 1
ATOM 1561 O O . LEU A 1 205 ? 2.383 15.383 0.115 1 97 205 LEU A O 1
ATOM 1565 N N . ALA A 1 206 ? 2.387 14.133 2.008 1 96.69 206 ALA A N 1
ATOM 1566 C CA . ALA A 1 206 ? 1.827 15.219 2.809 1 96.69 206 ALA A CA 1
ATOM 1567 C C . ALA A 1 206 ? 2.135 15.023 4.289 1 96.69 206 ALA A C 1
ATOM 1569 O O . ALA A 1 206 ? 2.301 13.891 4.75 1 96.69 206 ALA A O 1
ATOM 1570 N N . SER A 1 207 ? 2.137 16.062 4.984 1 95.44 207 SER A N 1
ATOM 1571 C CA . SER A 1 207 ? 2.318 16.125 6.43 1 95.44 207 SER A CA 1
ATOM 1572 C C . SER A 1 207 ? 1.643 17.359 7.02 1 95.44 207 SER A C 1
ATOM 1574 O O . SER A 1 207 ? 2.035 18.5 6.723 1 95.44 207 SER A O 1
ATOM 1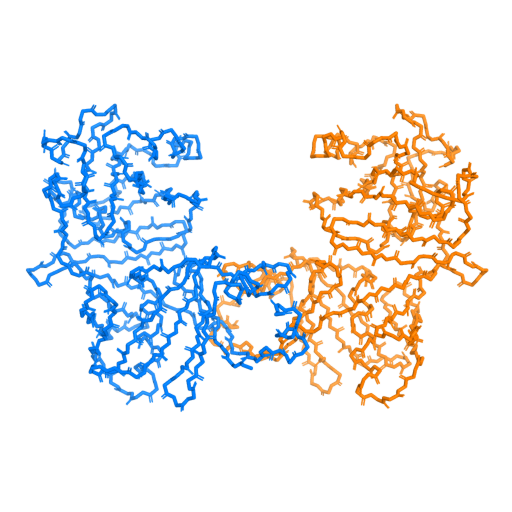576 N N . GLY A 1 208 ? 0.723 17.125 7.879 1 95.69 208 GLY A N 1
ATOM 1577 C CA . GLY A 1 208 ? 0.018 18.234 8.492 1 95.69 208 GLY A CA 1
ATOM 1578 C C . GLY A 1 208 ? 0.911 19.094 9.359 1 95.69 208 GLY A C 1
ATOM 1579 O O . GLY A 1 208 ? 0.967 20.312 9.18 1 95.69 208 GLY A O 1
ATOM 1580 N N . SER A 1 209 ? 1.601 18.469 10.258 1 95.56 209 SER A N 1
ATOM 1581 C CA . SER A 1 209 ? 2.439 19.219 11.188 1 95.56 209 SER A CA 1
ATOM 1582 C C . SER A 1 209 ? 3.557 19.953 10.445 1 95.56 209 SER A C 1
ATOM 1584 O O . SER A 1 209 ? 3.877 21.094 10.766 1 95.56 209 SER A O 1
ATOM 1586 N N . SER A 1 210 ? 4.102 19.328 9.43 1 97.56 210 SER A N 1
ATOM 1587 C CA . SER A 1 210 ? 5.148 19.969 8.633 1 97.56 210 SER A CA 1
ATOM 1588 C C . SER A 1 210 ? 4.625 21.203 7.926 1 97.56 210 SER A C 1
ATOM 1590 O O . SER A 1 210 ? 5.328 22.219 7.832 1 97.56 210 SER A O 1
ATOM 1592 N N . SER A 1 211 ? 3.463 21.062 7.434 1 98.5 211 SER A N 1
ATOM 1593 C CA . SER A 1 211 ? 2.861 22.219 6.754 1 98.5 211 SER A CA 1
ATOM 1594 C C . SER A 1 211 ? 2.668 23.391 7.711 1 98.5 211 SER A C 1
ATOM 1596 O O . SER A 1 211 ? 2.992 24.531 7.375 1 98.5 211 SER A O 1
ATOM 1598 N N . CYS A 1 212 ? 2.209 23.062 8.828 1 98.44 212 CYS A N 1
ATOM 1599 C CA . CYS A 1 212 ? 2.029 24.094 9.844 1 98.44 212 CYS A CA 1
ATOM 1600 C C . CYS A 1 212 ? 3.365 24.719 10.234 1 98.44 212 CYS A C 1
ATOM 1602 O O . CYS A 1 212 ? 3.488 25.938 10.297 1 98.44 212 CYS A O 1
ATOM 1604 N N . ALA A 1 213 ? 4.277 23.891 10.492 1 98.56 213 ALA A N 1
ATOM 1605 C CA . ALA A 1 213 ? 5.605 24.359 10.883 1 98.56 213 ALA A CA 1
ATOM 1606 C C . ALA A 1 213 ? 6.211 25.25 9.812 1 98.56 213 ALA A C 1
ATOM 1608 O O . ALA A 1 213 ? 6.805 26.281 10.125 1 98.56 213 ALA A O 1
ATOM 1609 N N . THR A 1 214 ? 6.078 24.875 8.609 1 98.88 214 THR A N 1
ATOM 1610 C CA . THR A 1 214 ? 6.625 25.641 7.496 1 98.88 214 THR A CA 1
ATOM 1611 C C . THR A 1 214 ? 5.965 27.016 7.41 1 98.88 214 THR A C 1
ATOM 1613 O O . THR A 1 214 ? 6.648 28.031 7.23 1 98.88 214 THR A O 1
ATOM 1616 N N . ALA A 1 215 ? 4.672 27.047 7.523 1 98.94 215 ALA A N 1
ATOM 1617 C CA . ALA A 1 215 ? 3.949 28.312 7.488 1 98.94 215 ALA A CA 1
ATOM 1618 C C . ALA A 1 215 ? 4.414 29.25 8.609 1 98.94 215 ALA A C 1
ATOM 1620 O O . ALA A 1 215 ? 4.664 30.438 8.375 1 98.94 215 ALA A O 1
ATOM 1621 N N . VAL A 1 216 ? 4.5 28.703 9.781 1 98.88 216 VAL A N 1
ATOM 1622 C CA . VAL A 1 216 ? 4.945 29.484 10.938 1 98.88 216 VAL A CA 1
ATOM 1623 C C . VAL A 1 216 ? 6.363 30 10.703 1 98.88 216 VAL A C 1
ATOM 1625 O O . VAL A 1 216 ? 6.648 31.172 10.938 1 98.88 216 VAL A O 1
ATOM 1628 N N . ALA A 1 217 ? 7.223 29.125 10.258 1 98.88 217 ALA A N 1
ATOM 1629 C CA . ALA A 1 217 ? 8.609 29.5 9.977 1 98.88 217 ALA A CA 1
ATOM 1630 C C . ALA A 1 217 ? 8.68 30.625 8.945 1 98.88 217 ALA A C 1
ATOM 1632 O O . ALA A 1 217 ? 9.422 31.594 9.133 1 98.88 217 ALA A O 1
ATOM 1633 N N . ALA A 1 218 ? 7.957 30.484 7.891 1 98.94 218 ALA A N 1
ATOM 1634 C CA . ALA A 1 218 ? 7.961 31.5 6.836 1 98.94 218 ALA A CA 1
ATOM 1635 C C . ALA A 1 218 ? 7.508 32.844 7.367 1 98.94 218 ALA A C 1
ATOM 1637 O O . ALA A 1 218 ? 8.109 33.875 7.059 1 98.94 218 ALA A O 1
ATOM 1638 N N . ALA A 1 219 ? 6.457 32.844 8.125 1 98.81 219 ALA A N 1
ATOM 1639 C CA . ALA A 1 219 ? 5.941 34.062 8.711 1 98.81 219 ALA A CA 1
ATOM 1640 C C . ALA A 1 219 ? 6.969 34.719 9.641 1 98.81 219 ALA A C 1
ATOM 1642 O O . ALA A 1 219 ? 7.199 35.938 9.594 1 98.81 219 ALA A O 1
ATOM 1643 N N . ARG A 1 220 ? 7.613 33.906 10.5 1 98.62 220 ARG A N 1
ATOM 1644 C CA . ARG A 1 220 ? 8.602 34.406 11.445 1 98.62 220 ARG A CA 1
ATOM 1645 C C . ARG A 1 220 ? 9.797 35.031 10.719 1 98.62 220 ARG A C 1
ATOM 1647 O O . ARG A 1 220 ? 10.383 36 11.195 1 98.62 220 ARG A O 1
ATOM 1654 N N . ARG A 1 221 ? 10.094 34.438 9.594 1 98.31 221 ARG A N 1
ATOM 1655 C CA . ARG A 1 221 ? 11.227 34.938 8.805 1 98.31 221 ARG A CA 1
ATOM 1656 C C . ARG A 1 221 ? 10.836 36.125 7.949 1 98.31 221 ARG A C 1
ATOM 1658 O O . ARG A 1 221 ? 11.672 36.688 7.246 1 98.31 221 ARG A O 1
ATOM 1665 N N . GLY A 1 222 ? 9.625 36.469 7.988 1 98.38 222 GLY A N 1
ATOM 1666 C CA . GLY A 1 222 ? 9.148 37.594 7.203 1 98.38 222 GLY A CA 1
ATOM 1667 C C . GLY A 1 222 ? 9.055 37.281 5.719 1 98.38 222 GLY A C 1
ATOM 1668 O O . GLY A 1 222 ? 9.086 38.188 4.891 1 98.38 222 GLY A O 1
ATOM 1669 N N . LEU A 1 223 ? 8.992 36.031 5.379 1 98.44 223 LEU A N 1
ATOM 1670 C CA . LEU A 1 223 ? 8.961 35.625 3.979 1 98.44 223 LEU A CA 1
ATOM 1671 C C . LEU A 1 223 ? 7.539 35.625 3.438 1 98.44 223 LEU A C 1
ATOM 1673 O O . LEU A 1 223 ? 7.328 35.844 2.24 1 98.44 223 LEU A O 1
ATOM 1677 N N . THR A 1 224 ? 6.578 35.344 4.273 1 98.5 224 THR A N 1
ATOM 1678 C CA . THR A 1 224 ? 5.156 35.406 3.957 1 98.5 224 THR A CA 1
ATOM 1679 C C . THR A 1 224 ? 4.359 35.969 5.117 1 98.5 224 THR A C 1
ATOM 1681 O O . THR A 1 224 ? 4.922 36.312 6.164 1 98.5 224 THR A O 1
ATOM 1684 N N . GLY A 1 225 ? 3.014 36.125 4.801 1 97.94 225 GLY A N 1
ATOM 1685 C CA . GLY A 1 225 ? 2.105 36.375 5.91 1 97.94 225 GLY A CA 1
ATOM 1686 C C . GLY A 1 225 ? 1.784 35.125 6.703 1 97.94 225 GLY A C 1
ATOM 1687 O O . GLY A 1 225 ? 2.424 34.094 6.516 1 97.94 225 GLY A O 1
ATOM 1688 N N . ARG A 1 226 ? 0.778 35.25 7.594 1 98.44 226 ARG A N 1
ATOM 1689 C CA . ARG A 1 226 ? 0.423 34.188 8.5 1 98.44 226 ARG A CA 1
ATOM 1690 C C . ARG A 1 226 ? -0.607 33.25 7.867 1 98.44 226 ARG A C 1
ATOM 1692 O O . ARG A 1 226 ? -0.882 32.156 8.391 1 98.44 226 ARG A O 1
ATOM 1699 N N . LYS A 1 227 ? -1.251 33.688 6.828 1 98.69 227 LYS A N 1
ATOM 1700 C CA . LYS A 1 227 ? -2.174 32.875 6.051 1 98.69 227 LYS A CA 1
ATOM 1701 C C . LYS A 1 227 ? -1.571 32.5 4.699 1 98.69 227 LYS A C 1
ATOM 1703 O O . LYS A 1 227 ? -1.338 33.375 3.855 1 98.69 227 LYS A O 1
ATOM 1708 N N . VAL A 1 228 ? -1.349 31.172 4.488 1 98.81 228 VAL A N 1
ATOM 1709 C CA . VAL A 1 228 ? -0.615 30.797 3.285 1 98.81 228 VAL A CA 1
ATOM 1710 C C . VAL A 1 228 ? -1.211 29.516 2.693 1 98.81 228 VAL A C 1
ATOM 1712 O O . VAL A 1 228 ? -1.784 28.703 3.418 1 98.81 228 VAL A O 1
ATOM 1715 N N . GLN A 1 229 ? -1.107 29.438 1.386 1 98.81 229 GLN A N 1
ATOM 1716 C CA . GLN A 1 229 ? -1.321 28.188 0.645 1 98.81 229 GLN A CA 1
ATOM 1717 C C . GLN A 1 229 ? -0.023 27.406 0.507 1 98.81 229 GLN A C 1
ATOM 1719 O O . GLN A 1 229 ? 1.021 27.969 0.178 1 98.81 229 GLN A O 1
ATOM 1724 N N . ILE A 1 230 ? -0.039 26.156 0.813 1 98.88 230 ILE A N 1
ATOM 1725 C CA . ILE A 1 230 ? 1.136 25.297 0.669 1 98.88 230 ILE A CA 1
ATOM 1726 C C . ILE A 1 230 ? 0.842 24.188 -0.328 1 98.88 230 ILE A C 1
ATOM 1728 O O . ILE A 1 230 ? -0.117 23.422 -0.157 1 98.88 230 ILE A O 1
ATOM 1732 N N . ASP A 1 231 ? 1.648 24.109 -1.368 1 98.81 231 ASP A N 1
ATOM 1733 C CA . ASP A 1 231 ? 1.568 23.047 -2.357 1 98.81 231 ASP A CA 1
ATOM 1734 C C . ASP A 1 231 ? 2.549 21.922 -2.033 1 98.81 231 ASP A C 1
ATOM 1736 O O . ASP A 1 231 ? 3.762 22.125 -2.016 1 98.81 231 ASP A O 1
ATOM 1740 N N . LEU A 1 232 ? 2.02 20.766 -1.741 1 98.56 232 LEU A N 1
ATOM 1741 C CA . LEU A 1 232 ? 2.795 19.578 -1.436 1 98.56 232 LEU A CA 1
ATOM 1742 C C . LEU A 1 232 ? 2.783 18.609 -2.611 1 98.56 232 LEU A C 1
ATOM 1744 O O . LEU A 1 232 ? 2.096 18.844 -3.609 1 98.56 232 LEU A O 1
ATOM 1748 N N . ASP A 1 233 ? 3.584 17.516 -2.49 1 97.88 233 ASP A N 1
ATOM 1749 C CA . ASP A 1 233 ? 3.562 16.484 -3.518 1 97.88 233 ASP A CA 1
ATOM 1750 C C . ASP A 1 233 ? 2.17 15.875 -3.648 1 97.88 233 ASP A C 1
ATOM 1752 O O . ASP A 1 233 ? 1.761 15.477 -4.742 1 97.88 233 ASP A O 1
ATOM 1756 N N . GLY A 1 234 ? 1.404 15.859 -2.533 1 97.44 234 GLY A N 1
ATOM 1757 C CA . GLY A 1 234 ? 0.109 15.203 -2.514 1 97.44 234 GLY A CA 1
ATOM 1758 C C . GLY A 1 234 ? -1.045 16.141 -2.803 1 97.44 234 GLY A C 1
ATOM 1759 O O . GLY A 1 234 ? -2.195 15.711 -2.898 1 97.44 234 GLY A O 1
ATOM 1760 N N . GLY A 1 235 ? -0.745 17.375 -2.879 1 97.81 235 GLY A N 1
ATOM 1761 C CA . GLY A 1 235 ? -1.789 18.359 -3.119 1 97.81 235 GLY A CA 1
ATOM 1762 C C . GLY A 1 235 ? -1.601 19.625 -2.322 1 97.81 235 GLY A C 1
ATOM 1763 O O . GLY A 1 235 ? -0.489 19.938 -1.89 1 97.81 235 GLY A O 1
ATOM 1764 N N . THR A 1 236 ? -2.729 20.344 -2.195 1 98.25 236 THR A N 1
ATOM 1765 C CA . THR A 1 236 ? -2.65 21.672 -1.605 1 98.25 236 THR A CA 1
ATOM 1766 C C . THR A 1 236 ? -3.35 21.719 -0.25 1 98.25 236 THR A C 1
ATOM 1768 O O . THR A 1 236 ? -4.41 21.109 -0.077 1 98.25 236 THR A O 1
ATOM 1771 N N . ILE A 1 237 ? -2.734 22.453 0.638 1 98.38 237 ILE A N 1
ATOM 1772 C CA . ILE A 1 237 ? -3.289 22.672 1.969 1 98.38 237 ILE A CA 1
ATOM 1773 C C . ILE A 1 237 ? -3.16 24.156 2.34 1 98.38 237 ILE A C 1
ATOM 1775 O O . ILE A 1 237 ? -2.291 24.859 1.82 1 98.38 237 ILE A O 1
ATOM 1779 N N . TRP A 1 238 ? -4.051 24.688 3.18 1 98.81 238 TRP A N 1
ATOM 1780 C CA . TRP A 1 238 ? -4.027 26.078 3.605 1 98.81 238 TRP A CA 1
ATOM 1781 C C . TRP A 1 238 ? -3.779 26.188 5.105 1 98.81 238 TRP A C 1
ATOM 1783 O O . TRP A 1 238 ? -4.418 25.5 5.898 1 98.81 238 TRP A O 1
ATOM 1793 N N . ILE A 1 239 ? -2.906 27.031 5.453 1 98.88 239 ILE A N 1
ATOM 1794 C CA . ILE A 1 239 ? -2.551 27.25 6.852 1 98.88 239 ILE A CA 1
ATOM 1795 C C . ILE A 1 239 ? -2.875 28.688 7.25 1 98.88 239 ILE A C 1
ATOM 1797 O O . ILE A 1 239 ? -2.605 29.625 6.496 1 98.88 239 ILE A O 1
ATOM 1801 N N . ASP A 1 240 ? -3.473 28.828 8.367 1 98.88 240 ASP A N 1
ATOM 1802 C CA . ASP A 1 240 ? -3.789 30.125 8.969 1 98.88 240 ASP A CA 1
ATOM 1803 C C . ASP A 1 240 ? -3.316 30.188 10.422 1 98.88 240 ASP A C 1
ATOM 1805 O O . ASP A 1 240 ? -3.945 29.609 11.312 1 98.88 240 ASP A O 1
ATOM 1809 N N . TRP A 1 241 ? -2.195 30.859 10.609 1 98.81 241 TRP A N 1
ATOM 1810 C CA . TRP A 1 241 ? -1.654 31.016 11.953 1 98.81 241 TRP A CA 1
ATOM 1811 C C . TRP A 1 241 ? -2.293 32.188 12.664 1 98.81 241 TRP A C 1
ATOM 1813 O O . TRP A 1 241 ? -2.008 33.344 12.344 1 98.81 241 TRP A O 1
ATOM 1823 N N . ARG A 1 242 ? -3.064 31.875 13.68 1 98.38 242 ARG A N 1
ATOM 1824 C CA . ARG A 1 242 ? -3.846 32.875 14.406 1 98.38 242 ARG A CA 1
ATOM 1825 C C . ARG A 1 242 ? -3.449 32.906 15.875 1 98.38 242 ARG A C 1
ATOM 1827 O O . ARG A 1 242 ? -2.531 32.219 16.297 1 98.38 242 ARG A O 1
ATOM 1834 N N . GLU A 1 243 ? -4.188 33.781 16.625 1 97.56 243 GLU A N 1
ATOM 1835 C CA . GLU A 1 243 ? -3.928 33.906 18.062 1 97.56 243 GLU A CA 1
ATOM 1836 C C . GLU A 1 243 ? -4.324 32.656 18.812 1 97.56 243 GLU A C 1
ATOM 1838 O O . GLU A 1 243 ? -3.684 32.281 19.797 1 97.56 243 GLU A O 1
ATOM 1843 N N . ASP A 1 244 ? -5.297 31.969 18.266 1 97.06 244 ASP A N 1
ATOM 1844 C CA . ASP A 1 244 ? -5.801 30.797 18.969 1 97.06 244 ASP A CA 1
ATOM 1845 C C . ASP A 1 244 ? -5.141 29.531 18.469 1 97.06 244 ASP A C 1
ATOM 1847 O O . ASP A 1 244 ? -5.559 28.422 18.812 1 97.06 244 ASP A O 1
ATOM 1851 N N . GLY A 1 245 ? -4.16 29.703 17.594 1 97.62 245 GLY A N 1
ATOM 1852 C CA . GLY A 1 245 ? -3.451 28.531 17.125 1 97.62 245 GLY A CA 1
ATOM 1853 C C . GLY A 1 245 ? -3.283 28.5 15.617 1 97.62 245 GLY A C 1
ATOM 1854 O O . GLY A 1 245 ? -3.617 29.469 14.93 1 97.62 245 GLY A O 1
ATOM 1855 N N . VAL A 1 246 ? -2.709 27.453 15.133 1 98.5 246 VAL A N 1
ATOM 1856 C CA . VAL A 1 246 ? -2.484 27.25 13.703 1 98.5 246 VAL A CA 1
ATOM 1857 C C . VAL A 1 246 ? -3.615 26.422 13.109 1 98.5 246 VAL A C 1
ATOM 1859 O O . VAL A 1 246 ? -3.793 25.25 13.477 1 98.5 246 VAL A O 1
ATOM 1862 N N . TRP A 1 247 ? -4.367 27 12.227 1 98.69 247 TRP A N 1
ATOM 1863 C CA . TRP A 1 247 ? -5.457 26.297 11.562 1 98.69 247 TRP A CA 1
ATOM 1864 C C . TRP A 1 247 ? -4.992 25.703 10.234 1 98.69 247 TRP A C 1
ATOM 1866 O O . TRP A 1 247 ? -4.418 26.406 9.398 1 98.69 247 TRP A O 1
ATOM 1876 N N . MET A 1 248 ? -5.219 24.438 10.109 1 98.75 248 MET A N 1
ATOM 1877 C CA . MET A 1 248 ? -4.875 23.688 8.898 1 98.75 248 MET A CA 1
ATOM 1878 C C . MET A 1 248 ? -6.129 23.25 8.156 1 98.75 248 MET A C 1
ATOM 1880 O O . MET A 1 248 ? -6.969 22.531 8.711 1 98.75 248 MET A O 1
ATOM 1884 N N . THR A 1 249 ? -6.262 23.672 6.945 1 98.88 249 THR A N 1
ATOM 1885 C CA . THR A 1 249 ? -7.434 23.406 6.121 1 98.88 249 THR A CA 1
ATOM 1886 C C . THR A 1 249 ? -7.047 22.625 4.871 1 98.88 249 THR A C 1
ATOM 1888 O O . THR A 1 249 ? -6.047 22.922 4.223 1 98.88 249 THR A O 1
ATOM 1891 N N . GLY A 1 250 ? -7.805 21.625 4.551 1 98.62 250 GLY A N 1
ATOM 1892 C CA . GLY A 1 250 ? -7.52 20.859 3.348 1 98.62 250 GLY A CA 1
ATOM 1893 C C . GLY A 1 250 ? -8.625 19.875 2.994 1 98.62 250 GLY A C 1
ATOM 1894 O O . GLY A 1 250 ? -9.578 19.703 3.758 1 98.62 250 GLY A O 1
ATOM 1895 N N . PRO A 1 251 ? -8.539 19.312 1.816 1 98.25 251 PRO A N 1
ATOM 1896 C CA . PRO A 1 251 ? -9.508 18.297 1.405 1 98.25 251 PRO A CA 1
ATOM 1897 C C . PRO A 1 251 ? -9.312 16.969 2.125 1 98.25 251 PRO A C 1
ATOM 1899 O O . PRO A 1 251 ? -8.266 16.734 2.725 1 98.25 251 PRO A O 1
ATOM 1902 N N . THR A 1 252 ? -10.359 16.172 2.17 1 98.25 252 THR A N 1
ATOM 1903 C CA . THR A 1 252 ? -10.344 14.812 2.711 1 98.25 252 THR A CA 1
ATOM 1904 C C . THR A 1 252 ? -10.938 13.828 1.708 1 98.25 252 THR A C 1
ATOM 1906 O O . THR A 1 252 ? -11.688 14.219 0.814 1 98.25 252 THR A O 1
ATOM 1909 N N . MET A 1 253 ? -10.594 12.609 1.802 1 98.56 253 MET A N 1
ATOM 1910 C CA . MET A 1 253 ? -11.141 11.562 0.939 1 98.56 253 MET A CA 1
ATOM 1911 C C . MET A 1 253 ? -11.453 10.305 1.738 1 98.56 253 MET A C 1
ATOM 1913 O O . MET A 1 253 ? -10.602 9.805 2.475 1 98.56 253 MET A O 1
ATOM 1917 N N . HIS A 1 254 ? -12.703 9.93 1.758 1 98.69 254 HIS A N 1
ATOM 1918 C CA . HIS A 1 254 ? -13.102 8.586 2.182 1 98.69 254 HIS A CA 1
ATOM 1919 C C . HIS A 1 254 ? -13.062 7.605 1.017 1 98.69 254 HIS A C 1
ATOM 1921 O O . HIS A 1 254 ? -13.914 7.648 0.129 1 98.69 254 HIS A O 1
ATOM 1927 N N . VAL A 1 255 ? -12.125 6.68 1.041 1 98.81 255 VAL A N 1
ATOM 1928 C CA . VAL A 1 255 ? -11.859 5.836 -0.119 1 98.81 255 VAL A CA 1
ATOM 1929 C C . VAL A 1 255 ? -12.82 4.648 -0.128 1 98.81 255 VAL A C 1
ATOM 1931 O O . VAL A 1 255 ? -13.508 4.406 -1.124 1 98.81 255 VAL A O 1
ATOM 1934 N N . PHE A 1 256 ? -12.836 3.895 0.989 1 98.88 256 PHE A N 1
ATOM 1935 C CA . PHE A 1 256 ? -13.742 2.76 1.088 1 98.88 256 PHE A CA 1
ATOM 1936 C C . PHE A 1 256 ? -14.047 2.434 2.545 1 98.88 256 PHE A C 1
ATOM 1938 O O . PHE A 1 256 ? -13.336 2.883 3.449 1 98.88 256 PHE A O 1
ATOM 1945 N N . SER A 1 257 ? -15.117 1.755 2.773 1 98.88 257 SER A N 1
ATOM 1946 C CA . SER A 1 257 ? -15.461 1.101 4.031 1 98.88 257 SER A CA 1
ATOM 1947 C C . SER A 1 257 ? -15.359 -0.416 3.914 1 98.88 257 SER A C 1
ATOM 1949 O O . SER A 1 257 ? -15.695 -0.986 2.871 1 98.88 257 SER A O 1
ATOM 1951 N N . ALA A 1 258 ? -14.906 -1.021 5.027 1 98.88 258 ALA A N 1
ATOM 1952 C CA . ALA A 1 258 ? -14.57 -2.432 4.859 1 98.88 258 ALA A CA 1
ATOM 1953 C C . ALA A 1 258 ? -14.758 -3.203 6.16 1 98.88 258 ALA A C 1
ATOM 1955 O O . ALA A 1 258 ? -14.945 -2.602 7.223 1 98.88 258 ALA A O 1
ATOM 1956 N N . THR A 1 259 ? -14.781 -4.52 6.066 1 98.75 259 THR A N 1
ATOM 1957 C CA . THR A 1 259 ? -14.773 -5.465 7.176 1 98.75 259 THR A CA 1
ATOM 1958 C C . THR A 1 259 ? -13.625 -6.461 7.027 1 98.75 259 THR A C 1
ATOM 1960 O O . THR A 1 259 ? -13.539 -7.176 6.027 1 98.75 259 THR A O 1
ATOM 1963 N N . LEU A 1 260 ? -12.703 -6.473 8 1 98.62 260 LEU A N 1
ATOM 1964 C CA . LEU A 1 260 ? -11.672 -7.504 8.047 1 98.62 260 LEU A CA 1
ATOM 1965 C C . LEU A 1 260 ? -12.289 -8.883 8.273 1 98.62 260 LEU A C 1
ATOM 1967 O O . LEU A 1 260 ? -13.211 -9.023 9.086 1 98.62 260 LEU A O 1
ATOM 1971 N N . THR A 1 261 ? -11.758 -9.883 7.656 1 98.56 261 THR A N 1
ATOM 1972 C CA . THR A 1 261 ? -12.312 -11.219 7.828 1 98.56 261 THR A CA 1
ATOM 1973 C C . THR A 1 261 ? -11.82 -11.844 9.133 1 98.56 261 THR A C 1
ATOM 1975 O O . THR A 1 261 ? -10.734 -11.516 9.617 1 98.56 261 THR A O 1
ATOM 1978 N N . PRO A 1 262 ? -12.625 -12.758 9.695 1 97.44 262 PRO A N 1
ATOM 1979 C CA . PRO A 1 262 ? -12.164 -13.461 10.891 1 97.44 262 PRO A CA 1
ATOM 1980 C C . PRO A 1 262 ? -10.883 -14.258 10.656 1 97.44 262 PRO A C 1
ATOM 1982 O O . PRO A 1 262 ? -10.039 -14.359 11.555 1 97.44 262 PRO A O 1
ATOM 1985 N N . GLU A 1 263 ? -10.75 -14.812 9.461 1 96.5 263 GLU A N 1
ATOM 1986 C CA . GLU A 1 263 ? -9.562 -15.586 9.117 1 96.5 263 GLU A CA 1
ATOM 1987 C C . GLU A 1 263 ? -8.305 -14.727 9.18 1 96.5 263 GLU A C 1
ATOM 1989 O O . GLU A 1 263 ? -7.281 -15.148 9.719 1 96.5 263 GLU A O 1
ATOM 1994 N N . PHE A 1 264 ? -8.43 -13.586 8.648 1 98.12 264 PHE A N 1
ATOM 1995 C CA . PHE A 1 264 ? -7.293 -12.672 8.672 1 98.12 264 PHE A CA 1
ATOM 1996 C C . PHE A 1 264 ? -6.945 -12.289 10.109 1 98.12 264 PHE A C 1
ATOM 1998 O O . PHE A 1 264 ? -5.781 -12.344 10.508 1 98.12 264 PHE A O 1
ATOM 2005 N N . LEU A 1 265 ? -7.926 -11.867 10.883 1 97.25 265 LEU A N 1
ATOM 2006 C CA . LEU A 1 265 ? -7.703 -11.461 12.266 1 97.25 265 LEU A CA 1
ATOM 2007 C C . LEU A 1 265 ? -7.051 -12.586 13.062 1 97.25 265 LEU A C 1
ATOM 2009 O O . LEU A 1 265 ? -6.145 -12.336 13.859 1 97.25 265 LEU A O 1
ATOM 2013 N N . ALA A 1 266 ? -7.441 -13.812 12.797 1 95.81 266 ALA A N 1
ATOM 2014 C CA . ALA A 1 266 ? -6.887 -14.969 13.492 1 95.81 266 ALA A CA 1
ATOM 2015 C C . ALA A 1 266 ? -5.426 -15.195 13.102 1 95.81 266 ALA A C 1
ATOM 2017 O O . ALA A 1 266 ? -4.633 -15.688 13.906 1 95.81 266 ALA A O 1
ATOM 2018 N N . SER A 1 267 ? -5.086 -14.781 11.891 1 94.44 267 SER A N 1
ATOM 2019 C CA . SER A 1 267 ? -3.732 -14.992 11.391 1 94.44 267 SER A CA 1
ATOM 2020 C C . SER A 1 267 ? -2.744 -14.039 12.055 1 94.44 267 SER A C 1
ATOM 2022 O O . SER A 1 267 ? -1.531 -14.25 11.992 1 94.44 267 SER A O 1
ATOM 2024 N N . LEU A 1 268 ? -3.146 -12.875 12.602 1 92.56 268 LEU A N 1
ATOM 2025 C CA . LEU A 1 268 ? -2.287 -11.875 13.219 1 92.56 268 LEU A CA 1
ATOM 2026 C C . LEU A 1 268 ? -1.987 -12.227 14.672 1 92.56 268 LEU A C 1
ATOM 2028 O O . LEU A 1 268 ? -1.107 -11.633 15.297 1 92.56 268 LEU A O 1
ATOM 2032 N N . GLY A 1 269 ? -2.783 -13.086 15.438 1 74.94 269 GLY A N 1
ATOM 2033 C CA . GLY A 1 269 ? -2.65 -13.461 16.844 1 74.94 269 GLY A CA 1
ATOM 2034 C C . GLY A 1 269 ? -2.164 -14.883 17.031 1 74.94 269 GLY A C 1
ATOM 2035 O O . GLY A 1 269 ? -2.145 -15.672 16.078 1 74.94 269 GLY A O 1
ATOM 2036 N N . MET B 1 1 ? -19.156 0.53 -5.48 1 95.62 1 MET B N 1
ATOM 2037 C CA . MET B 1 1 ? -18.531 -0.668 -6.043 1 95.62 1 MET B CA 1
ATOM 2038 C C . MET B 1 1 ? -17.938 -1.543 -4.941 1 95.62 1 MET B C 1
ATOM 2040 O O . MET B 1 1 ? -17.094 -1.089 -4.172 1 95.62 1 MET B O 1
ATOM 2044 N N . THR B 1 2 ? -18.328 -2.785 -4.879 1 98.06 2 THR B N 1
ATOM 2045 C CA . THR B 1 2 ? -17.844 -3.701 -3.857 1 98.06 2 THR B CA 1
ATOM 2046 C C . THR B 1 2 ? -16.625 -4.48 -4.375 1 98.06 2 THR B C 1
ATOM 2048 O O . THR B 1 2 ? -16.516 -4.727 -5.574 1 98.06 2 THR B O 1
ATOM 2051 N N . PHE B 1 3 ? -15.766 -4.797 -3.434 1 98.75 3 PHE B N 1
ATOM 2052 C CA . PHE B 1 3 ? -14.609 -5.605 -3.803 1 98.75 3 PHE B CA 1
ATOM 2053 C C . PHE B 1 3 ? -14.109 -6.402 -2.607 1 98.75 3 PHE B C 1
ATOM 2055 O O . PHE B 1 3 ? -14.562 -6.199 -1.48 1 98.75 3 PHE B O 1
ATOM 2062 N N . MET B 1 4 ? -13.211 -7.348 -2.869 1 98.81 4 MET B N 1
ATOM 2063 C CA . MET B 1 4 ? -12.453 -8.102 -1.869 1 98.81 4 MET B CA 1
ATOM 2064 C C . MET B 1 4 ? -10.961 -7.855 -2.021 1 98.81 4 MET B C 1
ATOM 2066 O O . MET B 1 4 ? -10.453 -7.727 -3.141 1 98.81 4 MET B O 1
ATOM 2070 N N . LYS B 1 5 ? -10.25 -7.758 -0.954 1 98.88 5 LYS B N 1
ATOM 2071 C CA . LYS B 1 5 ? -8.789 -7.77 -0.931 1 98.88 5 LYS B CA 1
ATOM 2072 C C . LYS B 1 5 ? -8.258 -9.133 -0.493 1 98.88 5 LYS B C 1
ATOM 2074 O O . LYS B 1 5 ? -8.617 -9.625 0.575 1 98.88 5 LYS B O 1
ATOM 2079 N N . MET B 1 6 ? -7.461 -9.75 -1.292 1 98.81 6 MET B N 1
ATOM 2080 C CA . MET B 1 6 ? -6.902 -11.07 -1.029 1 98.81 6 MET B CA 1
ATOM 2081 C C . MET B 1 6 ? -5.402 -11.094 -1.312 1 98.81 6 MET B C 1
ATOM 2083 O O . MET B 1 6 ? -4.875 -10.18 -1.946 1 98.81 6 MET B O 1
ATOM 2087 N N . HIS B 1 7 ? -4.777 -12.117 -0.773 1 98.56 7 HIS B N 1
ATOM 2088 C CA . HIS B 1 7 ? -3.406 -12.344 -1.215 1 98.56 7 HIS B CA 1
ATOM 2089 C C . HIS B 1 7 ? -3.057 -13.828 -1.18 1 98.56 7 HIS B C 1
ATOM 2091 O O . HIS B 1 7 ? -3.676 -14.594 -0.443 1 98.56 7 HIS B O 1
ATOM 2097 N N . GLY B 1 8 ? -2.213 -14.242 -2.027 1 98.12 8 GLY B N 1
ATOM 2098 C CA . GLY B 1 8 ? -1.501 -15.508 -1.988 1 98.12 8 GLY B CA 1
ATOM 2099 C C . GLY B 1 8 ? -0.02 -15.352 -1.7 1 98.12 8 GLY B C 1
ATOM 2100 O O . GLY B 1 8 ? 0.764 -15.047 -2.602 1 98.12 8 GLY B O 1
ATOM 2101 N N . LEU B 1 9 ? 0.291 -15.57 -0.454 1 97.38 9 LEU B N 1
ATOM 2102 C CA . LEU B 1 9 ? 1.674 -15.445 -0.004 1 97.38 9 LEU B CA 1
ATOM 2103 C C . LEU B 1 9 ? 2.195 -14.031 -0.222 1 97.38 9 LEU B C 1
ATOM 2105 O O . LEU B 1 9 ? 3.348 -13.844 -0.625 1 97.38 9 LEU B O 1
ATOM 2109 N N . GLY B 1 10 ? 1.391 -13.055 -0.084 1 97.31 10 GLY B N 1
ATOM 2110 C CA . GLY B 1 10 ? 1.819 -11.672 -0.157 1 97.31 10 GLY B CA 1
ATOM 2111 C C . GLY B 1 10 ? 1.645 -11.062 -1.537 1 97.31 10 GLY B C 1
ATOM 2112 O O . GLY B 1 10 ? 1.757 -9.844 -1.705 1 97.31 10 GLY B O 1
ATOM 2113 N N . ASN B 1 11 ? 1.542 -11.859 -2.582 1 97.5 11 ASN B N 1
ATOM 2114 C CA . ASN B 1 11 ? 1.008 -11.359 -3.846 1 97.5 11 ASN B CA 1
ATOM 2115 C C . ASN B 1 11 ? -0.466 -10.984 -3.721 1 97.5 11 ASN B C 1
ATOM 2117 O O . ASN B 1 11 ? -1.323 -11.859 -3.564 1 97.5 11 ASN B O 1
ATOM 2121 N N . ASP B 1 12 ? -0.773 -9.648 -3.744 1 97.81 12 ASP B N 1
ATOM 2122 C CA . ASP B 1 12 ? -2.096 -9.227 -3.297 1 97.81 12 ASP B CA 1
ATOM 2123 C C . ASP B 1 12 ? -2.93 -8.703 -4.465 1 97.81 12 ASP B C 1
ATOM 2125 O O . ASP B 1 12 ? -2.381 -8.258 -5.477 1 97.81 12 ASP B O 1
ATOM 2129 N N . PHE B 1 13 ? -4.305 -8.75 -4.199 1 97.81 13 PHE B N 1
ATOM 2130 C CA . PHE B 1 13 ? -5.266 -8.523 -5.273 1 97.81 13 PHE B CA 1
ATOM 2131 C C . PHE B 1 13 ? -6.508 -7.812 -4.746 1 97.81 13 PHE B C 1
ATOM 2133 O O . PHE B 1 13 ? -6.98 -8.109 -3.648 1 97.81 13 PHE B O 1
ATOM 2140 N N . VAL B 1 14 ? -6.93 -6.895 -5.543 1 98.69 14 VAL B N 1
ATOM 2141 C CA . VAL B 1 14 ? -8.328 -6.484 -5.465 1 98.69 14 VAL B CA 1
ATOM 2142 C C . VAL B 1 14 ? -9.172 -7.359 -6.383 1 98.69 14 VAL B C 1
ATOM 2144 O O . VAL B 1 14 ? -8.836 -7.562 -7.551 1 98.69 14 VAL B O 1
ATOM 2147 N N . VAL B 1 15 ? -10.234 -7.934 -5.859 1 98.81 15 VAL B N 1
ATOM 2148 C CA . VAL B 1 15 ? -11.117 -8.805 -6.629 1 98.81 15 VAL B CA 1
ATOM 2149 C C . VAL B 1 15 ? -12.516 -8.195 -6.695 1 98.81 15 VAL B C 1
ATOM 2151 O O . VAL B 1 15 ? -13.133 -7.934 -5.66 1 98.81 15 VAL B O 1
ATOM 2154 N N . VAL B 1 16 ? -13.008 -7.977 -7.871 1 98.69 16 VAL B N 1
ATOM 2155 C CA . VAL B 1 16 ? -14.359 -7.465 -8.109 1 98.69 16 VAL B CA 1
ATOM 2156 C C . VAL B 1 16 ? -15.242 -8.578 -8.656 1 98.69 16 VAL B C 1
ATOM 2158 O O . VAL B 1 16 ? -14.922 -9.188 -9.68 1 98.69 16 VAL B O 1
ATOM 2161 N N . ASP B 1 17 ? -16.297 -8.883 -7.969 1 98.38 17 ASP B N 1
ATOM 2162 C CA . ASP B 1 17 ? -17.266 -9.875 -8.438 1 98.38 17 ASP B CA 1
ATOM 2163 C C . ASP B 1 17 ? -18.328 -9.227 -9.32 1 98.38 17 ASP B C 1
ATOM 2165 O O . ASP B 1 17 ? -19.25 -8.578 -8.82 1 98.38 17 ASP B O 1
ATOM 2169 N N . ALA B 1 18 ? -18.172 -9.438 -10.586 1 98.06 18 ALA B N 1
ATOM 2170 C CA . ALA B 1 18 ? -19.078 -8.812 -11.555 1 98.06 18 ALA B CA 1
ATOM 2171 C C . ALA B 1 18 ? -20.031 -9.844 -12.164 1 98.06 18 ALA B C 1
ATOM 2173 O O . ALA B 1 18 ? -20.531 -9.648 -13.266 1 98.06 18 ALA B O 1
ATOM 2174 N N . ARG B 1 19 ? -20.219 -10.977 -11.562 1 97.12 19 ARG B N 1
ATOM 2175 C CA . ARG B 1 19 ? -21.062 -12.039 -12.125 1 97.12 19 ARG B CA 1
ATOM 2176 C C . ARG B 1 19 ? -22.531 -11.617 -12.164 1 97.12 19 ARG B C 1
ATOM 2178 O O . ARG B 1 19 ? -23.219 -11.859 -13.156 1 97.12 19 ARG B O 1
ATOM 2185 N N . LEU B 1 20 ? -23.031 -10.969 -11.102 1 94.81 20 LEU B N 1
ATOM 2186 C CA . LEU B 1 20 ? -24.422 -10.562 -11.023 1 94.81 20 LEU B CA 1
ATOM 2187 C C . LEU B 1 20 ? -24.609 -9.133 -11.531 1 94.81 20 LEU B C 1
ATOM 2189 O O . LEU B 1 20 ? -25.578 -8.828 -12.219 1 94.81 20 LEU B O 1
ATOM 2193 N N . HIS B 1 21 ? -23.688 -8.242 -11.172 1 94.38 21 HIS B N 1
ATOM 2194 C CA . HIS B 1 21 ? -23.703 -6.852 -11.609 1 94.38 21 HIS B CA 1
ATOM 2195 C C . HIS B 1 21 ? -22.422 -6.504 -12.359 1 94.38 21 HIS B C 1
ATOM 2197 O O . HIS B 1 21 ? -21.359 -6.348 -11.742 1 94.38 21 HIS B O 1
ATOM 2203 N N . PRO B 1 22 ? -22.609 -6.336 -13.68 1 94.62 22 PRO B N 1
ATOM 2204 C CA . PRO B 1 22 ? -21.422 -6.047 -14.484 1 94.62 22 PRO B CA 1
ATOM 2205 C C . PRO B 1 22 ? -20.719 -4.766 -14.047 1 94.62 22 PRO B C 1
ATOM 2207 O O . PRO B 1 22 ? -21.375 -3.783 -13.695 1 94.62 22 PRO B O 1
ATOM 2210 N N . VAL B 1 23 ? -19.438 -4.816 -13.969 1 94.5 23 VAL B N 1
ATOM 2211 C CA . VAL B 1 23 ? -18.578 -3.676 -13.648 1 94.5 23 VAL B CA 1
ATOM 2212 C C . VAL B 1 23 ? -17.547 -3.475 -14.75 1 94.5 23 VAL B C 1
ATOM 2214 O O . VAL B 1 23 ? -16.828 -4.406 -15.117 1 94.5 23 VAL B O 1
ATOM 2217 N N . ARG B 1 24 ? -17.5 -2.26 -15.336 1 93.38 24 ARG B N 1
ATOM 2218 C CA . ARG B 1 24 ? -16.5 -1.932 -16.344 1 93.38 24 ARG B CA 1
ATOM 2219 C C . ARG B 1 24 ? -15.25 -1.323 -15.703 1 93.38 24 ARG B C 1
ATOM 2221 O O . ARG B 1 24 ? -15.32 -0.245 -15.102 1 93.38 24 ARG B O 1
ATOM 2228 N N . ILE B 1 25 ? -14.141 -2.025 -15.805 1 96.12 25 ILE B N 1
ATOM 2229 C CA . ILE B 1 25 ? -12.875 -1.527 -15.289 1 96.12 25 ILE B CA 1
ATOM 2230 C C . ILE B 1 25 ? -12.07 -0.89 -16.422 1 96.12 25 ILE B C 1
ATOM 2232 O O . ILE B 1 25 ? -11.727 -1.561 -17.406 1 96.12 25 ILE B O 1
ATOM 2236 N N . THR B 1 26 ? -11.852 0.408 -16.359 1 95.69 26 THR B N 1
ATOM 2237 C CA . THR B 1 26 ? -10.953 1.091 -17.281 1 95.69 26 THR B CA 1
ATOM 2238 C C . THR B 1 26 ? -9.531 1.117 -16.734 1 95.69 26 THR B C 1
ATOM 2240 O O . THR B 1 26 ? -9.305 0.892 -15.547 1 95.69 26 THR B O 1
ATOM 2243 N N . GLY B 1 27 ? -8.562 1.355 -17.656 1 95.81 27 GLY B N 1
ATOM 2244 C CA . GLY B 1 27 ? -7.184 1.514 -17.203 1 95.81 27 GLY B CA 1
ATOM 2245 C C . GLY B 1 27 ? -7.023 2.582 -16.141 1 95.81 27 GLY B C 1
ATOM 2246 O O . GLY B 1 27 ? -6.277 2.396 -15.18 1 95.81 27 GLY B O 1
ATOM 2247 N N . ALA B 1 28 ? -7.703 3.672 -16.297 1 95.62 28 ALA B N 1
ATOM 2248 C CA . ALA B 1 28 ? -7.637 4.777 -15.352 1 95.62 28 ALA B CA 1
ATOM 2249 C C . ALA B 1 28 ? -8.18 4.359 -13.992 1 95.62 28 ALA B C 1
ATOM 2251 O O . ALA B 1 28 ? -7.602 4.695 -12.953 1 95.62 28 ALA B O 1
ATOM 2252 N N . LEU B 1 29 ? -9.336 3.646 -14.008 1 96.94 29 LEU B N 1
ATOM 2253 C CA . LEU B 1 29 ? -9.93 3.164 -12.766 1 96.94 29 LEU B CA 1
ATOM 2254 C C . LEU B 1 29 ? -8.977 2.207 -12.047 1 96.94 29 LEU B C 1
ATOM 2256 O O . LEU B 1 29 ? -8.75 2.338 -10.844 1 96.94 29 LEU B O 1
ATOM 2260 N N . ALA B 1 30 ? -8.375 1.29 -12.789 1 97.5 30 ALA B N 1
ATOM 2261 C CA . ALA B 1 30 ? -7.438 0.329 -12.219 1 97.5 30 ALA B CA 1
ATOM 2262 C C . ALA B 1 30 ? -6.242 1.038 -11.594 1 97.5 30 ALA B C 1
ATOM 2264 O O . ALA B 1 30 ? -5.836 0.715 -10.469 1 97.5 30 ALA B O 1
ATOM 2265 N N . ARG B 1 31 ? -5.699 1.993 -12.32 1 97.38 31 ARG B N 1
ATOM 2266 C CA . ARG B 1 31 ? -4.547 2.738 -11.82 1 97.38 31 ARG B CA 1
ATOM 2267 C C . ARG B 1 31 ? -4.895 3.49 -10.539 1 97.38 31 ARG B C 1
ATOM 2269 O O . ARG B 1 31 ? -4.105 3.516 -9.594 1 97.38 31 ARG B O 1
ATOM 2276 N N . GLY B 1 32 ? -6.043 4.129 -10.547 1 97.88 32 GLY B N 1
ATOM 2277 C CA . GLY B 1 32 ? -6.48 4.852 -9.359 1 97.88 32 GLY B CA 1
ATOM 2278 C C . GLY B 1 32 ? -6.648 3.963 -8.148 1 97.88 32 GLY B C 1
ATOM 2279 O O . GLY B 1 32 ? -6.211 4.316 -7.047 1 97.88 32 GLY B O 1
ATOM 2280 N N . ILE B 1 33 ? -7.254 2.781 -8.32 1 98.44 33 ILE B N 1
ATOM 2281 C CA . ILE B 1 33 ? -7.469 1.837 -7.227 1 98.44 33 ILE B CA 1
ATOM 2282 C C . ILE B 1 33 ? -6.129 1.264 -6.77 1 98.44 33 ILE B C 1
ATOM 2284 O O . ILE B 1 33 ? -5.926 1.021 -5.578 1 98.44 33 ILE B O 1
ATOM 2288 N N . ALA B 1 34 ? -5.211 1.204 -7.676 1 97.81 34 ALA B N 1
ATOM 2289 C CA . ALA B 1 34 ? -3.926 0.562 -7.414 1 97.81 34 ALA B CA 1
ATOM 2290 C C . ALA B 1 34 ? -3.043 1.445 -6.535 1 97.81 34 ALA B C 1
ATOM 2292 O O . ALA B 1 34 ? -2.094 0.961 -5.91 1 97.81 34 ALA B O 1
ATOM 2293 N N . HIS B 1 35 ? -3.289 2.717 -6.543 1 96.94 35 HIS B N 1
ATOM 2294 C CA . HIS B 1 35 ? -2.416 3.621 -5.805 1 96.94 35 HIS B CA 1
ATOM 2295 C C . HIS B 1 35 ? -2.498 3.359 -4.305 1 96.94 35 HIS B C 1
ATOM 2297 O O . HIS B 1 35 ? -3.555 3.541 -3.693 1 96.94 35 HIS B O 1
ATOM 2303 N N . ARG B 1 36 ? -1.451 3.023 -3.697 1 95.12 36 ARG B N 1
ATOM 2304 C CA . ARG B 1 36 ? -1.438 2.535 -2.32 1 95.12 36 ARG B CA 1
ATOM 2305 C C . ARG B 1 36 ? -1.88 3.625 -1.35 1 95.12 36 ARG B C 1
ATOM 2307 O O . ARG B 1 36 ? -2.531 3.34 -0.343 1 95.12 36 ARG B O 1
ATOM 2314 N N . HIS B 1 37 ? -1.584 4.871 -1.632 1 97 37 HIS B N 1
ATOM 2315 C CA . HIS B 1 37 ? -1.859 5.965 -0.705 1 97 37 HIS B CA 1
ATOM 2316 C C . HIS B 1 37 ? -3.211 6.605 -0.998 1 97 37 HIS B C 1
ATOM 2318 O O . HIS B 1 37 ? -3.914 7.031 -0.078 1 97 37 HIS B O 1
ATOM 2324 N N . LEU B 1 38 ? -3.566 6.656 -2.273 1 97.75 38 LEU B N 1
ATOM 2325 C CA . LEU B 1 38 ? -4.777 7.371 -2.658 1 97.75 38 LEU B CA 1
ATOM 2326 C C . LEU B 1 38 ? -5.938 6.402 -2.875 1 97.75 38 LEU B C 1
ATOM 2328 O O . LEU B 1 38 ? -7.098 6.816 -2.906 1 97.75 38 LEU B O 1
ATOM 2332 N N . GLY B 1 39 ? -5.582 5.125 -3.072 1 98.19 39 GLY B N 1
ATOM 2333 C CA . GLY B 1 39 ? -6.574 4.102 -3.348 1 98.19 39 GLY B CA 1
ATOM 2334 C C . GLY B 1 39 ? -6.5 2.924 -2.391 1 98.19 39 GLY B C 1
ATOM 2335 O O . GLY B 1 39 ? -6.492 3.109 -1.173 1 98.19 39 GLY B O 1
ATOM 2336 N N . VAL B 1 40 ? -6.5 1.693 -2.918 1 98.5 40 VAL B N 1
ATOM 2337 C CA . VAL B 1 40 ? -6.5 0.465 -2.129 1 98.5 40 VAL B CA 1
ATOM 2338 C C . VAL B 1 40 ? -5.094 -0.129 -2.102 1 98.5 40 VAL B C 1
ATOM 2340 O O . VAL B 1 40 ? -4.613 -0.556 -1.049 1 98.5 40 VAL B O 1
ATOM 2343 N N . GLY B 1 41 ? -4.434 -0.078 -3.174 1 97.81 41 GLY B N 1
ATOM 2344 C CA . GLY B 1 41 ? -3.164 -0.768 -3.338 1 97.81 41 GLY B CA 1
ATOM 2345 C C . GLY B 1 41 ? -3.324 -2.242 -3.656 1 97.81 41 GLY B C 1
ATOM 2346 O O . GLY B 1 41 ? -4.027 -2.965 -2.947 1 97.81 41 GLY B O 1
ATOM 2347 N N . PHE B 1 42 ? -2.605 -2.67 -4.699 1 97.31 42 PHE B N 1
ATOM 2348 C CA . PHE B 1 42 ? -2.584 -4.082 -5.066 1 97.31 42 PHE B CA 1
ATOM 2349 C C . PHE B 1 42 ? -1.483 -4.363 -6.082 1 97.31 42 PHE B C 1
ATOM 2351 O O . PHE B 1 42 ? -0.927 -3.434 -6.676 1 97.31 42 PHE B O 1
ATOM 2358 N N . ASP B 1 43 ? -1.171 -5.648 -6.266 1 96.06 43 ASP B N 1
ATOM 2359 C CA . ASP B 1 43 ? -0.32 -6.082 -7.367 1 96.06 43 ASP B CA 1
ATOM 2360 C C . ASP B 1 43 ? -1.122 -6.207 -8.664 1 96.06 43 ASP B C 1
ATOM 2362 O O . ASP B 1 43 ? -0.669 -5.777 -9.727 1 96.06 43 ASP B O 1
ATOM 2366 N N . GLN B 1 44 ? -2.301 -6.809 -8.547 1 96.31 44 GLN B N 1
ATOM 2367 C CA . GLN B 1 44 ? -3.205 -6.918 -9.688 1 96.31 44 GLN B CA 1
ATOM 2368 C C . GLN B 1 44 ? -4.66 -6.785 -9.25 1 96.31 44 GLN B C 1
ATOM 2370 O O . GLN B 1 44 ? -4.969 -6.875 -8.062 1 96.31 44 GLN B O 1
ATOM 2375 N N . LEU B 1 45 ? -5.477 -6.438 -10.188 1 98 45 LEU B N 1
ATOM 2376 C CA . LEU B 1 45 ? -6.93 -6.414 -10.031 1 98 45 LEU B CA 1
ATOM 2377 C C . LEU B 1 45 ? -7.582 -7.5 -10.875 1 98 45 LEU B C 1
ATOM 2379 O O . LEU B 1 45 ? -7.258 -7.652 -12.062 1 98 45 LEU B O 1
ATOM 2383 N N . ALA B 1 46 ? -8.391 -8.297 -10.234 1 98.06 46 ALA B N 1
ATOM 2384 C CA . ALA B 1 46 ? -9.094 -9.367 -10.938 1 98.06 46 ALA B CA 1
ATOM 2385 C C . ALA B 1 46 ? -10.602 -9.109 -10.945 1 98.06 46 ALA B C 1
ATOM 2387 O O . ALA B 1 46 ? -11.164 -8.672 -9.938 1 98.06 46 ALA B O 1
ATOM 2388 N N . VAL B 1 47 ? -11.25 -9.383 -12.039 1 98.25 47 VAL B N 1
ATOM 2389 C CA . VAL B 1 47 ? -12.703 -9.305 -12.164 1 98.25 47 VAL B CA 1
ATOM 2390 C C . VAL B 1 47 ? -13.266 -10.695 -12.438 1 98.25 47 VAL B C 1
ATOM 2392 O O . VAL B 1 47 ? -12.805 -11.398 -13.344 1 98.25 47 VAL B O 1
ATOM 2395 N N . ILE B 1 48 ? -14.18 -11.109 -11.586 1 98.25 48 ILE B N 1
ATOM 2396 C CA . ILE B 1 48 ? -14.914 -12.352 -11.828 1 98.25 48 ILE B CA 1
ATOM 2397 C C . ILE B 1 48 ? -16.141 -12.062 -12.688 1 98.25 48 ILE B C 1
ATOM 2399 O O . ILE B 1 48 ? -17.031 -11.312 -12.281 1 98.25 48 ILE B O 1
ATOM 2403 N N . GLU B 1 49 ? -16.188 -12.602 -13.844 1 97.81 49 GLU B N 1
ATOM 2404 C CA . GLU B 1 49 ? -17.297 -12.422 -14.781 1 97.81 49 GLU B CA 1
ATOM 2405 C C . GLU B 1 49 ? -18 -13.742 -15.07 1 97.81 49 GLU B C 1
ATOM 2407 O O . GLU B 1 49 ? -17.438 -14.812 -14.836 1 97.81 49 GLU B O 1
ATOM 2412 N N . PRO B 1 50 ? -19.234 -13.57 -15.555 1 96.06 50 PRO B N 1
ATOM 2413 C CA . PRO B 1 50 ? -19.844 -14.812 -16.047 1 96.06 50 PRO B CA 1
ATOM 2414 C C . PRO B 1 50 ? -19.094 -15.391 -17.25 1 96.06 50 PRO B C 1
ATOM 2416 O O . PRO B 1 50 ? -18.609 -14.633 -18.094 1 96.06 50 PRO B O 1
ATOM 2419 N N . GLY B 1 51 ? -18.953 -16.703 -17.266 1 90.56 51 GLY B N 1
ATOM 2420 C CA . GLY B 1 51 ? -18.281 -17.344 -18.391 1 90.56 51 GLY B CA 1
ATOM 2421 C C . GLY B 1 51 ? -18.609 -18.812 -18.516 1 90.56 51 GLY B C 1
ATOM 2422 O O . GLY B 1 51 ? -19.469 -19.328 -17.797 1 90.56 51 GLY B O 1
ATOM 2423 N N . LYS B 1 52 ? -17.953 -19.375 -19.578 1 89.75 52 LYS B N 1
ATOM 2424 C CA . LYS B 1 52 ? -18.062 -20.828 -19.703 1 89.75 52 LYS B CA 1
ATOM 2425 C C . LYS B 1 52 ? -17.469 -21.531 -18.484 1 89.75 52 LYS B C 1
ATOM 2427 O O . LYS B 1 52 ? -16.469 -21.078 -17.922 1 89.75 52 LYS B O 1
ATOM 2432 N N . GLY B 1 53 ? -18.172 -22.516 -17.875 1 93.75 53 GLY B N 1
ATOM 2433 C CA . GLY B 1 53 ? -17.766 -23.172 -16.641 1 93.75 53 GLY B CA 1
ATOM 2434 C C . GLY B 1 53 ? -18.312 -22.5 -15.398 1 93.75 53 GLY B C 1
ATOM 2435 O O . GLY B 1 53 ? -19.5 -22.156 -15.336 1 93.75 53 GLY B O 1
ATOM 2436 N N . ASP B 1 54 ? -17.297 -22.25 -14.43 1 97.5 54 ASP B N 1
ATOM 2437 C CA . ASP B 1 54 ? -17.766 -21.688 -13.172 1 97.5 54 ASP B CA 1
ATOM 2438 C C . ASP B 1 54 ? -17.656 -20.156 -13.18 1 97.5 54 ASP B C 1
ATOM 2440 O O . ASP B 1 54 ? -18.438 -19.469 -12.508 1 97.5 54 ASP B O 1
ATOM 2444 N N . ALA B 1 55 ? -16.625 -19.625 -13.922 1 97.5 55 ALA B N 1
ATOM 2445 C CA . ALA B 1 55 ? -16.469 -18.172 -14.062 1 97.5 55 ALA B CA 1
ATOM 2446 C C . ALA B 1 55 ? -15.398 -17.828 -15.086 1 97.5 55 ALA B C 1
ATOM 2448 O O . ALA B 1 55 ? -14.594 -18.688 -15.461 1 97.5 55 ALA B O 1
ATOM 2449 N N . HIS B 1 56 ? -15.445 -16.641 -15.578 1 97.25 56 HIS B N 1
ATOM 2450 C CA . HIS B 1 56 ? -14.398 -16.031 -16.391 1 97.25 56 HIS B CA 1
ATOM 2451 C C . HIS B 1 56 ? -13.648 -14.961 -15.617 1 97.25 56 HIS B C 1
ATOM 2453 O O . HIS B 1 56 ? -14.258 -14.109 -14.961 1 97.25 56 HIS B O 1
ATOM 2459 N N . LEU B 1 57 ? -12.32 -15.047 -15.734 1 97.25 57 LEU B N 1
ATOM 2460 C CA . LEU B 1 57 ? -11.508 -14.109 -14.969 1 97.25 57 LEU B CA 1
ATOM 2461 C C . LEU B 1 57 ? -10.773 -13.141 -15.891 1 97.25 57 LEU B C 1
ATOM 2463 O O . LEU B 1 57 ? -10.195 -13.555 -16.891 1 97.25 57 LEU B O 1
ATOM 2467 N N . VAL B 1 58 ? -10.797 -11.883 -15.523 1 96.69 58 VAL B N 1
ATOM 2468 C CA . VAL B 1 58 ? -10.039 -10.836 -16.203 1 96.69 58 VAL B CA 1
ATOM 2469 C C . VAL B 1 58 ? -9.07 -10.18 -15.219 1 96.69 58 VAL B C 1
ATOM 2471 O O . VAL B 1 58 ? -9.445 -9.867 -14.086 1 96.69 58 VAL B O 1
ATOM 2474 N N . PHE B 1 59 ? -7.832 -9.992 -15.688 1 95.81 59 PHE B N 1
ATOM 2475 C CA . PHE B 1 59 ? -6.812 -9.469 -14.781 1 95.81 59 PHE B CA 1
ATOM 2476 C C . PHE B 1 59 ? -6.266 -8.141 -15.297 1 95.81 59 PHE B C 1
ATOM 2478 O O . PHE B 1 59 ? -6.043 -7.977 -16.5 1 95.81 59 PHE B O 1
ATOM 2485 N N . TYR B 1 60 ? -6.039 -7.207 -14.398 1 96.19 60 TYR B N 1
ATOM 2486 C CA . TYR B 1 60 ? -5.406 -5.922 -14.664 1 96.19 60 TYR B CA 1
ATOM 2487 C C . TYR B 1 60 ? -4.152 -5.742 -13.812 1 96.19 60 TYR B C 1
ATOM 2489 O O . TYR B 1 60 ? -4.145 -6.094 -12.633 1 96.19 60 TYR B O 1
ATOM 2497 N N . ASN B 1 61 ? -3.084 -5.211 -14.453 1 93.75 61 ASN B N 1
ATOM 2498 C CA . ASN B 1 61 ? -1.916 -4.773 -13.695 1 93.75 61 ASN B CA 1
ATOM 2499 C C . ASN B 1 61 ? -2.164 -3.432 -13.008 1 93.75 61 ASN B C 1
ATOM 2501 O O . ASN B 1 61 ? -3.135 -2.74 -13.32 1 93.75 61 ASN B O 1
ATOM 2505 N N . ALA B 1 62 ? -1.276 -3.068 -12.164 1 94.69 62 ALA B N 1
ATOM 2506 C CA . ALA B 1 62 ? -1.41 -1.822 -11.414 1 94.69 62 ALA B CA 1
ATOM 2507 C C . ALA B 1 62 ? -1.332 -0.613 -12.344 1 94.69 62 ALA B C 1
ATOM 2509 O O . ALA B 1 62 ? -1.84 0.462 -12.016 1 94.69 62 ALA B O 1
ATOM 2510 N N . ASP B 1 63 ? -0.749 -0.785 -13.516 1 94 63 ASP B N 1
ATOM 2511 C CA . ASP B 1 63 ? -0.613 0.333 -14.445 1 94 63 ASP B CA 1
ATOM 2512 C C . ASP B 1 63 ? -1.825 0.43 -15.367 1 94 63 ASP B C 1
ATOM 2514 O O . ASP B 1 63 ? -1.854 1.262 -16.281 1 94 63 ASP B O 1
ATOM 2518 N N . GLY B 1 64 ? -2.699 -0.448 -15.172 1 94.94 64 GLY B N 1
ATOM 2519 C CA . GLY B 1 64 ? -3.943 -0.373 -15.914 1 94.94 64 GLY B CA 1
ATOM 2520 C C . GLY B 1 64 ? -3.973 -1.294 -17.125 1 94.94 64 GLY B C 1
ATOM 2521 O O . GLY B 1 64 ? -5.031 -1.516 -17.719 1 94.94 64 GLY B O 1
ATOM 2522 N N . SER B 1 65 ? -2.834 -1.839 -17.484 1 93.31 65 SER B N 1
ATOM 2523 C CA . SER B 1 65 ? -2.812 -2.783 -18.594 1 93.31 65 SER B CA 1
ATOM 2524 C C . SER B 1 65 ? -3.398 -4.129 -18.188 1 93.31 65 SER B C 1
ATOM 2526 O O . SER B 1 65 ? -3.479 -4.445 -17 1 93.31 65 SER B O 1
ATOM 2528 N N . THR B 1 66 ? -3.84 -4.836 -19.125 1 91.69 66 THR B N 1
ATOM 2529 C CA . THR B 1 66 ? -4.402 -6.152 -18.844 1 91.69 66 THR B CA 1
ATOM 2530 C C . THR B 1 66 ? -3.307 -7.215 -18.828 1 91.69 66 THR B C 1
ATOM 2532 O O . THR B 1 66 ? -2.24 -7.023 -19.406 1 91.69 66 THR B O 1
ATOM 2535 N N . SER B 1 67 ? -3.557 -8.164 -18.031 1 85.94 67 SER B N 1
ATOM 2536 C CA . SER B 1 67 ? -2.699 -9.344 -17.969 1 85.94 67 SER B CA 1
ATOM 2537 C C . SER B 1 67 ? -3.467 -10.609 -18.344 1 85.94 67 SER B C 1
ATOM 2539 O O . SER B 1 67 ? -4.676 -10.695 -18.125 1 85.94 67 SER B O 1
ATOM 2541 N N . ALA B 1 68 ? -2.777 -11.586 -18.875 1 78.06 68 ALA B N 1
ATOM 2542 C CA . ALA B 1 68 ? -3.426 -12.797 -19.359 1 78.06 68 ALA B CA 1
ATOM 2543 C C . ALA B 1 68 ? -3.814 -13.719 -18.203 1 78.06 68 ALA B C 1
ATOM 2545 O O . ALA B 1 68 ? -4.844 -14.391 -18.266 1 78.06 68 ALA B O 1
ATOM 2546 N N . ALA B 1 69 ? -2.93 -13.82 -17.281 1 79.38 69 ALA B N 1
ATOM 2547 C CA . ALA B 1 69 ? -3.213 -14.719 -16.156 1 79.38 69 ALA B CA 1
ATOM 2548 C C . ALA B 1 69 ? -2.459 -14.281 -14.906 1 79.38 69 ALA B C 1
ATOM 2550 O O . ALA B 1 69 ? -1.503 -13.508 -14.984 1 79.38 69 ALA B O 1
ATOM 2551 N N . CYS B 1 70 ? -2.986 -14.742 -13.828 1 88.56 70 CYS B N 1
ATOM 2552 C CA . CYS B 1 70 ? -2.35 -14.625 -12.523 1 88.56 70 CYS B CA 1
ATOM 2553 C C . CYS B 1 70 ? -2.656 -15.836 -11.656 1 88.56 70 CYS B C 1
ATOM 2555 O O . CYS B 1 70 ? -3.771 -15.977 -11.148 1 88.56 70 CYS B O 1
ATOM 2557 N N . GLY B 1 71 ? -1.678 -16.625 -11.438 1 93.06 71 GLY B N 1
ATOM 2558 C CA . GLY B 1 71 ? -1.87 -17.875 -10.727 1 93.06 71 GLY B CA 1
ATOM 2559 C C . GLY B 1 71 ? -2.32 -17.688 -9.289 1 93.06 71 GLY B C 1
ATOM 2560 O O . GLY B 1 71 ? -3.242 -18.359 -8.828 1 93.06 71 GLY B O 1
ATOM 2561 N N . ASN B 1 72 ? -1.682 -16.828 -8.586 1 96.19 72 ASN B N 1
ATOM 2562 C CA . ASN B 1 72 ? -2.016 -16.609 -7.184 1 96.19 72 ASN B CA 1
ATOM 2563 C C . ASN B 1 72 ? -3.42 -16.047 -7.023 1 96.19 72 ASN B C 1
ATOM 2565 O O . ASN B 1 72 ? -4.16 -16.438 -6.125 1 96.19 72 ASN B O 1
ATOM 2569 N N . ALA B 1 73 ? -3.75 -15.102 -7.906 1 97.25 73 ALA B N 1
ATOM 2570 C CA . ALA B 1 73 ? -5.105 -14.562 -7.859 1 97.25 73 ALA B CA 1
ATOM 2571 C C . ALA B 1 73 ? -6.141 -15.648 -8.133 1 97.25 73 ALA B C 1
ATOM 2573 O O . ALA B 1 73 ? -7.18 -15.703 -7.473 1 97.25 73 ALA B O 1
ATOM 2574 N N . THR B 1 74 ? -5.797 -16.438 -9.117 1 97.06 74 THR B N 1
ATOM 2575 C CA . THR B 1 74 ? -6.691 -17.547 -9.469 1 97.06 74 THR B CA 1
ATOM 2576 C C . THR B 1 74 ? -6.906 -18.469 -8.273 1 97.06 74 THR B C 1
ATOM 2578 O O . THR B 1 74 ? -8.031 -18.875 -7.996 1 97.06 74 THR B O 1
ATOM 2581 N N . ARG B 1 75 ? -5.895 -18.75 -7.609 1 98.19 75 ARG B N 1
ATOM 2582 C CA . ARG B 1 75 ? -5.996 -19.609 -6.434 1 98.19 75 ARG B CA 1
ATOM 2583 C C . ARG B 1 75 ? -6.918 -18.984 -5.387 1 98.19 75 ARG B C 1
ATOM 2585 O O . ARG B 1 75 ? -7.785 -19.672 -4.836 1 98.19 75 ARG B O 1
ATOM 2592 N N . CYS B 1 76 ? -6.777 -17.75 -5.082 1 98.5 76 CYS B N 1
ATOM 2593 C CA . CYS B 1 76 ? -7.609 -17.047 -4.105 1 98.5 76 CYS B CA 1
ATOM 2594 C C . CYS B 1 76 ? -9.07 -17.047 -4.539 1 98.5 76 CYS B C 1
ATOM 2596 O O . CYS B 1 76 ? -9.961 -17.344 -3.738 1 98.5 76 CYS B O 1
ATOM 2598 N N . ILE B 1 77 ? -9.305 -16.688 -5.816 1 98.56 77 ILE B N 1
ATOM 2599 C CA . ILE B 1 77 ? -10.664 -16.625 -6.344 1 98.56 77 ILE B CA 1
ATOM 2600 C C . ILE B 1 77 ? -11.297 -18.016 -6.328 1 98.56 77 ILE B C 1
ATOM 2602 O O . ILE B 1 77 ? -12.469 -18.156 -5.984 1 98.56 77 ILE B O 1
ATOM 2606 N N . ALA B 1 78 ? -10.508 -19 -6.672 1 98.62 78 ALA B N 1
ATOM 2607 C CA . ALA B 1 78 ? -11.008 -20.359 -6.637 1 98.62 78 ALA B CA 1
ATOM 2608 C C . ALA B 1 78 ? -11.453 -20.75 -5.23 1 98.62 78 ALA B C 1
ATOM 2610 O O . ALA B 1 78 ? -12.531 -21.312 -5.047 1 98.62 78 ALA B O 1
ATOM 2611 N N . ARG B 1 79 ? -10.617 -20.5 -4.266 1 98.69 79 ARG B N 1
ATOM 2612 C CA . ARG B 1 79 ? -11 -20.797 -2.889 1 98.69 79 ARG B CA 1
ATOM 2613 C C . ARG B 1 79 ? -12.305 -20.109 -2.52 1 98.69 79 ARG B C 1
ATOM 2615 O O . ARG B 1 79 ? -13.203 -20.719 -1.94 1 98.69 79 ARG B O 1
ATOM 2622 N N . HIS B 1 80 ? -12.414 -18.844 -2.889 1 98.38 80 HIS B N 1
ATOM 2623 C CA . HIS B 1 80 ? -13.617 -18.062 -2.615 1 98.38 80 HIS B CA 1
ATOM 2624 C C . HIS B 1 80 ? -14.852 -18.703 -3.238 1 98.38 80 HIS B C 1
ATOM 2626 O O . HIS B 1 80 ? -15.875 -18.875 -2.572 1 98.38 80 HIS B O 1
ATOM 2632 N N . LEU B 1 81 ? -14.742 -19.094 -4.492 1 98.25 81 LEU B N 1
ATOM 2633 C CA . LEU B 1 81 ? -15.859 -19.688 -5.207 1 98.25 81 LEU B CA 1
ATOM 2634 C C . LEU B 1 81 ? -16.203 -21.047 -4.617 1 98.25 81 LEU B C 1
ATOM 2636 O O . LEU B 1 81 ? -17.391 -21.406 -4.531 1 98.25 81 LEU B O 1
ATOM 2640 N N . MET B 1 82 ? -15.203 -21.812 -4.242 1 98.56 82 MET B N 1
ATOM 2641 C CA . MET B 1 82 ? -15.461 -23.109 -3.623 1 98.56 82 MET B CA 1
ATOM 2642 C C . MET B 1 82 ? -16.188 -22.938 -2.295 1 98.56 82 MET B C 1
ATOM 2644 O O . MET B 1 82 ? -17.141 -23.688 -2.008 1 98.56 82 MET B O 1
ATOM 2648 N N . ASP B 1 83 ? -15.766 -22 -1.513 1 97.62 83 ASP B N 1
ATOM 2649 C CA . ASP B 1 83 ? -16.438 -21.734 -0.243 1 97.62 83 ASP B CA 1
ATOM 2650 C C . ASP B 1 83 ? -17.875 -21.297 -0.467 1 97.62 83 ASP B C 1
ATOM 2652 O O . ASP B 1 83 ? -18.766 -21.641 0.313 1 97.62 83 ASP B O 1
ATOM 2656 N N . GLU B 1 84 ? -18.078 -20.547 -1.513 1 97.12 84 GLU B N 1
ATOM 2657 C CA . GLU B 1 84 ? -19.406 -20.031 -1.842 1 97.12 84 GLU B CA 1
ATOM 2658 C C . GLU B 1 84 ? -20.328 -21.141 -2.34 1 97.12 84 GLU B C 1
ATOM 2660 O O . GLU B 1 84 ? -21.516 -21.172 -2.004 1 97.12 84 GLU B O 1
ATOM 2665 N N . THR B 1 85 ? -19.828 -22.094 -3.078 1 97.25 85 THR B N 1
ATOM 2666 C CA . THR B 1 85 ? -20.688 -23.016 -3.828 1 97.25 85 THR B CA 1
ATOM 2667 C C . THR B 1 85 ? -20.656 -24.406 -3.195 1 97.25 85 THR B C 1
ATOM 2669 O O . THR B 1 85 ? -21.531 -25.234 -3.471 1 97.25 85 THR B O 1
ATOM 2672 N N . GLY B 1 86 ? -19.625 -24.672 -2.475 1 97.56 86 GLY B N 1
ATOM 2673 C CA . GLY B 1 86 ? -19.438 -26 -1.927 1 97.56 86 GLY B CA 1
ATOM 2674 C C . GLY B 1 86 ? -18.75 -26.953 -2.891 1 97.56 86 GLY B C 1
ATOM 2675 O O . GLY B 1 86 ? -18.469 -28.094 -2.541 1 97.56 86 GLY B O 1
ATOM 2676 N N . LYS B 1 87 ? -18.453 -26.469 -4.109 1 98.06 87 LYS B N 1
ATOM 2677 C CA . LYS B 1 87 ? -17.719 -27.297 -5.07 1 98.06 87 LYS B CA 1
ATOM 2678 C C . LYS B 1 87 ? -16.266 -27.516 -4.621 1 98.06 87 LYS B C 1
ATOM 2680 O O . LYS B 1 87 ? -15.695 -26.672 -3.932 1 98.06 87 LYS B O 1
ATOM 2685 N N . THR B 1 88 ? -15.719 -28.641 -5.02 1 98.38 88 THR B N 1
ATOM 2686 C CA . THR B 1 88 ? -14.328 -28.938 -4.672 1 98.38 88 THR B CA 1
ATOM 2687 C C . THR B 1 88 ? -13.438 -28.875 -5.906 1 98.38 88 THR B C 1
ATOM 2689 O O . THR B 1 88 ? -12.211 -28.938 -5.797 1 98.38 88 THR B O 1
ATOM 2692 N N . GLU B 1 89 ? -14.023 -28.812 -7.102 1 98.5 89 GLU B N 1
ATOM 2693 C CA . GLU B 1 89 ? -13.344 -28.609 -8.375 1 98.5 89 GLU B CA 1
ATOM 2694 C C . GLU B 1 89 ? -14.023 -27.516 -9.195 1 98.5 89 GLU B C 1
ATOM 2696 O O . GLU B 1 89 ? -15.25 -27.438 -9.234 1 98.5 89 GLU B O 1
ATOM 2701 N N . LEU B 1 90 ? -13.156 -26.75 -9.812 1 98.31 90 LEU B N 1
ATOM 2702 C CA . LEU B 1 90 ? -13.688 -25.641 -10.609 1 98.31 90 LEU B CA 1
ATOM 2703 C C . LEU B 1 90 ? -13.07 -25.625 -12 1 98.31 90 LEU B C 1
ATOM 2705 O O . LEU B 1 90 ? -11.883 -25.922 -12.164 1 98.31 90 LEU B O 1
ATOM 2709 N N . HIS B 1 91 ? -13.883 -25.312 -12.984 1 98.12 91 HIS B N 1
ATOM 2710 C CA . HIS B 1 91 ? -13.453 -24.922 -14.328 1 98.12 91 HIS B CA 1
ATOM 2711 C C . HIS B 1 91 ? -13.594 -23.422 -14.539 1 98.12 91 HIS B C 1
ATOM 2713 O O . HIS B 1 91 ? -14.711 -22.891 -14.562 1 98.12 91 HIS B O 1
ATOM 2719 N N . LEU B 1 92 ? -12.445 -22.75 -14.688 1 96.94 92 LEU B N 1
ATOM 2720 C CA . LEU B 1 92 ? -12.398 -21.297 -14.906 1 96.94 92 LEU B CA 1
ATOM 2721 C C . LEU B 1 92 ? -11.828 -20.984 -16.281 1 96.94 92 LEU B C 1
ATOM 2723 O O . LEU B 1 92 ? -11.109 -21.797 -16.875 1 96.94 92 LEU B O 1
ATOM 2727 N N . THR B 1 93 ? -12.195 -19.828 -16.766 1 95.62 93 THR B N 1
ATOM 2728 C CA . THR B 1 93 ? -11.648 -19.391 -18.047 1 95.62 93 THR B CA 1
ATOM 2729 C C . THR B 1 93 ? -10.984 -18.031 -17.922 1 95.62 93 THR B C 1
ATOM 2731 O O . THR B 1 93 ? -11.352 -17.234 -17.062 1 95.62 93 THR B O 1
ATOM 2734 N N . THR B 1 94 ? -9.945 -17.844 -18.672 1 93 94 THR B N 1
ATOM 2735 C CA . THR B 1 94 ? -9.289 -16.562 -18.875 1 93 94 THR B CA 1
ATOM 2736 C C . THR B 1 94 ? -9.125 -16.266 -20.359 1 93 94 THR B C 1
ATOM 2738 O O . THR B 1 94 ? -9.484 -17.094 -21.203 1 93 94 THR B O 1
ATOM 2741 N N . ASP B 1 95 ? -8.609 -15.078 -20.672 1 86.25 95 ASP B N 1
ATOM 2742 C CA . ASP B 1 95 ? -8.352 -14.766 -22.078 1 86.25 95 ASP B CA 1
ATOM 2743 C C . ASP B 1 95 ? -7.285 -15.695 -22.672 1 86.25 95 ASP B C 1
ATOM 2745 O O . ASP B 1 95 ? -7.195 -15.852 -23.891 1 86.25 95 ASP B O 1
ATOM 2749 N N . ARG B 1 96 ? -6.473 -16.281 -21.828 1 81.69 96 ARG B N 1
ATOM 2750 C CA . ARG B 1 96 ? -5.406 -17.172 -22.281 1 81.69 96 ARG B CA 1
ATOM 2751 C C . ARG B 1 96 ? -5.914 -18.609 -22.438 1 81.69 96 ARG B C 1
ATOM 2753 O O . ARG B 1 96 ? -5.281 -19.422 -23.109 1 81.69 96 ARG B O 1
ATOM 2760 N N . GLY B 1 97 ? -7.059 -18.891 -21.781 1 87.88 97 GLY B N 1
ATOM 2761 C CA . GLY B 1 97 ? -7.586 -20.234 -21.891 1 87.88 97 GLY B CA 1
ATOM 2762 C C . GLY B 1 97 ? -8.219 -20.734 -20.609 1 87.88 97 GLY B C 1
ATOM 2763 O O . GLY B 1 97 ? -8.578 -19.953 -19.734 1 87.88 97 GLY B O 1
ATOM 2764 N N . ASP B 1 98 ? -8.391 -22.047 -20.609 1 92.81 98 ASP B N 1
ATOM 2765 C CA . ASP B 1 98 ? -9.062 -22.688 -19.484 1 92.81 98 ASP B CA 1
ATOM 2766 C C . ASP B 1 98 ? -8.102 -22.891 -18.312 1 92.81 98 ASP B C 1
ATOM 2768 O O . ASP B 1 98 ? -6.914 -23.141 -18.516 1 92.81 98 ASP B O 1
ATOM 2772 N N . LEU B 1 99 ? -8.68 -22.75 -17.109 1 92.94 99 LEU B N 1
ATOM 2773 C CA . LEU B 1 99 ? -7.961 -23.016 -15.859 1 92.94 99 LEU B CA 1
ATOM 2774 C C . LEU B 1 99 ? -8.773 -23.938 -14.945 1 92.94 99 LEU B C 1
ATOM 2776 O O . LEU B 1 99 ? -9.984 -23.766 -14.82 1 92.94 99 LEU B O 1
ATOM 2780 N N . TYR B 1 100 ? -8.078 -24.844 -14.43 1 97.31 100 TYR B N 1
ATOM 2781 C CA . TYR B 1 100 ? -8.719 -25.75 -13.492 1 97.31 100 TYR B CA 1
ATOM 2782 C C . TYR B 1 100 ? -8.172 -25.562 -12.086 1 97.31 100 TYR B C 1
ATOM 2784 O O . TYR B 1 100 ? -6.973 -25.375 -11.898 1 97.31 100 TYR B O 1
ATOM 2792 N N . ALA B 1 101 ? -9.062 -25.609 -11.125 1 98.38 101 ALA B N 1
ATOM 2793 C CA . ALA B 1 101 ? -8.695 -25.469 -9.719 1 98.38 101 ALA B CA 1
ATOM 2794 C C . ALA B 1 101 ? -9.383 -26.531 -8.867 1 98.38 101 ALA B C 1
ATOM 2796 O O . ALA B 1 101 ? -10.445 -27.047 -9.227 1 98.38 101 ALA B O 1
ATOM 2797 N N . ARG B 1 102 ? -8.789 -26.891 -7.738 1 98.62 102 ARG B N 1
ATOM 2798 C CA . ARG B 1 102 ? -9.414 -27.859 -6.844 1 98.62 102 ARG B CA 1
ATOM 2799 C C . ARG B 1 102 ? -9.008 -27.609 -5.395 1 98.62 102 ARG B C 1
ATOM 2801 O O . ARG B 1 102 ? -7.992 -26.969 -5.133 1 98.62 102 ARG B O 1
ATOM 2808 N N . ASP B 1 103 ? -9.828 -28.094 -4.512 1 98.75 103 ASP B N 1
ATOM 2809 C CA . ASP B 1 103 ? -9.5 -28.125 -3.09 1 98.75 103 ASP B CA 1
ATOM 2810 C C . ASP B 1 103 ? -8.422 -29.172 -2.801 1 98.75 103 ASP B C 1
ATOM 2812 O O . ASP B 1 103 ? -8.617 -30.359 -3.041 1 98.75 103 ASP B O 1
ATOM 2816 N N . ALA B 1 104 ? -7.309 -28.734 -2.318 1 98.38 104 ALA B N 1
ATOM 2817 C CA . ALA B 1 104 ? -6.184 -29.625 -2.062 1 98.38 104 ALA B CA 1
ATOM 2818 C C . ALA B 1 104 ? -6.195 -30.125 -0.618 1 98.38 104 ALA B C 1
ATOM 2820 O O . ALA B 1 104 ? -5.328 -30.906 -0.216 1 98.38 104 ALA B O 1
ATOM 2821 N N . GLY B 1 105 ? -7.168 -29.672 0.199 1 97.12 105 GLY B N 1
ATOM 2822 C CA . GLY B 1 105 ? -7.266 -30.031 1.605 1 97.12 105 GLY B CA 1
ATOM 2823 C C . GLY B 1 105 ? -6.43 -29.141 2.506 1 97.12 105 GLY B C 1
ATOM 2824 O O . GLY B 1 105 ? -5.531 -28.438 2.033 1 97.12 105 GLY B O 1
ATOM 2825 N N . ASP B 1 106 ? -6.844 -29.047 3.826 1 94.94 106 ASP B N 1
ATOM 2826 C CA . ASP B 1 106 ? -6.105 -28.359 4.879 1 94.94 106 ASP B CA 1
ATOM 2827 C C . ASP B 1 106 ? -5.973 -26.875 4.578 1 94.94 106 ASP B C 1
ATOM 2829 O O . ASP B 1 106 ? -4.926 -26.281 4.82 1 94.94 106 ASP B O 1
ATOM 2833 N N . GLY B 1 107 ? -6.902 -26.344 3.926 1 93.38 107 GLY B N 1
ATOM 2834 C CA . GLY B 1 107 ? -6.93 -24.922 3.666 1 93.38 107 GLY B CA 1
ATOM 2835 C C . GLY B 1 107 ? -6.137 -24.531 2.434 1 93.38 107 GLY B C 1
ATOM 2836 O O . GLY B 1 107 ? -5.957 -23.344 2.16 1 93.38 107 GLY B O 1
ATOM 2837 N N . LEU B 1 108 ? -5.703 -25.516 1.688 1 98.44 108 LEU B N 1
ATOM 2838 C CA . LEU B 1 108 ? -4.898 -25.25 0.499 1 98.44 108 LEU B CA 1
ATOM 2839 C C . LEU B 1 108 ? -5.746 -25.359 -0.765 1 98.44 108 LEU B C 1
ATOM 2841 O O . LEU B 1 108 ? -6.734 -26.094 -0.791 1 98.44 108 LEU B O 1
ATOM 2845 N N . THR B 1 109 ? -5.406 -24.625 -1.763 1 98.81 109 THR B N 1
ATOM 2846 C CA . THR B 1 109 ? -6.055 -24.641 -3.07 1 98.81 109 THR B CA 1
ATOM 2847 C C . THR B 1 109 ? -5.031 -24.891 -4.176 1 98.81 109 THR B C 1
ATOM 2849 O O . THR B 1 109 ? -3.936 -24.328 -4.152 1 98.81 109 THR B O 1
ATOM 2852 N N . SER B 1 110 ? -5.375 -25.719 -5.129 1 98.81 110 SER B N 1
ATOM 2853 C CA . SER B 1 110 ? -4.52 -26.047 -6.266 1 98.81 110 SER B CA 1
ATOM 2854 C C . SER B 1 110 ? -5.078 -25.469 -7.562 1 98.81 110 SER B C 1
ATOM 2856 O O . SER B 1 110 ? -6.289 -25.516 -7.797 1 98.81 110 SER B O 1
ATOM 2858 N N . VAL B 1 111 ? -4.18 -24.984 -8.359 1 98.38 111 VAL B N 1
ATOM 2859 C CA . VAL B 1 111 ? -4.527 -24.484 -9.688 1 98.38 111 VAL B CA 1
ATOM 2860 C C . VAL B 1 111 ? -3.625 -25.125 -10.734 1 98.38 111 VAL B C 1
ATOM 2862 O O . VAL B 1 111 ? -2.416 -25.25 -10.531 1 98.38 111 VAL B O 1
ATOM 2865 N N . ASN B 1 112 ? -4.219 -25.562 -11.836 1 98 112 ASN B N 1
ATOM 2866 C CA . ASN B 1 112 ? -3.447 -26.062 -12.969 1 98 112 ASN B CA 1
ATOM 2867 C C . ASN B 1 112 ? -2.963 -24.922 -13.867 1 98 112 ASN B C 1
ATOM 2869 O O . ASN B 1 112 ? -3.768 -24.266 -14.531 1 98 112 ASN B O 1
ATOM 2873 N N . MET B 1 113 ? -1.707 -24.766 -13.93 1 96.25 113 MET B N 1
ATOM 2874 C CA . MET B 1 113 ? -1.104 -23.625 -14.617 1 96.25 113 MET B CA 1
ATOM 2875 C C . MET B 1 113 ? -0.802 -23.984 -16.078 1 96.25 113 MET B C 1
ATOM 2877 O O . MET B 1 113 ? -0.215 -23.172 -16.797 1 96.25 113 MET B O 1
ATOM 2881 N N . GLY B 1 114 ? -1.263 -25.203 -16.484 1 95.44 114 GLY B N 1
ATOM 2882 C CA . GLY B 1 114 ? -1.043 -25.641 -17.844 1 95.44 114 GLY B CA 1
ATOM 2883 C C . GLY B 1 114 ? 0.346 -26.203 -18.078 1 95.44 114 GLY B C 1
ATOM 2884 O O . GLY B 1 114 ? 1.136 -26.328 -17.141 1 95.44 114 GLY B O 1
ATOM 2885 N N . ALA B 1 115 ? 0.616 -26.562 -19.391 1 96.56 115 ALA B N 1
ATOM 2886 C CA . ALA B 1 115 ? 1.916 -27.109 -19.766 1 96.56 115 ALA B CA 1
ATOM 2887 C C . ALA B 1 115 ? 2.98 -26.016 -19.812 1 96.56 115 ALA B C 1
ATOM 2889 O O . ALA B 1 115 ? 2.717 -24.906 -20.281 1 96.56 115 ALA B O 1
ATOM 2890 N N . PRO B 1 116 ? 4.148 -26.328 -19.297 1 98 116 PRO B N 1
ATOM 2891 C CA . PRO B 1 116 ? 5.23 -25.359 -19.469 1 98 116 PRO B CA 1
ATOM 2892 C C . PRO B 1 116 ? 5.703 -25.281 -20.922 1 98 116 PRO B C 1
ATOM 2894 O O . PRO B 1 116 ? 5.465 -26.188 -21.719 1 98 116 PRO B O 1
ATOM 2897 N N . GLN B 1 117 ? 6.219 -24.156 -21.188 1 97.88 117 GLN B N 1
ATOM 2898 C CA . GLN B 1 117 ? 6.895 -23.969 -22.469 1 97.88 117 GLN B CA 1
ATOM 2899 C C . GLN B 1 117 ? 8.391 -24.266 -22.344 1 97.88 117 GLN B C 1
ATOM 2901 O O . GLN B 1 117 ? 9.078 -23.672 -21.5 1 97.88 117 GLN B O 1
ATOM 2906 N N . LEU B 1 118 ? 8.852 -25.156 -23.219 1 98.31 118 LEU B N 1
ATOM 2907 C CA . LEU B 1 118 ? 10.219 -25.641 -23.031 1 98.31 118 LEU B CA 1
ATOM 2908 C C . LEU B 1 118 ? 11.086 -25.281 -24.234 1 98.31 118 LEU B C 1
ATOM 2910 O O . LEU B 1 118 ? 12.32 -25.312 -24.141 1 98.31 118 LEU B O 1
ATOM 2914 N N . LEU B 1 119 ? 10.406 -24.922 -25.312 1 98.06 119 LEU B N 1
ATOM 2915 C CA . LEU B 1 119 ? 11.156 -24.594 -26.516 1 98.06 119 LEU B CA 1
ATOM 2916 C C . LEU B 1 119 ? 11.438 -23.094 -26.594 1 98.06 119 LEU B C 1
ATOM 2918 O O . LEU B 1 119 ? 10.602 -22.281 -26.188 1 98.06 119 LEU B O 1
ATOM 2922 N N . TRP B 1 120 ? 12.523 -22.797 -27.234 1 97.94 120 TRP B N 1
ATOM 2923 C CA . TRP B 1 120 ? 13.023 -21.422 -27.25 1 97.94 120 TRP B CA 1
ATOM 2924 C C . TRP B 1 120 ? 11.984 -20.469 -27.844 1 97.94 120 TRP B C 1
ATOM 2926 O O . TRP B 1 120 ? 11.812 -19.344 -27.359 1 97.94 120 TRP B O 1
ATOM 2936 N N . HIS B 1 121 ? 11.242 -20.844 -28.844 1 97.25 121 HIS B N 1
ATOM 2937 C CA . HIS B 1 121 ? 10.32 -19.938 -29.531 1 97.25 121 HIS B CA 1
ATOM 2938 C C . HIS B 1 121 ? 9.023 -19.781 -28.75 1 97.25 121 HIS B C 1
ATOM 2940 O O . HIS B 1 121 ? 8.32 -18.781 -28.891 1 97.25 121 HIS B O 1
ATOM 2946 N N . GLU B 1 122 ? 8.711 -20.828 -27.906 1 96.44 122 GLU B N 1
ATOM 2947 C CA . GLU B 1 122 ? 7.562 -20.734 -27 1 96.44 122 GLU B CA 1
ATOM 2948 C C . GLU B 1 122 ? 7.848 -19.781 -25.844 1 96.44 122 GLU B C 1
ATOM 2950 O O . GLU B 1 122 ? 6.953 -19.078 -25.359 1 96.44 122 GLU B O 1
ATOM 2955 N N . ILE B 1 123 ? 9.086 -19.719 -25.234 1 96.62 123 ILE B N 1
ATOM 2956 C CA . ILE B 1 123 ? 9.578 -18.875 -24.141 1 96.62 123 ILE B CA 1
ATOM 2957 C C . ILE B 1 123 ? 9.945 -17.5 -24.672 1 96.62 123 ILE B C 1
ATOM 2959 O O . ILE B 1 123 ? 10.195 -16.578 -23.891 1 96.62 123 ILE B O 1
ATOM 2963 N N . PRO B 1 124 ? 9.758 -17.188 -25.859 1 95.12 124 PRO B N 1
ATOM 2964 C CA . PRO B 1 124 ? 10.195 -16.328 -26.969 1 95.12 124 PRO B CA 1
ATOM 2965 C C . PRO B 1 124 ? 11.594 -15.758 -26.766 1 95.12 124 PRO B C 1
ATOM 2967 O O . PRO B 1 124 ? 11.742 -14.547 -26.562 1 95.12 124 PRO B O 1
ATOM 2970 N N . LEU B 1 125 ? 12.57 -16.625 -26.812 1 97.94 125 LEU B N 1
ATOM 2971 C CA . LEU B 1 125 ? 13.969 -16.234 -26.828 1 97.94 125 LEU B CA 1
ATOM 2972 C C . LEU B 1 125 ? 14.359 -15.656 -28.188 1 97.94 125 LEU B C 1
ATOM 2974 O O . LEU B 1 125 ? 13.648 -15.859 -29.172 1 97.94 125 LEU B O 1
ATOM 2978 N N . ALA B 1 126 ? 15.445 -14.984 -28.172 1 97.88 126 ALA B N 1
ATOM 2979 C CA . ALA B 1 126 ? 15.852 -14.227 -29.344 1 97.88 126 ALA B CA 1
ATOM 2980 C C . ALA B 1 126 ? 16.312 -15.156 -30.469 1 97.88 126 ALA B C 1
ATOM 2982 O O . ALA B 1 126 ? 16.25 -14.797 -31.641 1 97.88 126 ALA B O 1
ATOM 2983 N N . GLU B 1 127 ? 16.797 -16.328 -30.141 1 97.31 127 GLU B N 1
ATOM 2984 C CA . GLU B 1 127 ? 17.297 -17.281 -31.125 1 97.31 127 GLU B CA 1
ATOM 2985 C C . GLU B 1 127 ? 17.188 -18.719 -30.625 1 97.31 127 GLU B C 1
ATOM 2987 O O . GLU B 1 127 ? 17 -18.953 -29.422 1 97.31 127 GLU B O 1
ATOM 2992 N N . GLU B 1 128 ? 17.297 -19.594 -31.594 1 97.12 128 GLU B N 1
ATOM 2993 C CA . GLU B 1 128 ? 17.234 -21.016 -31.25 1 97.12 128 GLU B CA 1
ATOM 2994 C C . GLU B 1 128 ? 18.406 -21.406 -30.359 1 97.12 128 GLU B C 1
ATOM 2996 O O . GLU B 1 128 ? 19.562 -21.094 -30.672 1 97.12 128 GLU B O 1
ATOM 3001 N N . MET B 1 129 ? 18.047 -22.062 -29.234 1 95.62 129 MET B N 1
ATOM 3002 C CA . MET B 1 129 ? 19.094 -22.531 -28.328 1 95.62 129 MET B CA 1
ATOM 3003 C C . MET B 1 129 ? 18.547 -23.578 -27.359 1 95.62 129 MET B C 1
ATOM 3005 O O . MET B 1 129 ? 17.344 -23.797 -27.297 1 95.62 129 MET B O 1
ATOM 3009 N N . ASP B 1 130 ? 19.547 -24.234 -26.75 1 96.94 130 ASP B N 1
ATOM 3010 C CA . ASP B 1 130 ? 19.172 -25.141 -25.672 1 96.94 130 ASP B CA 1
ATOM 3011 C C . ASP B 1 130 ? 18.656 -24.359 -24.453 1 96.94 130 ASP B C 1
ATOM 3013 O O . ASP B 1 130 ? 19.359 -23.531 -23.891 1 96.94 130 ASP B O 1
ATOM 3017 N N . THR B 1 131 ? 17.438 -24.656 -24.016 1 98.44 131 THR B N 1
ATOM 3018 C CA . THR B 1 131 ? 16.781 -23.891 -22.953 1 98.44 131 THR B CA 1
ATOM 3019 C C . THR B 1 131 ? 17.156 -24.469 -21.578 1 98.44 131 THR B C 1
ATOM 3021 O O . THR B 1 131 ? 16.859 -23.859 -20.547 1 98.44 131 THR B O 1
ATOM 3024 N N . LEU B 1 132 ? 17.797 -25.562 -21.547 1 98.31 132 LEU B N 1
ATOM 3025 C CA . LEU B 1 132 ? 18.172 -26.203 -20.297 1 98.31 132 LEU B CA 1
ATOM 3026 C C . LEU B 1 132 ? 19.297 -25.438 -19.594 1 98.31 132 LEU B C 1
ATOM 3028 O O . LEU B 1 132 ? 19.281 -25.266 -18.375 1 98.31 132 LEU B O 1
ATOM 3032 N N . GLU B 1 133 ? 20.25 -25.047 -20.391 1 98 133 GLU B N 1
ATOM 3033 C CA . GLU B 1 133 ? 21.359 -24.25 -19.906 1 98 133 GLU B CA 1
ATOM 3034 C C . GLU B 1 133 ? 21.719 -23.141 -20.906 1 98 133 GLU B C 1
ATOM 3036 O O . GLU B 1 133 ? 22.391 -23.391 -21.906 1 98 133 GLU B O 1
ATOM 3041 N N . LEU B 1 134 ? 21.344 -21.953 -20.547 1 98.31 134 LEU B N 1
ATOM 3042 C CA . LEU B 1 134 ? 21.578 -20.828 -21.422 1 98.31 134 LEU B CA 1
ATOM 3043 C C . LEU B 1 134 ? 23.031 -20.391 -21.375 1 98.31 134 LEU B C 1
ATOM 3045 O O . LEU B 1 134 ? 23.703 -20.547 -20.344 1 98.31 134 LEU B O 1
ATOM 3049 N N . PRO B 1 135 ? 23.5 -19.797 -22.484 1 97.31 135 PRO B N 1
ATOM 3050 C CA . PRO B 1 135 ? 24.859 -19.234 -22.484 1 97.31 135 PRO B CA 1
ATOM 3051 C C . PRO B 1 135 ? 24.938 -17.891 -21.766 1 97.31 135 PRO B C 1
ATOM 3053 O O . PRO B 1 135 ? 25.375 -16.906 -22.359 1 97.31 135 PRO B O 1
ATOM 3056 N N . ILE B 1 136 ? 24.453 -17.828 -20.656 1 96.62 136 ILE B N 1
ATOM 3057 C CA . ILE B 1 136 ? 24.531 -16.734 -19.703 1 96.62 136 ILE B CA 1
ATOM 3058 C C . ILE B 1 136 ? 25.359 -17.156 -18.484 1 96.62 136 ILE B C 1
ATOM 3060 O O . ILE B 1 136 ? 25.297 -18.312 -18.062 1 96.62 136 ILE B O 1
ATOM 3064 N N . GLU B 1 137 ? 26.219 -16.25 -18 1 95.62 137 GLU B N 1
ATOM 3065 C CA . GLU B 1 137 ? 26.969 -16.578 -16.797 1 95.62 137 GLU B CA 1
ATOM 3066 C C . GLU B 1 137 ? 26.062 -17.203 -15.734 1 95.62 137 GLU B C 1
ATOM 3068 O O . GLU B 1 137 ? 24.984 -16.688 -15.453 1 95.62 137 GLU B O 1
ATOM 3073 N N . GLY B 1 138 ? 26.453 -18.422 -15.211 1 96.06 138 GLY B N 1
ATOM 3074 C CA . GLY B 1 138 ? 25.656 -19.141 -14.227 1 96.06 138 GLY B CA 1
ATOM 3075 C C . GLY B 1 138 ? 24.828 -20.266 -14.828 1 96.06 138 GLY B C 1
ATOM 3076 O O . GLY B 1 138 ? 24.312 -21.125 -14.109 1 96.06 138 GLY B O 1
ATOM 3077 N N . GLY B 1 139 ? 24.656 -20.234 -16.156 1 97.94 139 GLY B N 1
ATOM 3078 C CA . GLY B 1 139 ? 23.984 -21.297 -16.891 1 97.94 139 GLY B CA 1
ATOM 3079 C C . GLY B 1 139 ? 22.531 -21.469 -16.484 1 97.94 139 GLY B C 1
ATOM 3080 O O . GLY B 1 139 ? 22.094 -22.578 -16.172 1 97.94 139 GLY B O 1
ATOM 3081 N N . PRO B 1 140 ? 21.797 -20.422 -16.484 1 98.75 140 PRO B N 1
ATOM 3082 C CA . PRO B 1 140 ? 20.391 -20.547 -16.047 1 98.75 140 PRO B CA 1
ATOM 3083 C C . PRO B 1 140 ? 19.547 -21.344 -17.031 1 98.75 140 PRO B C 1
ATOM 3085 O O . PRO B 1 140 ? 19.984 -21.625 -18.156 1 98.75 140 PRO B O 1
ATOM 3088 N N . THR B 1 141 ? 18.406 -21.75 -16.578 1 98.81 141 THR B N 1
ATOM 3089 C CA . THR B 1 141 ? 17.438 -22.5 -17.375 1 98.81 141 THR B CA 1
ATOM 3090 C C . THR B 1 141 ? 16.281 -21.594 -17.781 1 98.81 141 THR B C 1
ATOM 3092 O O . THR B 1 141 ? 15.781 -20.812 -16.984 1 98.81 141 THR B O 1
ATOM 3095 N N . ALA B 1 142 ? 15.883 -21.672 -19.031 1 98.81 142 ALA B N 1
ATOM 3096 C CA . ALA B 1 142 ? 14.734 -20.922 -19.531 1 98.81 142 ALA B CA 1
ATOM 3097 C C . ALA B 1 142 ? 13.469 -21.781 -19.516 1 98.81 142 ALA B C 1
ATOM 3099 O O . ALA B 1 142 ? 13.492 -22.953 -19.906 1 98.81 142 ALA B O 1
ATOM 3100 N N . THR B 1 143 ? 12.438 -21.266 -18.969 1 98.62 143 THR B N 1
ATOM 3101 C CA . THR B 1 143 ? 11.125 -21.891 -18.938 1 98.62 143 THR B CA 1
ATOM 3102 C C . THR B 1 143 ? 10.031 -20.859 -19.219 1 98.62 143 THR B C 1
ATOM 3104 O O . THR B 1 143 ? 10.156 -19.703 -18.828 1 98.62 143 THR B O 1
ATOM 3107 N N . GLY B 1 144 ? 9.031 -21.25 -19.953 1 96.94 144 GLY B N 1
ATOM 3108 C CA . GLY B 1 144 ? 7.859 -20.422 -20.125 1 96.94 144 GLY B CA 1
ATOM 3109 C C . GLY B 1 144 ? 6.637 -20.938 -19.391 1 96.94 144 GLY B C 1
ATOM 3110 O O . GLY B 1 144 ? 6.418 -22.156 -19.328 1 96.94 144 GLY B O 1
ATOM 3111 N N . MET B 1 145 ? 5.902 -20.141 -18.812 1 95.12 145 MET B N 1
ATOM 3112 C CA . MET B 1 145 ? 4.59 -20.422 -18.234 1 95.12 145 MET B CA 1
ATOM 3113 C C . MET B 1 145 ? 3.543 -19.453 -18.766 1 95.12 145 MET B C 1
ATOM 3115 O O . MET B 1 145 ? 2.674 -19 -18.016 1 95.12 145 MET B O 1
ATOM 3119 N N . GLY B 1 146 ? 3.602 -19.125 -20.031 1 90.81 146 GLY B N 1
ATOM 3120 C CA . GLY B 1 146 ? 2.852 -18.016 -20.609 1 90.81 146 GLY B CA 1
ATOM 3121 C C . GLY B 1 146 ? 3.609 -16.703 -20.609 1 90.81 146 GLY B C 1
ATOM 3122 O O . GLY B 1 146 ? 3.236 -15.766 -21.312 1 90.81 146 GLY B O 1
ATOM 3123 N N . ASN B 1 147 ? 4.613 -16.641 -19.891 1 92.69 147 ASN B N 1
ATOM 3124 C CA . ASN B 1 147 ? 5.617 -15.578 -19.797 1 92.69 147 ASN B CA 1
ATOM 3125 C C . ASN B 1 147 ? 7.012 -16.156 -19.562 1 92.69 147 ASN B C 1
ATOM 3127 O O . ASN B 1 147 ? 7.16 -17.281 -19.078 1 92.69 147 ASN B O 1
ATOM 3131 N N . PRO B 1 148 ? 7.996 -15.422 -19.969 1 96.88 148 PRO B N 1
ATOM 3132 C CA . PRO B 1 148 ? 9.344 -15.984 -19.906 1 96.88 148 PRO B CA 1
ATOM 3133 C C . PRO B 1 148 ? 9.922 -15.984 -18.484 1 96.88 148 PRO B C 1
ATOM 3135 O O . PRO B 1 148 ? 9.703 -15.039 -17.719 1 96.88 148 PRO B O 1
ATOM 3138 N N . HIS B 1 149 ? 10.68 -17.031 -18.172 1 98 149 HIS B N 1
ATOM 3139 C CA . HIS B 1 149 ? 11.352 -17.156 -16.891 1 98 149 HIS B CA 1
ATOM 3140 C C . HIS B 1 149 ? 12.797 -17.609 -17.062 1 98 149 HIS B C 1
ATOM 3142 O O . HIS B 1 149 ? 13.086 -18.469 -17.906 1 98 149 HIS B O 1
ATOM 3148 N N . CYS B 1 150 ? 13.664 -17 -16.359 1 98.75 150 CYS B N 1
ATOM 3149 C CA . CYS B 1 150 ? 15.086 -17.328 -16.297 1 98.75 150 CYS B CA 1
ATOM 3150 C C . CYS B 1 150 ? 15.5 -17.734 -14.891 1 98.75 150 CYS B C 1
ATOM 3152 O O . CYS B 1 150 ? 15.609 -16.875 -14.008 1 98.75 150 CYS B O 1
ATOM 3154 N N . THR B 1 151 ? 15.789 -19.031 -14.68 1 98.88 151 THR B N 1
ATOM 3155 C CA . THR B 1 151 ? 16.062 -19.531 -13.344 1 98.88 151 THR B CA 1
ATOM 3156 C C . THR B 1 151 ? 17.547 -19.812 -13.164 1 98.88 151 THR B C 1
ATOM 3158 O O . THR B 1 151 ? 18.125 -20.641 -13.883 1 98.88 151 THR B O 1
ATOM 3161 N N . PHE B 1 152 ? 18.188 -19.141 -12.227 1 98.88 152 PHE B N 1
ATOM 3162 C CA . PHE B 1 152 ? 19.562 -19.391 -11.828 1 98.88 152 PHE B CA 1
ATOM 3163 C C . PHE B 1 152 ? 19.625 -20.328 -10.625 1 98.88 152 PHE B C 1
ATOM 3165 O O . PHE B 1 152 ? 19.062 -20.016 -9.562 1 98.88 152 PHE B O 1
ATOM 3172 N N . PHE B 1 153 ? 20.25 -21.484 -10.789 1 98.88 153 PHE B N 1
ATOM 3173 C CA . PHE B 1 153 ? 20.5 -22.344 -9.641 1 98.88 153 PHE B CA 1
ATOM 3174 C C . PHE B 1 153 ? 21.812 -21.984 -8.961 1 98.88 153 PHE B C 1
ATOM 3176 O O . PHE B 1 153 ? 22.875 -22 -9.594 1 98.88 153 PHE B O 1
ATOM 3183 N N . VAL B 1 154 ? 21.719 -21.625 -7.664 1 98.75 154 VAL B N 1
ATOM 3184 C CA . VAL B 1 154 ? 22.875 -21.078 -6.953 1 98.75 154 VAL B CA 1
ATOM 3185 C C . VAL B 1 154 ? 23.078 -21.828 -5.645 1 98.75 154 VAL B C 1
ATOM 3187 O O . VAL B 1 154 ? 22.172 -22.547 -5.184 1 98.75 154 VAL B O 1
ATOM 3190 N N . ALA B 1 155 ? 24.266 -21.656 -5.109 1 98.31 155 ALA B N 1
ATOM 3191 C CA . ALA B 1 155 ? 24.594 -22.328 -3.857 1 98.31 155 ALA B CA 1
ATOM 3192 C C . ALA B 1 155 ? 23.859 -21.688 -2.68 1 98.31 155 ALA B C 1
ATOM 3194 O O . ALA B 1 155 ? 23.484 -22.375 -1.729 1 98.31 155 ALA B O 1
ATOM 3195 N N . ASP B 1 156 ? 23.703 -20.344 -2.727 1 98.56 156 ASP B N 1
ATOM 3196 C CA . ASP B 1 156 ? 23.062 -19.578 -1.662 1 98.56 156 ASP B CA 1
ATOM 3197 C C . ASP B 1 156 ? 22.203 -18.453 -2.236 1 98.56 156 ASP B C 1
ATOM 3199 O O . ASP B 1 156 ? 22.719 -17.406 -2.631 1 98.56 156 ASP B O 1
ATOM 3203 N N . ALA B 1 157 ? 20.938 -18.672 -2.207 1 98.56 157 ALA B N 1
ATOM 3204 C CA . ALA B 1 157 ? 20.016 -17.703 -2.789 1 98.56 157 ALA B CA 1
ATOM 3205 C C . ALA B 1 157 ? 20.078 -16.375 -2.045 1 98.56 157 ALA B C 1
ATOM 3207 O O . ALA B 1 157 ? 19.922 -15.312 -2.65 1 98.56 157 ALA B O 1
ATOM 3208 N N . GLU B 1 158 ? 20.344 -16.359 -0.766 1 97.94 158 GLU B N 1
ATOM 3209 C CA . GLU B 1 158 ? 20.344 -15.164 0.07 1 97.94 158 GLU B CA 1
ATOM 3210 C C . GLU B 1 158 ? 21.562 -14.297 -0.207 1 97.94 158 GLU B C 1
ATOM 3212 O O . GLU B 1 158 ? 21.562 -13.102 0.095 1 97.94 158 GLU B O 1
ATOM 3217 N N . ALA B 1 159 ? 22.562 -14.867 -0.759 1 97.88 159 ALA B N 1
ATOM 3218 C CA . ALA B 1 159 ? 23.828 -14.164 -0.991 1 97.88 159 ALA B CA 1
ATOM 3219 C C . ALA B 1 159 ? 23.781 -13.359 -2.285 1 97.88 159 ALA B C 1
ATOM 3221 O O . ALA B 1 159 ? 24.641 -12.516 -2.533 1 97.88 159 ALA B O 1
ATOM 3222 N N . ILE B 1 160 ? 22.766 -13.602 -3.102 1 97.94 160 ILE B N 1
ATOM 3223 C CA . ILE B 1 160 ? 22.656 -12.914 -4.387 1 97.94 160 ILE B CA 1
ATOM 3224 C C . ILE B 1 160 ? 22.062 -11.531 -4.188 1 97.94 160 ILE B C 1
ATOM 3226 O O . ILE B 1 160 ? 20.984 -11.391 -3.609 1 97.94 160 ILE B O 1
ATOM 3230 N N . PRO B 1 161 ? 22.75 -10.461 -4.562 1 98.06 161 PRO B N 1
ATOM 3231 C CA . PRO B 1 161 ? 22.125 -9.141 -4.555 1 98.06 161 PRO B CA 1
ATOM 3232 C C . PRO B 1 161 ? 21.031 -9 -5.609 1 98.06 161 PRO B C 1
ATOM 3234 O O . PRO B 1 161 ? 21.25 -8.391 -6.66 1 98.06 161 PRO B O 1
ATOM 3237 N N . LEU B 1 162 ? 19.891 -9.406 -5.289 1 98 162 LEU B N 1
ATOM 3238 C CA . LEU B 1 162 ? 18.812 -9.672 -6.23 1 98 162 LEU B CA 1
ATOM 3239 C C . LEU B 1 162 ? 18.422 -8.406 -6.977 1 98 162 LEU B C 1
ATOM 3241 O O . LEU B 1 162 ? 18.094 -8.453 -8.164 1 98 162 LEU B O 1
ATOM 3245 N N . ALA B 1 163 ? 18.391 -7.277 -6.309 1 97 163 ALA B N 1
ATOM 3246 C CA . ALA B 1 163 ? 17.984 -6.035 -6.965 1 97 163 ALA B CA 1
ATOM 3247 C C . ALA B 1 163 ? 18.906 -5.723 -8.148 1 97 163 ALA B C 1
ATOM 3249 O O . ALA B 1 163 ? 18.438 -5.41 -9.242 1 97 163 ALA B O 1
ATOM 3250 N N . GLU B 1 164 ? 20.203 -5.824 -7.895 1 96.25 164 GLU B N 1
ATOM 3251 C CA . GLU B 1 164 ? 21.172 -5.574 -8.953 1 96.25 164 GLU B CA 1
ATOM 3252 C C . GLU B 1 164 ? 21.172 -6.707 -9.977 1 96.25 164 GLU B C 1
ATOM 3254 O O . GLU B 1 164 ? 21.203 -6.461 -11.188 1 96.25 164 GLU B O 1
ATOM 3259 N N . PHE B 1 165 ? 21.156 -7.867 -9.445 1 96.69 165 PHE B N 1
ATOM 3260 C CA . PHE B 1 165 ? 21.172 -9.078 -10.258 1 96.69 165 PHE B CA 1
ATOM 3261 C C . PHE B 1 165 ? 19.969 -9.125 -11.188 1 96.69 165 PHE B C 1
ATOM 3263 O O . PHE B 1 165 ? 20.109 -9.328 -12.398 1 96.69 165 PHE B O 1
ATOM 3270 N N . GLY B 1 166 ? 18.766 -8.914 -10.641 1 97.06 166 GLY B N 1
ATOM 3271 C CA . GLY B 1 166 ? 17.531 -8.922 -11.398 1 97.06 166 GLY B CA 1
ATOM 3272 C C . GLY B 1 166 ? 17.484 -7.852 -12.477 1 97.06 166 GLY B C 1
ATOM 3273 O O . GLY B 1 166 ? 17.109 -8.125 -13.617 1 97.06 166 GLY B O 1
ATOM 3274 N N . ALA B 1 167 ? 17.906 -6.672 -12.125 1 95.31 167 ALA B N 1
ATOM 3275 C CA . ALA B 1 167 ? 17.891 -5.566 -13.078 1 95.31 167 ALA B CA 1
ATOM 3276 C C . ALA B 1 167 ? 18.812 -5.855 -14.266 1 95.31 167 ALA B C 1
ATOM 3278 O O . ALA B 1 167 ? 18.484 -5.516 -15.406 1 95.31 167 ALA B O 1
ATOM 3279 N N . ARG B 1 168 ? 19.891 -6.441 -13.984 1 94.62 168 ARG B N 1
ATOM 3280 C CA . ARG B 1 168 ? 20.875 -6.734 -15.016 1 94.62 168 ARG B CA 1
ATOM 3281 C C . ARG B 1 168 ? 20.344 -7.754 -16.016 1 94.62 168 ARG B C 1
ATOM 3283 O O . ARG B 1 168 ? 20.391 -7.531 -17.234 1 94.62 168 ARG B O 1
ATOM 3290 N N . TYR B 1 169 ? 19.719 -8.812 -15.547 1 96.81 169 TYR B N 1
ATOM 3291 C CA . TYR B 1 169 ? 19.422 -9.945 -16.422 1 96.81 169 TYR B CA 1
ATOM 3292 C C . TYR B 1 169 ? 18 -9.859 -16.953 1 96.81 169 TYR B C 1
ATOM 3294 O O . TYR B 1 169 ? 17.641 -10.539 -17.906 1 96.81 169 TYR B O 1
ATOM 3302 N N . GLU B 1 170 ? 17.172 -9.039 -16.297 1 97.31 170 GLU B N 1
ATOM 3303 C CA . GLU B 1 170 ? 15.812 -8.828 -16.797 1 97.31 170 GLU B CA 1
ATOM 3304 C C . GLU B 1 170 ? 15.82 -8.422 -18.266 1 97.31 170 GLU B C 1
ATOM 3306 O O . GLU B 1 170 ? 14.938 -8.82 -19.031 1 97.31 170 GLU B O 1
ATOM 3311 N N . HIS B 1 171 ? 16.891 -7.715 -18.641 1 96.31 171 HIS B N 1
ATOM 3312 C CA . HIS B 1 171 ? 16.969 -7.121 -19.984 1 96.31 171 HIS B CA 1
ATOM 3313 C C . HIS B 1 171 ? 18 -7.824 -20.844 1 96.31 171 HIS B C 1
ATOM 3315 O O . HIS B 1 171 ? 18.5 -7.254 -21.812 1 96.31 171 HIS B O 1
ATOM 3321 N N . HIS B 1 172 ? 18.359 -8.938 -20.531 1 96.88 172 HIS B N 1
ATOM 3322 C CA . HIS B 1 172 ? 19.344 -9.664 -21.328 1 96.88 172 HIS B CA 1
ATOM 3323 C C . HIS B 1 172 ? 18.891 -9.797 -22.781 1 96.88 172 HIS B C 1
ATOM 3325 O O . HIS B 1 172 ? 17.719 -10.094 -23.047 1 96.88 172 HIS B O 1
ATOM 3331 N N . PRO B 1 173 ? 19.734 -9.695 -23.703 1 96.94 173 PRO B N 1
ATOM 3332 C CA . PRO B 1 173 ? 19.375 -9.695 -25.125 1 96.94 173 PRO B CA 1
ATOM 3333 C C . PRO B 1 173 ? 18.703 -11 -25.562 1 96.94 173 PRO B C 1
ATOM 3335 O O . PRO B 1 173 ? 17.953 -11.016 -26.531 1 96.94 173 PRO B O 1
ATOM 3338 N N . LEU B 1 174 ? 18.969 -12.062 -24.875 1 97.38 174 LEU B N 1
ATOM 3339 C CA . LEU B 1 174 ? 18.359 -13.352 -25.203 1 97.38 174 LEU B CA 1
ATOM 3340 C C . LEU B 1 174 ? 16.875 -13.336 -24.906 1 97.38 174 LEU B C 1
ATOM 3342 O O . LEU B 1 174 ? 16.141 -14.227 -25.344 1 97.38 174 LEU B O 1
ATOM 3346 N N . TYR B 1 175 ? 16.438 -12.398 -24.109 1 97.94 175 TYR B N 1
ATOM 3347 C CA . TYR B 1 175 ? 15.031 -12.227 -23.766 1 97.94 175 TYR B CA 1
ATOM 3348 C C . TYR B 1 175 ? 14.5 -10.906 -24.312 1 97.94 175 TYR B C 1
ATOM 3350 O O . TYR B 1 175 ? 14.328 -9.945 -23.562 1 97.94 175 TYR B O 1
ATOM 3358 N N . PRO B 1 176 ? 14.117 -10.859 -25.562 1 97.31 176 PRO B N 1
ATOM 3359 C CA . PRO B 1 176 ? 13.688 -9.594 -26.172 1 97.31 176 PRO B CA 1
ATOM 3360 C C . PRO B 1 176 ? 12.445 -9.008 -25.5 1 97.31 176 PRO B C 1
ATOM 3362 O O . PRO B 1 176 ? 12.227 -7.797 -25.547 1 97.31 176 PRO B O 1
ATOM 3365 N N . GLN B 1 177 ? 11.641 -9.844 -24.859 1 95.12 177 GLN B N 1
ATOM 3366 C CA . GLN B 1 177 ? 10.461 -9.367 -24.141 1 95.12 177 GLN B CA 1
ATOM 3367 C C . GLN B 1 177 ? 10.742 -9.258 -22.641 1 95.12 177 GLN B C 1
ATOM 3369 O O . GLN B 1 177 ? 9.812 -9.25 -21.844 1 95.12 177 GLN B O 1
ATOM 3374 N N . ARG B 1 178 ? 11.961 -9.219 -22.266 1 96.81 178 ARG B N 1
ATOM 3375 C CA . ARG B 1 178 ? 12.367 -9.219 -20.875 1 96.81 178 ARG B CA 1
ATOM 3376 C C . ARG B 1 178 ? 11.945 -10.516 -20.172 1 96.81 178 ARG B C 1
ATOM 3378 O O . ARG B 1 178 ? 11.438 -11.43 -20.828 1 96.81 178 ARG B O 1
ATOM 3385 N N . THR B 1 179 ? 12.344 -10.672 -18.922 1 97.38 179 THR B N 1
ATOM 3386 C CA . THR B 1 179 ? 12.055 -11.945 -18.281 1 97.38 179 THR B CA 1
ATOM 3387 C C . THR B 1 179 ? 11.93 -11.766 -16.766 1 97.38 179 THR B C 1
ATOM 3389 O O . THR B 1 179 ? 12.508 -10.836 -16.203 1 97.38 179 THR B O 1
ATOM 3392 N N . ASN B 1 180 ? 11.062 -12.664 -16.234 1 96.94 180 ASN B N 1
ATOM 3393 C CA . ASN B 1 180 ? 11.156 -12.898 -14.797 1 96.94 180 ASN B CA 1
ATOM 3394 C C . ASN B 1 180 ? 12.422 -13.68 -14.445 1 96.94 180 ASN B C 1
ATOM 3396 O O . ASN B 1 180 ? 12.805 -14.602 -15.164 1 96.94 180 ASN B O 1
ATOM 3400 N N . LEU B 1 181 ? 13 -13.273 -13.297 1 98.31 181 LEU B N 1
ATOM 3401 C CA . LEU B 1 181 ? 14.227 -13.93 -12.875 1 98.31 181 LEU B CA 1
ATOM 3402 C C . LEU B 1 181 ? 14.055 -14.594 -11.516 1 98.31 181 LEU B C 1
ATOM 3404 O O . LEU B 1 181 ? 13.461 -14.008 -10.609 1 98.31 181 LEU B O 1
ATOM 3408 N N . GLN B 1 182 ? 14.578 -15.797 -11.438 1 98.62 182 GLN B N 1
ATOM 3409 C CA . GLN B 1 182 ? 14.586 -16.5 -10.156 1 98.62 182 GLN B CA 1
ATOM 3410 C C . GLN B 1 182 ? 16 -16.922 -9.766 1 98.62 182 GLN B C 1
ATOM 3412 O O . GLN B 1 182 ? 16.781 -17.344 -10.617 1 98.62 182 GLN B O 1
ATOM 3417 N N . VAL B 1 183 ? 16.328 -16.734 -8.547 1 98.81 183 VAL B N 1
ATOM 3418 C CA . VAL B 1 183 ? 17.484 -17.375 -7.941 1 98.81 183 VAL B CA 1
ATOM 3419 C C . VAL B 1 183 ? 17.031 -18.5 -7.012 1 98.81 183 VAL B C 1
ATOM 3421 O O . VAL B 1 183 ? 16.266 -18.266 -6.074 1 98.81 183 VAL B O 1
ATOM 3424 N N . ALA B 1 184 ? 17.516 -19.672 -7.344 1 98.88 184 ALA B N 1
ATOM 3425 C CA . ALA B 1 184 ? 17 -20.859 -6.668 1 98.88 184 ALA B CA 1
ATOM 3426 C C . ALA B 1 184 ? 18.141 -21.672 -6.043 1 98.88 184 ALA B C 1
ATOM 3428 O O . ALA B 1 184 ? 19.156 -21.938 -6.688 1 98.88 184 ALA B O 1
ATOM 3429 N N . GLN B 1 185 ? 17.953 -22.016 -4.832 1 98.94 185 GLN B N 1
ATOM 3430 C CA . GLN B 1 185 ? 18.859 -22.891 -4.094 1 98.94 185 GLN B CA 1
ATOM 3431 C C . GLN B 1 185 ? 18.188 -24.219 -3.771 1 98.94 185 GLN B C 1
ATOM 3433 O O . GLN B 1 185 ? 17.109 -24.25 -3.164 1 98.94 185 GLN B O 1
ATOM 3438 N N . ILE B 1 186 ? 18.812 -25.344 -4.211 1 98.88 186 ILE B N 1
ATOM 3439 C CA . ILE B 1 186 ? 18.312 -26.656 -3.834 1 98.88 186 ILE B CA 1
ATOM 3440 C C . ILE B 1 186 ? 18.641 -26.938 -2.369 1 98.88 186 ILE B C 1
ATOM 3442 O O . ILE B 1 186 ? 19.812 -27 -1.995 1 98.88 186 ILE B O 1
ATOM 3446 N N . THR B 1 187 ? 17.547 -27.047 -1.598 1 98.69 187 THR B N 1
ATOM 3447 C CA . THR B 1 187 ? 17.781 -27.172 -0.163 1 98.69 187 THR B CA 1
ATOM 3448 C C . THR B 1 187 ? 17.438 -28.578 0.314 1 98.69 187 THR B C 1
ATOM 3450 O O . THR B 1 187 ? 17.594 -28.891 1.497 1 98.69 187 THR B O 1
ATOM 3453 N N . GLY B 1 188 ? 16.984 -29.469 -0.469 1 97.56 188 GLY B N 1
ATOM 3454 C CA . GLY B 1 188 ? 16.609 -30.875 -0.271 1 97.56 188 GLY B CA 1
ATOM 3455 C C . GLY B 1 188 ? 16.172 -31.562 -1.548 1 97.56 188 GLY B C 1
ATOM 3456 O O . GLY B 1 188 ? 16.031 -30.922 -2.59 1 97.56 188 GLY B O 1
ATOM 3457 N N . PRO B 1 189 ? 15.984 -32.844 -1.507 1 96.38 189 PRO B N 1
ATOM 3458 C CA . PRO B 1 189 ? 15.641 -33.562 -2.734 1 96.38 189 PRO B CA 1
ATOM 3459 C C . PRO B 1 189 ? 14.359 -33.062 -3.379 1 96.38 189 PRO B C 1
ATOM 3461 O O . PRO B 1 189 ? 14.195 -33.125 -4.602 1 96.38 189 PRO B O 1
ATOM 3464 N N . ASP B 1 190 ? 13.445 -32.531 -2.623 1 97.44 190 ASP B N 1
ATOM 3465 C CA . ASP B 1 190 ? 12.195 -32 -3.148 1 97.44 190 ASP B CA 1
ATOM 3466 C C . ASP B 1 190 ? 11.859 -30.656 -2.506 1 97.44 190 ASP B C 1
ATOM 3468 O O . ASP B 1 190 ? 10.703 -30.375 -2.186 1 97.44 190 ASP B O 1
ATOM 3472 N N . ARG B 1 191 ? 12.914 -29.891 -2.281 1 98.69 191 ARG B N 1
ATOM 3473 C CA . ARG B 1 191 ? 12.727 -28.594 -1.639 1 98.69 191 ARG B CA 1
ATOM 3474 C C . ARG B 1 191 ? 13.656 -27.547 -2.238 1 98.69 191 ARG B C 1
ATOM 3476 O O . ARG B 1 191 ? 14.844 -27.797 -2.449 1 98.69 191 ARG B O 1
ATOM 3483 N N . ILE B 1 192 ? 13.125 -26.359 -2.568 1 98.88 192 ILE B N 1
ATOM 3484 C CA . ILE B 1 192 ? 13.867 -25.281 -3.203 1 98.88 192 ILE B CA 1
ATOM 3485 C C . ILE B 1 192 ? 13.609 -23.969 -2.451 1 98.88 192 ILE B C 1
ATOM 3487 O O . ILE B 1 192 ? 12.469 -23.641 -2.135 1 98.88 192 ILE B O 1
ATOM 3491 N N . ARG B 1 193 ? 14.672 -23.234 -2.049 1 98.94 193 ARG B N 1
ATOM 3492 C CA . ARG B 1 193 ? 14.57 -21.828 -1.666 1 98.94 193 ARG B CA 1
ATOM 3493 C C . ARG B 1 193 ? 14.68 -20.922 -2.885 1 98.94 193 ARG B C 1
ATOM 3495 O O . ARG B 1 193 ? 15.648 -21.016 -3.646 1 98.94 193 ARG B O 1
ATOM 3502 N N . MET B 1 194 ? 13.664 -20.078 -3.092 1 98.75 194 MET B N 1
ATOM 3503 C CA . MET B 1 194 ? 13.648 -19.25 -4.293 1 98.75 194 MET B CA 1
ATOM 3504 C C . MET B 1 194 ? 13.391 -17.781 -3.945 1 98.75 194 MET B C 1
ATOM 3506 O O . MET B 1 194 ? 12.555 -17.484 -3.098 1 98.75 194 MET B O 1
ATOM 3510 N N . ARG B 1 195 ? 14.094 -16.875 -4.527 1 98.81 195 ARG B N 1
ATOM 3511 C CA . ARG B 1 195 ? 13.82 -15.445 -4.547 1 98.81 195 ARG B CA 1
ATOM 3512 C C . ARG B 1 195 ? 13.547 -14.961 -5.969 1 98.81 195 ARG B C 1
ATOM 3514 O O . ARG B 1 195 ? 14.102 -15.5 -6.93 1 98.81 195 ARG B O 1
ATOM 3521 N N . VAL B 1 196 ? 12.703 -13.984 -6.105 1 98.12 196 VAL B N 1
ATOM 3522 C CA . VAL B 1 196 ? 12.195 -13.711 -7.445 1 98.12 196 VAL B CA 1
ATOM 3523 C C . VAL B 1 196 ? 12.336 -12.219 -7.754 1 98.12 196 VAL B C 1
ATOM 3525 O O . VAL B 1 196 ? 12.07 -11.375 -6.895 1 98.12 196 VAL B O 1
ATOM 3528 N N . TRP B 1 197 ? 12.789 -11.938 -8.93 1 97.94 197 TRP B N 1
ATOM 3529 C CA . TRP B 1 197 ? 12.688 -10.641 -9.594 1 97.94 197 TRP B CA 1
ATOM 3530 C C . TRP B 1 197 ? 11.672 -10.695 -10.734 1 97.94 197 TRP B C 1
ATOM 3532 O O . TRP B 1 197 ? 11.898 -11.367 -11.742 1 97.94 197 TRP B O 1
ATOM 3542 N N . GLU B 1 198 ? 10.594 -9.961 -10.539 1 94.75 198 GLU B N 1
ATOM 3543 C CA . GLU B 1 198 ? 9.547 -9.961 -11.555 1 94.75 198 GLU B CA 1
ATOM 3544 C C . GLU B 1 198 ? 9.789 -8.875 -12.594 1 94.75 198 GLU B C 1
ATOM 3546 O O . GLU B 1 198 ? 10.086 -7.73 -12.242 1 94.75 198 GLU B O 1
ATOM 3551 N N . ARG B 1 199 ? 9.57 -9.305 -13.836 1 93 199 ARG B N 1
ATOM 3552 C CA . ARG B 1 199 ? 9.719 -8.43 -14.992 1 93 199 ARG B CA 1
ATOM 3553 C C . ARG B 1 199 ? 8.883 -7.16 -14.828 1 93 199 ARG B C 1
ATOM 3555 O O . ARG B 1 199 ? 7.668 -7.234 -14.648 1 93 199 ARG B O 1
ATOM 3562 N N . GLY B 1 200 ? 9.531 -5.988 -14.859 1 89.25 200 GLY B N 1
ATOM 3563 C CA . GLY B 1 200 ? 8.844 -4.711 -14.797 1 89.25 200 GLY B CA 1
ATOM 3564 C C . GLY B 1 200 ? 8.422 -4.328 -13.398 1 89.25 200 GLY B C 1
ATOM 3565 O O . GLY B 1 200 ? 7.812 -3.279 -13.188 1 89.25 200 GLY B O 1
ATOM 3566 N N . VAL B 1 201 ? 8.695 -5.09 -12.43 1 90.44 201 VAL B N 1
ATOM 3567 C CA . VAL B 1 201 ? 8.219 -4.84 -11.07 1 90.44 201 VAL B CA 1
ATOM 3568 C C . VAL B 1 201 ? 9.398 -4.832 -10.102 1 90.44 201 VAL B C 1
ATOM 3570 O O . VAL B 1 201 ? 9.586 -3.865 -9.359 1 90.44 201 VAL B O 1
ATOM 3573 N N . GLY B 1 202 ? 10.203 -5.723 -10.086 1 95.06 202 GLY B N 1
ATOM 3574 C CA . GLY B 1 202 ? 11.289 -5.879 -9.125 1 95.06 202 GLY B CA 1
ATOM 3575 C C . GLY B 1 202 ? 11.109 -7.082 -8.219 1 95.06 202 GLY B C 1
ATOM 3576 O O . GLY B 1 202 ? 10.562 -8.102 -8.641 1 95.06 202 GLY B O 1
ATOM 3577 N N . ILE B 1 203 ? 11.609 -6.973 -7.016 1 97.06 203 ILE B N 1
ATOM 3578 C CA . ILE B 1 203 ? 11.547 -8.078 -6.066 1 97.06 203 ILE B CA 1
ATOM 3579 C C . ILE B 1 203 ? 10.125 -8.227 -5.543 1 97.06 203 ILE B C 1
ATOM 3581 O O . ILE B 1 203 ? 9.484 -7.238 -5.18 1 97.06 203 ILE B O 1
ATOM 3585 N N . THR B 1 204 ? 9.609 -9.398 -5.574 1 95.88 204 THR B N 1
ATOM 3586 C CA . THR B 1 204 ? 8.266 -9.664 -5.066 1 95.88 204 THR B CA 1
ATOM 3587 C C . THR B 1 204 ? 8.289 -10.812 -4.059 1 95.88 204 THR B C 1
ATOM 3589 O O . THR B 1 204 ? 9.242 -11.602 -4.027 1 95.88 204 THR B O 1
ATOM 3592 N N . LEU B 1 205 ? 7.289 -10.898 -3.268 1 97 205 LEU B N 1
ATOM 3593 C CA . LEU B 1 205 ? 7.215 -11.883 -2.191 1 97 205 LEU B CA 1
ATOM 3594 C C . LEU B 1 205 ? 6.875 -13.266 -2.74 1 97 205 LEU B C 1
ATOM 3596 O O . LEU B 1 205 ? 7.238 -14.281 -2.143 1 97 205 LEU B O 1
ATOM 3600 N N . ALA B 1 206 ? 6.113 -13.227 -3.809 1 96.62 206 ALA B N 1
ATOM 3601 C CA . ALA B 1 206 ? 5.691 -14.492 -4.41 1 96.62 206 ALA B CA 1
ATOM 3602 C C . ALA B 1 206 ? 5.336 -14.305 -5.883 1 96.62 206 ALA B C 1
ATOM 3604 O O . ALA B 1 206 ? 4.934 -13.211 -6.297 1 96.62 206 ALA B O 1
ATOM 3605 N N . SER B 1 207 ? 5.422 -15.336 -6.59 1 95.38 207 SER B N 1
ATOM 3606 C CA . SER B 1 207 ? 5.051 -15.43 -7.996 1 95.38 207 SER B CA 1
ATOM 3607 C C . SER B 1 207 ? 4.656 -16.859 -8.375 1 95.38 207 SER B C 1
ATOM 3609 O O . SER B 1 207 ? 5.484 -17.766 -8.32 1 95.38 207 SER B O 1
ATOM 3611 N N . GLY B 1 208 ? 3.453 -16.984 -8.797 1 95.69 208 GLY B N 1
ATOM 3612 C CA . GLY B 1 208 ? 2.984 -18.312 -9.172 1 95.69 208 GLY B CA 1
ATOM 3613 C C . GLY B 1 208 ? 3.717 -18.891 -10.375 1 95.69 208 GLY B C 1
ATOM 3614 O O . GLY B 1 208 ? 4.242 -20 -10.312 1 95.69 208 GLY B O 1
ATOM 3615 N N . SER B 1 209 ? 3.756 -18.125 -11.43 1 95.56 209 SER B N 1
ATOM 3616 C CA . SER B 1 209 ? 4.387 -18.609 -12.648 1 95.56 209 SER B CA 1
ATOM 3617 C C . SER B 1 209 ? 5.871 -18.875 -12.438 1 95.56 209 SER B C 1
ATOM 3619 O O . SER B 1 209 ? 6.406 -19.875 -12.93 1 95.56 209 SER B O 1
ATOM 3621 N N . SER B 1 210 ? 6.523 -18.047 -11.656 1 97.5 210 SER B N 1
ATOM 3622 C CA . SER B 1 210 ? 7.941 -18.234 -11.367 1 97.5 210 SER B CA 1
ATOM 3623 C C . SER B 1 210 ? 8.172 -19.531 -10.602 1 97.5 210 SER B C 1
ATOM 3625 O O . SER B 1 210 ? 9.148 -20.234 -10.844 1 97.5 210 SER B O 1
ATOM 3627 N N . SER B 1 211 ? 7.309 -19.766 -9.688 1 98.5 211 SER B N 1
ATOM 3628 C CA . SER B 1 211 ? 7.426 -20.984 -8.914 1 98.5 211 SER B CA 1
ATOM 3629 C C . SER B 1 211 ? 7.289 -22.219 -9.805 1 98.5 211 SER B C 1
ATOM 3631 O O . SER B 1 211 ? 8.078 -23.156 -9.695 1 98.5 211 SER B O 1
ATOM 3633 N N . CYS B 1 212 ? 6.367 -22.156 -10.648 1 98.44 212 CYS B N 1
ATOM 3634 C CA . CYS B 1 212 ? 6.172 -23.25 -11.586 1 98.44 212 CYS B CA 1
ATOM 3635 C C . CYS B 1 212 ? 7.387 -23.422 -12.492 1 98.44 212 CYS B C 1
ATOM 3637 O O . CYS B 1 212 ? 7.879 -24.531 -12.68 1 98.44 212 CYS B O 1
ATOM 3639 N N . ALA B 1 213 ? 7.801 -22.344 -13.016 1 98.56 213 ALA B N 1
ATOM 3640 C CA . ALA B 1 213 ? 8.953 -22.359 -13.914 1 98.56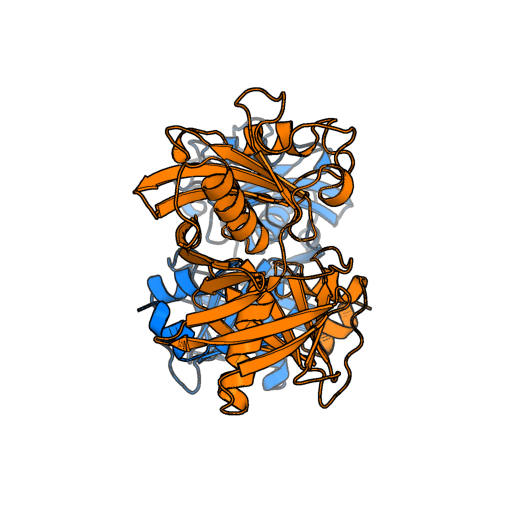 213 ALA B CA 1
ATOM 3641 C C . ALA B 1 213 ? 10.188 -22.938 -13.211 1 98.56 213 ALA B C 1
ATOM 3643 O O . ALA B 1 213 ? 10.922 -23.734 -13.797 1 98.56 213 ALA B O 1
ATOM 3644 N N . THR B 1 214 ? 10.398 -22.547 -12.023 1 98.88 214 THR B N 1
ATOM 3645 C CA . THR B 1 214 ? 11.547 -23 -11.25 1 98.88 214 THR B CA 1
ATOM 3646 C C . THR B 1 214 ? 11.469 -24.516 -11.016 1 98.88 214 THR B C 1
ATOM 3648 O O . THR B 1 214 ? 12.461 -25.219 -11.172 1 98.88 214 THR B O 1
ATOM 3651 N N . ALA B 1 215 ? 10.32 -24.984 -10.633 1 98.94 215 ALA B N 1
ATOM 3652 C CA . ALA B 1 215 ? 10.133 -26.422 -10.414 1 98.94 215 ALA B CA 1
ATOM 3653 C C . ALA B 1 215 ? 10.422 -27.203 -11.688 1 98.94 215 ALA B C 1
ATOM 3655 O O . ALA B 1 215 ? 11.117 -28.219 -11.648 1 98.94 215 ALA B O 1
ATOM 3656 N N . VAL B 1 216 ? 9.875 -26.75 -12.766 1 98.88 216 VAL B N 1
ATOM 3657 C CA . VAL B 1 216 ? 10.078 -27.406 -14.055 1 98.88 216 VAL B CA 1
ATOM 3658 C C . VAL B 1 216 ? 11.562 -27.406 -14.406 1 98.88 216 VAL B C 1
ATOM 3660 O O . VAL B 1 216 ? 12.117 -28.438 -14.805 1 98.88 216 VAL B O 1
ATOM 3663 N N . ALA B 1 217 ? 12.188 -26.266 -14.266 1 98.88 217 ALA B N 1
ATOM 3664 C CA . ALA B 1 217 ? 13.609 -26.141 -14.547 1 98.88 217 ALA B CA 1
ATOM 3665 C C . ALA B 1 217 ? 14.438 -27.109 -13.703 1 98.88 217 ALA B C 1
ATOM 3667 O O . ALA B 1 217 ? 15.328 -27.781 -14.219 1 98.88 217 ALA B O 1
ATOM 3668 N N . ALA B 1 218 ? 14.164 -27.141 -12.438 1 98.88 218 ALA B N 1
ATOM 3669 C CA . ALA B 1 218 ? 14.898 -28.016 -11.531 1 98.88 218 ALA B CA 1
ATOM 3670 C C . ALA B 1 218 ? 14.758 -29.484 -11.953 1 98.88 218 ALA B C 1
ATOM 3672 O O . ALA B 1 218 ? 15.742 -30.234 -11.961 1 98.88 218 ALA B O 1
ATOM 3673 N N . ALA B 1 219 ? 13.562 -29.875 -12.258 1 98.81 219 ALA B N 1
ATOM 3674 C CA . ALA B 1 219 ? 13.312 -31.25 -12.688 1 98.81 219 ALA B CA 1
ATOM 3675 C C . ALA B 1 219 ? 14.055 -31.562 -13.977 1 98.81 219 ALA B C 1
ATOM 3677 O O . ALA B 1 219 ? 14.68 -32.625 -14.094 1 98.81 219 ALA B O 1
ATOM 3678 N N . ARG B 1 220 ? 14.023 -30.656 -14.961 1 98.62 220 ARG B N 1
ATOM 3679 C CA . ARG B 1 220 ? 14.695 -30.859 -16.25 1 98.62 220 ARG B CA 1
ATOM 3680 C C . ARG B 1 220 ? 16.203 -31 -16.062 1 98.62 220 ARG B C 1
ATOM 3682 O O . ARG B 1 220 ? 16.859 -31.75 -16.797 1 98.62 220 ARG B O 1
ATOM 3689 N N . ARG B 1 221 ? 16.688 -30.281 -15.086 1 98.31 221 ARG B N 1
ATOM 3690 C CA . ARG B 1 221 ? 18.125 -30.297 -14.812 1 98.31 221 ARG B CA 1
ATOM 3691 C C . ARG B 1 221 ? 18.516 -31.5 -13.961 1 98.31 221 ARG B C 1
ATOM 3693 O O . ARG B 1 221 ? 19.688 -31.703 -13.672 1 98.31 221 ARG B O 1
ATOM 3700 N N . GLY B 1 222 ? 17.547 -32.219 -13.57 1 98.31 222 GLY B N 1
ATOM 3701 C CA . GLY B 1 222 ? 17.812 -33.375 -12.742 1 98.31 222 GLY B CA 1
ATOM 3702 C C . GLY B 1 222 ? 18.188 -33.031 -11.312 1 98.31 222 GLY B C 1
ATOM 3703 O O . GLY B 1 222 ? 18.828 -33.812 -10.625 1 98.31 222 GLY B O 1
ATOM 3704 N N . LEU B 1 223 ? 17.859 -31.844 -10.883 1 98.44 223 LEU B N 1
ATOM 3705 C CA . LEU B 1 223 ? 18.219 -31.375 -9.555 1 98.44 223 LEU B CA 1
ATOM 3706 C C . LEU B 1 223 ? 17.203 -31.828 -8.516 1 98.44 223 LEU B C 1
ATOM 3708 O O . LEU B 1 223 ? 17.531 -32 -7.344 1 98.44 223 LEU B O 1
ATOM 3712 N N . THR B 1 224 ? 15.953 -31.953 -8.906 1 98.5 224 THR B N 1
ATOM 3713 C CA . THR B 1 224 ? 14.852 -32.438 -8.078 1 98.5 224 THR B CA 1
ATOM 3714 C C . THR B 1 224 ? 13.922 -33.312 -8.891 1 98.5 224 THR B C 1
ATOM 3716 O O . THR B 1 224 ? 14.117 -33.5 -10.094 1 98.5 224 THR B O 1
ATOM 3719 N N . GLY B 1 225 ? 12.922 -33.906 -8.102 1 97.94 225 GLY B N 1
ATOM 3720 C CA . GLY B 1 225 ? 11.797 -34.5 -8.805 1 97.94 225 GLY B CA 1
ATOM 3721 C C . GLY B 1 225 ? 10.805 -33.5 -9.328 1 97.94 225 GLY B C 1
ATOM 3722 O O . GLY B 1 225 ? 11.086 -32.281 -9.336 1 97.94 225 GLY B O 1
ATOM 3723 N N . ARG B 1 226 ? 9.656 -34 -9.789 1 98.44 226 ARG B N 1
ATOM 3724 C CA . ARG B 1 226 ? 8.641 -33.156 -10.422 1 98.44 226 ARG B CA 1
ATOM 3725 C C . ARG B 1 226 ? 7.68 -32.594 -9.391 1 98.44 226 ARG B C 1
ATOM 3727 O O . ARG B 1 226 ? 6.879 -31.719 -9.695 1 98.44 226 ARG B O 1
ATOM 3734 N N . LYS B 1 227 ? 7.656 -33.156 -8.211 1 98.69 227 LYS B N 1
ATOM 3735 C CA . LYS B 1 227 ? 6.875 -32.656 -7.09 1 98.69 227 LYS B CA 1
ATOM 3736 C C . LYS B 1 227 ? 7.781 -32 -6.039 1 98.69 227 LYS B C 1
ATOM 3738 O O . LYS B 1 227 ? 8.586 -32.688 -5.402 1 98.69 227 LYS B O 1
ATOM 3743 N N . VAL B 1 228 ? 7.625 -30.672 -5.848 1 98.81 228 VAL B N 1
ATOM 3744 C CA . VAL B 1 228 ? 8.586 -29.984 -4.984 1 98.81 228 VAL B CA 1
ATOM 3745 C C . VAL B 1 228 ? 7.871 -28.953 -4.125 1 98.81 228 VAL B C 1
ATOM 3747 O O . VAL B 1 228 ? 6.828 -28.422 -4.52 1 98.81 228 VAL B O 1
ATOM 3750 N N . GLN B 1 229 ? 8.43 -28.734 -2.947 1 98.81 229 GLN B N 1
ATOM 3751 C CA . GLN B 1 229 ? 8.109 -27.578 -2.1 1 98.81 229 GLN B CA 1
ATOM 3752 C C . GLN B 1 229 ? 9.016 -26.406 -2.41 1 98.81 229 GLN B C 1
ATOM 3754 O O . GLN B 1 229 ? 10.234 -26.562 -2.531 1 98.81 229 GLN B O 1
ATOM 3759 N N . ILE B 1 230 ? 8.477 -25.266 -2.607 1 98.88 230 ILE B N 1
ATOM 3760 C CA . ILE B 1 230 ? 9.258 -24.062 -2.861 1 98.88 230 ILE B CA 1
ATOM 3761 C C . ILE B 1 230 ? 9.008 -23.031 -1.755 1 98.88 230 ILE B C 1
ATOM 3763 O O . ILE B 1 230 ? 7.863 -22.656 -1.5 1 98.88 230 ILE B O 1
ATOM 3767 N N . ASP B 1 231 ? 10.07 -22.625 -1.092 1 98.81 231 ASP B N 1
ATOM 3768 C CA . ASP B 1 231 ? 10.016 -21.578 -0.073 1 98.81 231 ASP B CA 1
ATOM 3769 C C . ASP B 1 231 ? 10.367 -20.219 -0.664 1 98.81 231 ASP B C 1
ATOM 3771 O O . ASP B 1 231 ? 11.484 -20.016 -1.149 1 98.81 231 ASP B O 1
ATOM 3775 N N . LEU B 1 232 ? 9.422 -19.344 -0.658 1 98.56 232 LEU B N 1
ATOM 3776 C CA . LEU B 1 232 ? 9.586 -17.969 -1.149 1 98.56 232 LEU B CA 1
ATOM 3777 C C . LEU B 1 232 ? 9.688 -16.984 0.008 1 98.56 232 LEU B C 1
ATOM 3779 O O . LEU B 1 232 ? 9.555 -17.375 1.172 1 98.56 232 LEU B O 1
ATOM 3783 N N . ASP B 1 233 ? 9.969 -15.711 -0.329 1 97.88 233 ASP B N 1
ATOM 3784 C CA . ASP B 1 233 ? 9.992 -14.672 0.698 1 97.88 233 ASP B CA 1
ATOM 3785 C C . ASP B 1 233 ? 8.633 -14.547 1.385 1 97.88 233 ASP B C 1
ATOM 3787 O O . ASP B 1 233 ? 8.562 -14.242 2.576 1 97.88 233 ASP B O 1
ATOM 3791 N N . GLY B 1 234 ? 7.555 -14.867 0.639 1 97.38 234 GLY B N 1
ATOM 3792 C CA . GLY B 1 234 ? 6.207 -14.672 1.154 1 97.38 234 GLY B CA 1
ATOM 3793 C C . GLY B 1 234 ? 5.629 -15.922 1.791 1 97.38 234 GLY B C 1
ATOM 3794 O O . GLY B 1 234 ? 4.523 -15.891 2.34 1 97.38 234 GLY B O 1
ATOM 3795 N N . GLY B 1 235 ? 6.316 -16.984 1.655 1 97.81 235 GLY B N 1
ATOM 3796 C CA . GLY B 1 235 ? 5.828 -18.234 2.201 1 97.81 235 GLY B CA 1
ATOM 3797 C C . GLY B 1 235 ? 6.121 -19.438 1.31 1 97.81 235 GLY B C 1
ATOM 3798 O O . GLY B 1 235 ? 7.027 -19.375 0.475 1 97.81 235 GLY B O 1
ATOM 3799 N N . THR B 1 236 ? 5.336 -20.5 1.559 1 98.25 236 THR B N 1
ATOM 3800 C CA . THR B 1 236 ? 5.629 -21.766 0.895 1 98.25 236 THR B CA 1
ATOM 3801 C C . THR B 1 236 ? 4.527 -22.125 -0.095 1 98.25 236 THR B C 1
ATOM 3803 O O . THR B 1 236 ? 3.342 -21.922 0.188 1 98.25 236 THR B O 1
ATOM 3806 N N . ILE B 1 237 ? 4.973 -22.672 -1.202 1 98.31 237 ILE B N 1
ATOM 3807 C CA . ILE B 1 237 ? 4.066 -23.156 -2.236 1 98.31 237 ILE B CA 1
ATOM 3808 C C . ILE B 1 237 ? 4.531 -24.531 -2.721 1 98.31 237 ILE B C 1
ATOM 3810 O O . ILE B 1 237 ? 5.715 -24.859 -2.617 1 98.31 237 ILE B O 1
ATOM 3814 N N . TRP B 1 238 ? 3.621 -25.375 -3.18 1 98.81 238 TRP B N 1
ATOM 3815 C CA . TRP B 1 238 ? 3.949 -26.719 -3.678 1 98.81 238 TRP B CA 1
ATOM 3816 C C . TRP B 1 238 ? 3.635 -26.828 -5.164 1 98.81 238 TRP B C 1
ATOM 3818 O O . TRP B 1 238 ? 2.551 -26.438 -5.609 1 98.81 238 TRP B O 1
ATOM 3828 N N . ILE B 1 239 ? 4.539 -27.375 -5.867 1 98.88 239 ILE B N 1
ATOM 3829 C CA . ILE B 1 239 ? 4.391 -27.547 -7.309 1 98.88 239 ILE B CA 1
ATOM 3830 C C . ILE B 1 239 ? 4.441 -29.031 -7.652 1 98.88 239 ILE B C 1
ATOM 3832 O O . ILE B 1 239 ? 5.27 -29.766 -7.121 1 98.88 239 ILE B O 1
ATOM 3836 N N . ASP B 1 240 ? 3.549 -29.438 -8.469 1 98.88 240 ASP B N 1
ATOM 3837 C CA . ASP B 1 240 ? 3.482 -30.797 -8.992 1 98.88 240 ASP B CA 1
ATOM 3838 C C . ASP B 1 240 ? 3.363 -30.797 -10.516 1 98.88 240 ASP B C 1
ATOM 3840 O O . ASP B 1 240 ? 2.291 -30.531 -11.062 1 98.88 240 ASP B O 1
ATOM 3844 N N . TRP B 1 241 ? 4.488 -31.078 -11.156 1 98.81 241 TRP B N 1
ATOM 3845 C CA . TRP B 1 241 ? 4.5 -31.125 -12.617 1 98.81 241 TRP B CA 1
ATOM 3846 C C . TRP B 1 241 ? 4.078 -32.5 -13.117 1 98.81 241 TRP B C 1
ATOM 3848 O O . TRP B 1 241 ? 4.836 -33.469 -13 1 98.81 241 TRP B O 1
ATOM 3858 N N . ARG B 1 242 ? 2.916 -32.531 -13.734 1 98.38 242 ARG B N 1
ATOM 3859 C CA . ARG B 1 242 ? 2.305 -33.781 -14.18 1 98.38 242 ARG B CA 1
ATOM 3860 C C . ARG B 1 242 ? 2.104 -33.781 -15.688 1 98.38 242 ARG B C 1
ATOM 3862 O O . ARG B 1 242 ? 2.492 -32.844 -16.375 1 98.38 242 ARG B O 1
ATOM 3869 N N . GLU B 1 243 ? 1.478 -34.906 -16.172 1 97.56 243 GLU B N 1
ATOM 3870 C CA . GLU B 1 243 ? 1.205 -35.031 -17.594 1 97.56 243 GLU B CA 1
ATOM 3871 C C . GLU B 1 243 ? 0.157 -34.031 -18.062 1 97.56 243 GLU B C 1
ATOM 3873 O O . GLU B 1 243 ? 0.215 -33.531 -19.188 1 97.56 243 GLU B O 1
ATOM 3878 N N . ASP B 1 244 ? -0.703 -33.656 -17.125 1 97.12 244 ASP B N 1
ATOM 3879 C CA . ASP B 1 244 ? -1.796 -32.781 -17.531 1 97.12 244 ASP B CA 1
ATOM 3880 C C . ASP B 1 244 ? -1.461 -31.328 -17.219 1 97.12 244 ASP B C 1
ATOM 3882 O O . ASP B 1 244 ? -2.326 -30.453 -17.312 1 97.12 244 ASP B O 1
ATOM 3886 N N . GLY B 1 245 ? -0.229 -31.109 -16.797 1 97.62 245 GLY B N 1
ATOM 3887 C CA . GLY B 1 245 ? 0.171 -29.734 -16.547 1 97.62 245 GLY B CA 1
ATOM 3888 C C . GLY B 1 245 ? 0.873 -29.547 -15.219 1 97.62 245 GLY B C 1
ATOM 3889 O O . GLY B 1 245 ? 1.171 -30.531 -14.523 1 97.62 245 GLY B O 1
ATOM 3890 N N . VAL B 1 246 ? 1.2 -28.344 -14.914 1 98.5 246 VAL B N 1
ATOM 3891 C CA . VAL B 1 246 ? 1.87 -27.984 -13.672 1 98.5 246 VAL B CA 1
ATOM 3892 C C . VAL B 1 246 ? 0.837 -27.531 -12.633 1 98.5 246 VAL B C 1
ATOM 3894 O O . VAL B 1 246 ? 0.161 -26.516 -12.828 1 98.5 246 VAL B O 1
ATOM 3897 N N . TRP B 1 247 ? 0.709 -28.281 -11.578 1 98.69 247 TRP B N 1
ATOM 3898 C CA . TRP B 1 247 ? -0.216 -27.938 -10.5 1 98.69 247 TRP B CA 1
ATOM 3899 C C . TRP B 1 247 ? 0.488 -27.125 -9.414 1 98.69 247 TRP B C 1
ATOM 3901 O O . TRP B 1 247 ? 1.531 -27.547 -8.906 1 98.69 247 TRP B O 1
ATOM 3911 N N . MET B 1 248 ? -0.075 -25.984 -9.125 1 98.75 248 MET B N 1
ATOM 3912 C CA . MET B 1 248 ? 0.432 -25.094 -8.086 1 98.75 248 MET B CA 1
ATOM 3913 C C . MET B 1 248 ? -0.521 -25.047 -6.898 1 98.75 248 MET B C 1
ATOM 3915 O O . MET B 1 248 ? -1.692 -24.703 -7.051 1 98.75 248 MET B O 1
ATOM 3919 N N . THR B 1 249 ? -0.047 -25.422 -5.766 1 98.88 249 THR B N 1
ATOM 3920 C CA . THR B 1 249 ? -0.844 -25.5 -4.547 1 98.88 249 THR B CA 1
ATOM 3921 C C . THR B 1 249 ? -0.298 -24.547 -3.48 1 98.88 249 THR B C 1
ATOM 3923 O O . THR B 1 249 ? 0.916 -24.469 -3.283 1 98.88 249 THR B O 1
ATOM 3926 N N . GLY B 1 250 ? -1.157 -23.844 -2.834 1 98.62 250 GLY B N 1
ATOM 3927 C CA . GLY B 1 250 ? -0.715 -22.938 -1.777 1 98.62 250 GLY B CA 1
ATOM 3928 C C . GLY B 1 250 ? -1.86 -22.359 -0.971 1 98.62 250 GLY B C 1
ATOM 3929 O O . GLY B 1 250 ? -3.029 -22.562 -1.308 1 98.62 250 GLY B O 1
ATOM 3930 N N . PRO B 1 251 ? -1.533 -21.719 0.126 1 98.25 251 PRO B N 1
ATOM 3931 C CA . PRO B 1 251 ? -2.557 -21.078 0.943 1 98.25 251 PRO B CA 1
ATOM 3932 C C . PRO B 1 251 ? -3.105 -19.797 0.295 1 98.25 251 PRO B C 1
ATOM 3934 O O . PRO B 1 251 ? -2.502 -19.266 -0.641 1 98.25 251 PRO B O 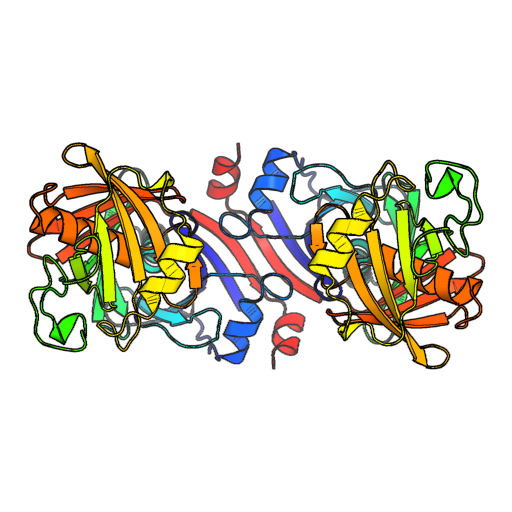1
ATOM 3937 N N . THR B 1 252 ? -4.285 -19.406 0.699 1 98.25 252 THR B N 1
ATOM 3938 C CA . THR B 1 252 ? -4.926 -18.156 0.288 1 98.25 252 THR B CA 1
ATOM 3939 C C . THR B 1 252 ? -5.387 -17.359 1.505 1 98.25 252 THR B C 1
ATOM 3941 O O . THR B 1 252 ? -5.562 -17.922 2.59 1 98.25 252 THR B O 1
ATOM 3944 N N . MET B 1 253 ? -5.543 -16.109 1.369 1 98.56 253 MET B N 1
ATOM 3945 C CA . MET B 1 253 ? -6.043 -15.25 2.443 1 98.56 253 MET B CA 1
ATOM 3946 C C . MET B 1 253 ? -7.035 -14.219 1.908 1 98.56 253 MET B C 1
ATOM 3948 O O . MET B 1 253 ? -6.742 -13.516 0.942 1 98.56 253 MET B O 1
ATOM 3952 N N . HIS B 1 254 ? -8.242 -14.289 2.389 1 98.69 254 HIS B N 1
ATOM 3953 C CA . HIS B 1 254 ? -9.195 -13.195 2.234 1 98.69 254 HIS B CA 1
ATOM 3954 C C . HIS B 1 254 ? -9.047 -12.172 3.361 1 98.69 254 HIS B C 1
ATOM 3956 O O . HIS B 1 254 ? -9.445 -12.438 4.5 1 98.69 254 HIS B O 1
ATOM 3962 N N . VAL B 1 255 ? -8.555 -10.992 3.047 1 98.81 255 VAL B N 1
ATOM 3963 C CA . VAL B 1 255 ? -8.172 -10.039 4.078 1 98.81 255 VAL B CA 1
ATOM 3964 C C . VAL B 1 255 ? -9.391 -9.242 4.523 1 98.81 255 VAL B C 1
ATOM 3966 O O . VAL B 1 255 ? -9.695 -9.172 5.719 1 98.81 255 VAL B O 1
ATOM 3969 N N . PHE B 1 256 ? -10.07 -8.602 3.553 1 98.88 256 PHE B N 1
ATOM 3970 C CA . PHE B 1 256 ? -11.273 -7.844 3.881 1 98.88 256 PHE B CA 1
ATOM 3971 C C . PHE B 1 256 ? -12.195 -7.734 2.67 1 98.88 256 PHE B C 1
ATOM 3973 O O . PHE B 1 256 ? -11.773 -7.984 1.538 1 98.88 256 PHE B O 1
ATOM 3980 N N . SER B 1 257 ? -13.445 -7.48 2.908 1 98.88 257 SER B N 1
ATOM 3981 C CA . SER B 1 257 ? -14.438 -7.066 1.92 1 98.88 257 SER B CA 1
ATOM 3982 C C . SER B 1 257 ? -14.805 -5.598 2.094 1 98.88 257 SER B C 1
ATOM 3984 O O . SER B 1 257 ? -14.883 -5.102 3.219 1 98.88 257 SER B O 1
ATOM 3986 N N . ALA B 1 258 ? -15.031 -4.945 0.932 1 98.88 258 ALA B N 1
ATOM 3987 C CA . ALA B 1 258 ? -15.148 -3.496 1.058 1 98.88 258 ALA B CA 1
ATOM 3988 C C . ALA B 1 258 ? -16.062 -2.922 -0.025 1 98.88 258 ALA B C 1
ATOM 3990 O O . ALA B 1 258 ? -16.406 -3.617 -0.982 1 98.88 258 ALA B O 1
ATOM 3991 N N . THR B 1 259 ? -16.484 -1.682 0.158 1 98.75 259 THR B N 1
ATOM 3992 C CA . THR B 1 259 ? -17.203 -0.865 -0.812 1 98.75 259 THR B CA 1
ATOM 3993 C C . THR B 1 259 ? -16.484 0.464 -1.038 1 98.75 259 THR B C 1
ATOM 3995 O O . THR B 1 259 ? -16.281 1.231 -0.097 1 98.75 259 THR B O 1
ATOM 3998 N N . LEU B 1 260 ? -16.062 0.709 -2.275 1 98.62 260 LEU B N 1
ATOM 3999 C CA . LEU B 1 260 ? -15.531 2.02 -2.635 1 98.62 260 LEU B CA 1
ATOM 4000 C C . LEU B 1 260 ? -16.609 3.094 -2.525 1 98.62 260 LEU B C 1
ATOM 4002 O O . LEU B 1 260 ? -17.75 2.871 -2.916 1 98.62 260 LEU B O 1
ATOM 4006 N N . THR B 1 261 ? -16.266 4.254 -2.082 1 98.56 261 THR B N 1
ATOM 4007 C CA . THR B 1 261 ? -17.25 5.324 -1.946 1 98.56 261 THR B CA 1
ATOM 4008 C C . THR B 1 261 ? -17.516 5.98 -3.295 1 98.56 261 THR B C 1
ATOM 4010 O O . THR B 1 261 ? -16.656 5.996 -4.172 1 98.56 261 THR B O 1
ATOM 4013 N N . PRO B 1 262 ? -18.719 6.539 -3.455 1 97.44 262 PRO B N 1
ATOM 4014 C CA . PRO B 1 262 ? -19.016 7.277 -4.688 1 97.44 262 PRO B CA 1
ATOM 4015 C C . PRO B 1 262 ? -18.078 8.461 -4.898 1 97.44 262 PRO B C 1
ATOM 4017 O O . PRO B 1 262 ? -17.719 8.773 -6.039 1 97.44 262 PRO B O 1
ATOM 4020 N N . GLU B 1 263 ? -17.703 9.109 -3.812 1 96.5 263 GLU B N 1
ATOM 4021 C CA . GLU B 1 263 ? -16.812 10.258 -3.895 1 96.5 263 GLU B CA 1
ATOM 4022 C C . GLU B 1 263 ? -15.453 9.859 -4.477 1 96.5 263 GLU B C 1
ATOM 4024 O O . GLU B 1 263 ? -14.914 10.562 -5.332 1 96.5 263 GLU B O 1
ATOM 4029 N N . PHE B 1 264 ? -14.984 8.789 -4.008 1 98.06 264 PHE B N 1
ATOM 4030 C CA . PHE B 1 264 ? -13.703 8.305 -4.52 1 98.06 264 PHE B CA 1
ATOM 4031 C C . PHE B 1 264 ? -13.812 7.957 -6 1 98.06 264 PHE B C 1
ATOM 4033 O O . PHE B 1 264 ? -12.977 8.367 -6.805 1 98.06 264 PHE B O 1
ATOM 4040 N N . LEU B 1 265 ? -14.812 7.188 -6.375 1 97.25 265 LEU B N 1
ATOM 4041 C CA . LEU B 1 265 ? -15 6.781 -7.766 1 97.25 265 LEU B CA 1
ATOM 4042 C C . LEU B 1 265 ? -15.109 8 -8.68 1 97.25 265 LEU B C 1
ATOM 4044 O O . LEU B 1 265 ? -14.539 8.016 -9.773 1 97.25 265 LEU B O 1
ATOM 4048 N N . ALA B 1 266 ? -15.758 9.039 -8.211 1 95.81 266 ALA B N 1
ATOM 4049 C CA . ALA B 1 266 ? -15.922 10.266 -8.984 1 95.81 266 ALA B CA 1
ATOM 4050 C C . ALA B 1 266 ? -14.586 10.984 -9.156 1 95.81 266 ALA B C 1
ATOM 4052 O O . ALA B 1 266 ? -14.367 11.656 -10.172 1 95.81 266 ALA B O 1
ATOM 4053 N N . SER B 1 267 ? -13.703 10.789 -8.188 1 94.5 267 SER B N 1
ATOM 4054 C CA . SER B 1 267 ? -12.414 11.469 -8.227 1 94.5 267 SER B CA 1
ATOM 4055 C C . SER B 1 267 ? -11.484 10.852 -9.266 1 94.5 267 SER B C 1
ATOM 4057 O O . SER B 1 267 ? -10.484 11.461 -9.656 1 94.5 267 SER B O 1
ATOM 4059 N N . LEU B 1 268 ? -11.664 9.594 -9.695 1 92.81 268 LEU B N 1
ATOM 4060 C CA . LEU B 1 268 ? -10.812 8.883 -10.656 1 92.81 268 LEU B CA 1
ATOM 4061 C C . LEU B 1 268 ? -11.219 9.219 -12.086 1 92.81 268 LEU B C 1
ATOM 4063 O O . LEU B 1 268 ? -10.492 8.898 -13.031 1 92.81 268 LEU B O 1
ATOM 4067 N N . GLY B 1 269 ? -12.484 9.719 -12.422 1 75.31 269 GLY B N 1
ATOM 4068 C CA . GLY B 1 269 ? -13.016 10.023 -13.742 1 75.31 269 GLY B CA 1
ATOM 4069 C C . GLY B 1 269 ? -13.094 11.508 -14.023 1 75.31 269 GLY B C 1
ATOM 4070 O O . GLY B 1 269 ? -12.961 12.328 -13.117 1 75.31 269 GLY B O 1
#

Sequence (538 aa):
MTFMKMHGLGNDFVVVDARLHPVRITGALARGIAHRHLGVGFDQLAVIEPGKGDAHLVFYNADGSTSAACGNATRCIARHLMDETGKTELHLTTDRGDLYARDAGDGLTSVNMGAPQLLWHEIPLAEEMDTLELPIEGGPTATGMGNPHCTFFVADAEAIPLAEFGARYEHHPLYPQRTNLQVAQITGPDRIRMRVWERGVGITLASGSSSCATAVAAARRGLTGRKVQIDLDGGTIWIDWREDGVWMTGPTMHVFSATLTPEFLASLGMTFMKMHGLGNDFVVVDARLHPVRITGALARGIAHRHLGVGFDQLAVIEPGKGDAHLVFYNADGSTSAACGNATRCIARHLMDETGKTELHLTTDRGDLYARDAGDGLTSVNMGAPQLLWHEIPLAEEMDTLELPIEGGPTATGMGNPHCTFFVADAEAIPLAEFGARYEHHPLYPQRTNLQVAQITGPDRIRMRVWERGVGITLASGSSSCATAVAAARRGLTGRKVQIDLDGGTIWIDWREDGVWMTGPTMHVFSATLTPEFLASLG